Protein AF-0000000078036943 (afdb_homodimer)

Radius of gyration: 27.4 Å; Cα contacts (8 Å, |Δi|>4): 1751; chains: 2; bounding box: 55×106×63 Å

Organism: Hydrogenophilus thermoluteolus (NCBI:txid297)

pLDDT: mean 95.23, std 9.02, range [39.16, 98.94]

Sequence (768 aa):
MSVTYLDWNASAPLNPAAEAVIAEWFAEKRYGNASSRHRFGEAIRAAIEAARHRVAETLGVMPNQVVFTSGGSEANNAFLKGVAWARPEPGLIAVSAVEHPCVREPAKQLQRLGWCVATIPVDAEGRIDEKGWQSILAQRPALVSVMLANNESGVIQPVAELAQEARAAGAIVHCDAVQAWGKLPVDFAALGVDALTLSGHKIGAPIGVGVLVFDRRIEWAPLIAGGGQESGWRSGTENGLAIAALGAVAPVVVSAQRVWAAHARALQQQLETGLLARGATIFSAGAERLPNTTFFAFPGEVGESWVIELDREGFAVASGSACSSAHPGASHTLRAMGVAEAIARAAVRVSTGPTTQAEDIARLLAAIDRIRERHRQAVAAVAWMSVTYLDWNASAPLNPAAEAVIAEWFAEKRYGNASSRHRFGEAIRAAIEAARHRVAETLGVMPNQVVFTSGGSEANNAFLKGVAWARPEPGLIAVSAVEHPCVREPAKQLQRLGWCVATIPVDAEGRIDEKGWQSILAQRPALVSVMLANNESGVIQPVAELAQEARAAGAIVHCDAVQAWGKLPVDFAALGVDALTLSGHKIGAPIGVGVLVFDRRIEWAPLIAGGGQESGWRSGTENGLAIAALGAVAPVVVSAQRVWAAHARALQQQLETGLLARGATIFSAGAERLPNTTFFAFPGEVGESWVIELDREGFAVASGSACSSAHPGASHTLRAMGVAEAIARAAVRVSTGPTTQAEDIARLLAAIDRIRERHRQAVAAVAW

Nearest PDB structures (foldseek):
  4eb7-assembly1_A  TM=9.256E-01  e=2.293E-35  Archaeoglobus fulgidus DSM 4304
  5zsp-assembly1_B  TM=8.920E-01  e=1.115E-34  Hydrogenimonas thermophila
  6kg1-assembly1_A  TM=9.370E-01  e=5.024E-33  Helicobacter pylori 26695
  5wt5-assembly1_A  TM=9.403E-01  e=1.823E-32  Helicobacter pylori 26695
  7ceu-assembly1_A  TM=9.218E-01  e=4.140E-32  Helicobacter pylori 26695

InterPro domains:
  IPR000192 Aminotransferase class V domain [PF00266] (4-364)
  IPR015421 Pyridoxal phosphate-dependent transferase, major domain [G3DSA:3.40.640.10] (62-235)
  IPR015422 Pyridoxal phosphate-dependent transferase, small domain [G3DSA:3.90.1150.10] (5-367)
  IPR015424 Pyridoxal phosphate-dependent transferase [SSF53383] (3-374)
  IPR016454 Cysteine desulfurase [PIRSF005572] (3-376)
  IPR020578 Aminotransferase class-V, pyridoxal-phosphate binding site [PS00595] (193-212)

Solvent-accessible surface area (backbone atoms only — not comparable to full-atom values): 37158 Å² total; per-residue (Å²): 132,83,68,45,78,22,39,26,72,73,27,26,62,71,30,70,53,19,50,50,46,53,51,50,37,59,75,67,63,66,49,58,34,51,85,41,85,23,70,50,8,46,54,36,37,50,41,36,53,53,15,39,45,39,44,19,58,63,30,68,52,56,45,91,33,58,36,73,37,54,18,35,29,45,25,39,26,28,53,57,52,7,34,60,68,55,42,93,62,65,45,35,37,34,35,38,49,55,47,56,44,23,51,51,42,41,53,56,56,38,41,82,69,64,29,43,74,44,70,32,44,36,36,72,45,60,39,74,25,66,70,48,45,52,56,49,51,73,66,43,32,46,31,35,37,47,44,36,26,36,77,60,50,13,33,50,44,68,44,37,63,52,24,53,56,40,41,73,51,61,20,47,30,37,27,43,27,40,66,27,52,50,57,46,94,56,43,49,70,74,32,50,48,43,27,40,23,26,32,27,22,52,61,9,13,50,66,43,21,14,32,31,36,43,46,85,87,61,70,57,38,44,66,30,33,34,79,37,34,68,87,48,53,36,26,42,81,70,37,40,68,40,41,32,13,29,25,49,25,45,50,56,40,53,72,42,20,68,66,50,33,55,53,30,37,52,46,42,49,54,45,50,52,53,39,47,74,70,62,36,45,62,55,38,73,89,42,61,49,44,36,37,39,44,21,29,22,46,76,88,43,53,8,62,58,49,30,51,52,35,33,75,74,34,33,32,38,36,47,37,32,33,64,49,85,87,50,78,43,48,24,59,50,42,52,47,25,65,48,55,62,68,48,30,36,9,15,31,28,43,18,51,53,94,84,62,48,68,65,56,49,53,50,50,54,49,50,50,51,52,52,53,52,50,55,53,48,54,54,51,53,70,73,93,131,85,68,46,78,22,38,26,72,73,26,26,62,72,31,69,52,18,51,51,46,54,51,50,37,58,75,66,64,66,51,59,33,50,86,41,86,23,71,49,8,46,53,37,36,50,39,35,52,53,15,40,44,38,46,18,58,63,30,68,52,58,46,93,32,57,35,72,35,54,19,35,29,44,26,37,27,28,52,58,53,7,36,59,68,55,41,94,63,64,45,34,36,34,35,39,49,57,46,56,44,24,52,52,43,41,52,58,58,38,41,82,70,61,28,44,74,45,70,33,44,35,34,72,46,60,38,75,25,65,69,48,44,53,56,49,50,73,67,44,31,46,31,35,37,47,45,38,25,35,76,61,50,13,32,51,44,70,45,38,63,50,25,53,56,40,42,73,52,63,21,48,29,37,28,44,28,40,65,28,51,50,59,46,96,58,42,48,70,76,33,50,48,42,28,40,22,26,33,27,24,50,61,10,12,49,66,46,22,14,33,30,36,43,46,86,88,63,71,56,39,44,65,29,34,34,79,38,34,69,87,46,52,35,25,41,80,70,37,39,68,40,40,33,13,29,25,47,27,44,52,56,40,53,72,41,20,68,65,48,34,55,53,30,35,53,46,43,48,56,44,50,55,53,38,46,75,69,61,35,46,64,53,36,72,88,44,62,49,44,39,38,39,46,22,29,21,46,76,89,44,54,9,62,57,49,28,53,52,35,34,75,72,34,32,35,40,36,47,38,33,32,63,50,86,85,49,78,44,47,24,60,49,41,52,46,23,66,47,56,63,67,47,29,36,11,15,32,28,42,16,52,53,94,84,62,48,68,65,55,49,53,52,49,55,50,50,52,52,53,52,52,50,50,56,51,49,54,54,53,53,71,75,97

Structure (mmCIF, N/CA/C/O backbone):
data_AF-0000000078036943-model_v1
#
loop_
_entity.id
_entity.type
_entity.pdbx_description
1 polymer 'cysteine desulfurase'
#
loop_
_atom_site.group_PDB
_atom_site.id
_atom_site.type_symbol
_atom_site.label_atom_id
_atom_site.label_alt_id
_atom_site.label_comp_id
_atom_site.label_asym_id
_atom_site.label_entity_id
_atom_site.label_seq_id
_atom_site.pdbx_PDB_ins_code
_atom_site.Cartn_x
_atom_site.Cartn_y
_atom_site.Cartn_z
_atom_site.occupancy
_atom_site.B_iso_or_equiv
_atom_site.auth_seq_id
_atom_site.auth_comp_id
_atom_site.auth_asym_id
_atom_site.auth_atom_id
_atom_site.pdbx_PDB_model_num
ATOM 1 N N . MET A 1 1 ? 15.414 -30.469 13.812 1 49.47 1 MET A N 1
ATOM 2 C CA . MET A 1 1 ? 15.867 -30.406 12.422 1 49.47 1 MET A CA 1
ATOM 3 C C . MET A 1 1 ? 15.422 -29.109 11.766 1 49.47 1 MET A C 1
ATOM 5 O O . MET A 1 1 ? 14.383 -28.547 12.117 1 49.47 1 MET A O 1
ATOM 9 N N . SER A 1 2 ? 16.297 -28.484 10.992 1 79.88 2 SER A N 1
ATOM 10 C CA . SER A 1 2 ? 16.031 -27.188 10.375 1 79.88 2 SER A CA 1
ATOM 11 C C . SER A 1 2 ? 14.938 -27.281 9.312 1 79.88 2 SER A C 1
ATOM 13 O O . SER A 1 2 ? 14.859 -28.281 8.594 1 79.88 2 SER A O 1
ATOM 15 N N . VAL A 1 3 ? 13.875 -26.578 9.32 1 92.5 3 VAL A N 1
ATOM 16 C CA . VAL A 1 3 ? 12.734 -26.562 8.406 1 92.5 3 VAL A CA 1
ATOM 17 C C . VAL A 1 3 ? 13.188 -26.078 7.027 1 92.5 3 VAL A C 1
ATOM 19 O O . VAL A 1 3 ? 13.945 -25.109 6.918 1 92.5 3 VAL A O 1
ATOM 22 N N . THR A 1 4 ? 12.922 -26.922 5.988 1 97.44 4 THR A N 1
ATOM 23 C CA . THR A 1 4 ? 13.219 -26.562 4.605 1 97.44 4 THR A CA 1
ATOM 24 C C . THR A 1 4 ? 12.055 -25.797 3.984 1 97.44 4 THR A C 1
ATOM 26 O O . THR A 1 4 ? 10.945 -26.312 3.875 1 97.44 4 THR A O 1
ATOM 29 N N . TYR A 1 5 ? 12.32 -24.594 3.627 1 97.44 5 TYR A N 1
ATOM 30 C CA . TYR A 1 5 ? 11.312 -23.734 3.021 1 97.44 5 TYR A CA 1
ATOM 31 C C . TYR A 1 5 ? 11.234 -23.953 1.516 1 97.44 5 TYR A C 1
ATOM 33 O O . TYR A 1 5 ? 12.188 -23.672 0.79 1 97.44 5 TYR A O 1
ATOM 41 N N . LEU A 1 6 ? 10.07 -24.438 1.016 1 98.38 6 LEU A N 1
ATOM 42 C CA . LEU A 1 6 ? 9.883 -24.766 -0.395 1 98.38 6 LEU A CA 1
ATOM 43 C C . LEU A 1 6 ? 8.602 -24.125 -0.931 1 98.38 6 LEU A C 1
ATOM 45 O O . LEU A 1 6 ? 7.887 -24.734 -1.727 1 98.38 6 LEU A O 1
ATOM 49 N N . ASP A 1 7 ? 8.273 -22.953 -0.451 1 97.62 7 ASP A N 1
ATOM 50 C CA . ASP A 1 7 ? 7.141 -22.156 -0.899 1 97.62 7 ASP A CA 1
ATOM 51 C C . ASP A 1 7 ? 7.59 -20.781 -1.37 1 97.62 7 ASP A C 1
ATOM 53 O O . ASP A 1 7 ? 6.996 -19.766 -0.999 1 97.62 7 ASP A O 1
ATOM 57 N N . TRP A 1 8 ? 8.617 -20.719 -2.186 1 97.38 8 TRP A N 1
ATOM 58 C CA . TRP A 1 8 ? 9.266 -19.5 -2.637 1 97.38 8 TRP A CA 1
ATOM 59 C C . TRP A 1 8 ? 8.336 -18.688 -3.547 1 97.38 8 TRP A C 1
ATOM 61 O O . TRP A 1 8 ? 8.5 -17.484 -3.693 1 97.38 8 TRP A O 1
ATOM 71 N N . ASN A 1 9 ? 7.355 -19.359 -4.195 1 97.62 9 ASN A N 1
ATOM 72 C CA . ASN A 1 9 ? 6.426 -18.641 -5.066 1 97.62 9 ASN A CA 1
ATOM 73 C C . ASN A 1 9 ? 5.441 -17.797 -4.262 1 97.62 9 ASN A C 1
ATOM 75 O O . ASN A 1 9 ? 4.809 -16.891 -4.801 1 97.62 9 ASN A O 1
ATOM 79 N N . ALA A 1 10 ? 5.219 -18.156 -2.971 1 97.12 10 ALA A N 1
ATOM 80 C CA . ALA A 1 10 ? 4.332 -17.375 -2.127 1 97.12 10 ALA A CA 1
ATOM 81 C C . ALA A 1 10 ? 5.047 -16.125 -1.59 1 97.12 10 ALA A C 1
ATOM 83 O O . ALA A 1 10 ? 4.496 -15.031 -1.611 1 97.12 10 ALA A O 1
ATOM 84 N N . SER A 1 11 ? 6.242 -16.328 -1.1 1 97.44 11 SER A N 1
ATOM 85 C CA . SER A 1 11 ? 7.121 -15.258 -0.637 1 97.44 11 SER A CA 1
ATOM 86 C C . SER A 1 11 ? 8.531 -15.773 -0.371 1 97.44 11 SER A C 1
ATOM 88 O O . SER A 1 11 ? 8.703 -16.828 0.231 1 97.44 11 SER A O 1
ATOM 90 N N . ALA A 1 12 ? 9.484 -15.039 -0.785 1 97.38 12 ALA A N 1
ATOM 91 C CA . ALA A 1 12 ? 10.875 -15.438 -0.583 1 97.38 12 ALA A CA 1
ATOM 92 C C . ALA A 1 12 ? 11.398 -14.953 0.768 1 97.38 12 ALA A C 1
ATOM 94 O O . ALA A 1 12 ? 10.992 -13.891 1.251 1 97.38 12 ALA A O 1
ATOM 95 N N . PRO A 1 13 ? 12.297 -15.75 1.396 1 96.19 13 PRO A N 1
ATOM 96 C CA . PRO A 1 13 ? 13.031 -15.188 2.533 1 96.19 13 PRO A CA 1
ATOM 97 C C . PRO A 1 13 ? 13.773 -13.898 2.176 1 96.19 13 PRO A C 1
ATOM 99 O O . PRO A 1 13 ? 14.156 -13.703 1.021 1 96.19 13 PRO A O 1
ATOM 102 N N . LEU A 1 14 ? 13.953 -13.078 3.15 1 96.94 14 LEU A N 1
ATOM 103 C CA . LEU A 1 14 ? 14.633 -11.805 2.93 1 96.94 14 LEU A CA 1
ATOM 104 C C . LEU A 1 14 ? 16.047 -12.031 2.408 1 96.94 14 LEU A C 1
ATOM 106 O O . LEU A 1 14 ? 16.812 -12.789 2.998 1 96.94 14 LEU A O 1
ATOM 110 N N . ASN A 1 15 ? 16.375 -11.422 1.302 1 97.56 15 ASN A N 1
ATOM 111 C CA . ASN A 1 15 ? 17.719 -11.461 0.748 1 97.56 15 ASN A CA 1
ATOM 112 C C . ASN A 1 15 ? 18.719 -10.766 1.663 1 97.56 15 ASN A C 1
ATOM 114 O O . ASN A 1 15 ? 18.422 -9.727 2.256 1 97.56 15 ASN A O 1
ATOM 118 N N . PRO A 1 16 ? 19.938 -11.234 1.773 1 96.94 16 PRO A N 1
ATOM 119 C CA . PRO A 1 16 ? 20.953 -10.578 2.6 1 96.94 16 PRO A CA 1
ATOM 120 C C . PRO A 1 16 ? 21.172 -9.117 2.223 1 96.94 16 PRO A C 1
ATOM 122 O O . PRO A 1 16 ? 21.453 -8.289 3.09 1 96.94 16 PRO A O 1
ATOM 125 N N . ALA A 1 17 ? 21.047 -8.789 0.917 1 98.25 17 ALA A N 1
ATOM 126 C CA . ALA A 1 17 ? 21.188 -7.398 0.481 1 98.25 17 ALA A CA 1
ATOM 127 C C . ALA A 1 17 ? 20.109 -6.516 1.115 1 98.25 17 ALA A C 1
ATOM 129 O O . ALA A 1 17 ? 20.375 -5.371 1.486 1 98.25 17 ALA A O 1
ATOM 130 N N . ALA A 1 18 ? 18.922 -6.988 1.188 1 97.62 18 ALA A N 1
ATOM 131 C CA . ALA A 1 18 ? 17.844 -6.258 1.851 1 97.62 18 ALA A CA 1
ATOM 132 C C . ALA A 1 18 ? 18.109 -6.125 3.348 1 97.62 18 ALA A C 1
ATOM 134 O O . ALA A 1 18 ? 17.906 -5.059 3.932 1 97.62 18 ALA A O 1
ATOM 135 N N . GLU A 1 19 ? 18.562 -7.211 3.979 1 96.56 19 GLU A N 1
ATOM 136 C CA . GLU A 1 19 ? 18.875 -7.188 5.402 1 96.56 19 GLU A CA 1
ATOM 137 C C . GLU A 1 19 ? 19.922 -6.113 5.723 1 96.56 19 GLU A C 1
ATOM 139 O O . GLU A 1 19 ? 19.797 -5.418 6.734 1 96.56 19 GLU A O 1
ATOM 144 N N . ALA A 1 20 ? 20.859 -6.016 4.891 1 97.62 20 ALA A N 1
ATOM 145 C CA . ALA A 1 20 ? 21.922 -5.039 5.09 1 97.62 20 ALA A CA 1
ATOM 146 C C . ALA A 1 20 ? 21.391 -3.615 5.055 1 97.62 20 ALA A C 1
ATOM 148 O O . ALA A 1 20 ? 21.766 -2.775 5.875 1 97.62 20 ALA A O 1
ATOM 149 N N . VAL A 1 21 ? 20.516 -3.33 4.102 1 97.44 21 VAL A N 1
ATOM 150 C CA . VAL A 1 21 ? 19.906 -2.006 3.984 1 97.44 21 VAL A CA 1
ATOM 151 C C . VAL A 1 21 ? 19.094 -1.7 5.234 1 97.44 21 VAL A C 1
ATOM 153 O O . VAL A 1 21 ? 19.188 -0.606 5.797 1 97.44 21 VAL A O 1
ATOM 156 N N . ILE A 1 22 ? 18.312 -2.648 5.668 1 94.75 22 ILE A N 1
ATOM 157 C CA . ILE A 1 22 ? 17.453 -2.469 6.836 1 94.75 22 ILE A CA 1
ATOM 158 C C . ILE A 1 22 ? 18.328 -2.223 8.07 1 94.75 22 ILE A C 1
ATOM 160 O O . ILE A 1 22 ? 18.062 -1.303 8.852 1 94.75 22 ILE A O 1
ATOM 164 N N . ALA A 1 23 ? 19.344 -3.002 8.211 1 94.94 23 ALA A N 1
ATOM 165 C CA . ALA A 1 23 ? 20.25 -2.846 9.344 1 94.94 23 ALA A CA 1
ATOM 166 C C . ALA A 1 23 ? 20.891 -1.46 9.352 1 94.94 23 ALA A C 1
ATOM 168 O O . ALA A 1 23 ? 21 -0.819 10.398 1 94.94 23 ALA A O 1
ATOM 169 N N . GLU A 1 24 ? 21.328 -1.059 8.219 1 96.25 24 GLU A N 1
ATOM 170 C CA . GLU A 1 24 ? 21.953 0.252 8.07 1 96.25 24 GLU A CA 1
ATOM 171 C C . GLU A 1 24 ? 20.984 1.371 8.453 1 96.25 24 GLU A C 1
ATOM 173 O O . GLU A 1 24 ? 21.344 2.295 9.18 1 96.25 24 GLU A O 1
ATOM 178 N N . TRP A 1 25 ? 19.781 1.32 7.965 1 94.81 25 TRP A N 1
ATOM 179 C CA . TRP A 1 25 ? 18.781 2.348 8.234 1 94.81 25 TRP A CA 1
ATOM 180 C C . TRP A 1 25 ? 18.469 2.416 9.727 1 94.81 25 TRP A C 1
ATOM 182 O O . TRP A 1 25 ? 18.266 3.502 10.273 1 94.81 25 TRP A O 1
ATOM 192 N N . PHE A 1 26 ? 18.422 1.264 10.344 1 92.44 26 PHE A N 1
ATOM 193 C CA . PHE A 1 26 ? 18.141 1.2 11.773 1 92.44 26 PHE A CA 1
ATOM 194 C C . PHE A 1 26 ? 19.297 1.772 12.578 1 92.44 26 PHE A C 1
ATOM 196 O O . PHE A 1 26 ? 19.094 2.555 13.508 1 92.44 26 PHE A O 1
ATOM 203 N N . ALA A 1 27 ? 20.438 1.389 12.188 1 92.25 27 ALA A N 1
ATOM 204 C CA . ALA A 1 27 ? 21.641 1.868 12.891 1 92.25 27 ALA A CA 1
ATOM 205 C C . ALA A 1 27 ? 21.75 3.387 12.789 1 92.25 27 ALA A C 1
ATOM 207 O O . ALA A 1 27 ? 22.156 4.047 13.75 1 92.25 27 ALA A O 1
ATOM 208 N N . GLU A 1 28 ? 21.344 3.881 11.688 1 93.31 28 GLU A N 1
ATOM 209 C CA . GLU A 1 28 ? 21.484 5.309 11.422 1 93.31 28 GLU A CA 1
ATOM 210 C C . GLU A 1 28 ? 20.234 6.074 11.844 1 93.31 28 GLU A C 1
ATOM 212 O O . GLU A 1 28 ? 20.188 7.301 11.727 1 93.31 28 GLU A O 1
ATOM 217 N N . LYS A 1 29 ? 19.188 5.316 12.258 1 90.94 29 LYS A N 1
ATOM 218 C CA . LYS A 1 29 ? 17.906 5.898 12.648 1 90.94 29 LYS A CA 1
ATOM 219 C C . LYS A 1 29 ? 17.328 6.766 11.531 1 90.94 29 LYS A C 1
ATOM 221 O O . LYS A 1 29 ? 16.922 7.902 11.773 1 90.94 29 LYS A O 1
ATOM 226 N N . ARG A 1 30 ? 17.438 6.227 10.359 1 91.56 30 ARG A N 1
ATOM 227 C CA . ARG A 1 30 ? 16.875 6.922 9.203 1 91.56 30 ARG A CA 1
ATOM 228 C C . ARG A 1 30 ? 15.352 6.887 9.219 1 91.56 30 ARG A C 1
ATOM 230 O O . ARG A 1 30 ? 14.75 5.824 9.391 1 91.56 30 ARG A O 1
ATOM 237 N N . TYR A 1 31 ? 14.812 8.039 9.188 1 88.56 31 TYR A N 1
ATOM 238 C CA . TYR A 1 31 ? 13.359 8.195 9.133 1 88.56 31 TYR A CA 1
ATOM 239 C C . TYR A 1 31 ? 12.977 9.469 8.391 1 88.56 31 TYR A C 1
ATOM 241 O O . TYR A 1 31 ? 13.836 10.273 8.031 1 88.56 31 TYR A O 1
ATOM 249 N N . GLY A 1 32 ? 11.641 9.523 8.078 1 91.25 32 GLY A N 1
ATOM 250 C CA . GLY A 1 32 ? 11.188 10.773 7.484 1 91.25 32 GLY A CA 1
ATOM 251 C C . GLY A 1 32 ? 10.328 10.57 6.254 1 91.25 32 GLY A C 1
ATOM 252 O O . GLY A 1 32 ? 10.188 9.445 5.766 1 91.25 32 GLY A O 1
ATOM 253 N N . ASN A 1 33 ? 9.766 11.648 5.859 1 95.88 33 ASN A N 1
ATOM 254 C CA . ASN A 1 33 ? 8.938 11.758 4.668 1 95.88 33 ASN A CA 1
ATOM 255 C C . ASN A 1 33 ? 9.711 12.344 3.492 1 95.88 33 ASN A C 1
ATOM 257 O O . ASN A 1 33 ? 10.211 13.469 3.57 1 95.88 33 ASN A O 1
ATOM 261 N N . ALA A 1 34 ? 9.766 11.625 2.414 1 97.12 34 ALA A N 1
ATOM 262 C CA . ALA A 1 34 ? 10.539 12.039 1.251 1 97.12 34 ALA A CA 1
ATOM 263 C C . ALA A 1 34 ? 10.055 13.383 0.718 1 97.12 34 ALA A C 1
ATOM 265 O O . ALA A 1 34 ? 10.789 14.086 0.016 1 97.12 34 ALA A O 1
ATOM 266 N N . SER A 1 35 ? 8.859 13.789 1.058 1 94.5 35 SER A N 1
ATOM 267 C CA . SER A 1 35 ? 8.273 15.031 0.564 1 94.5 35 SER A CA 1
ATOM 268 C C . SER A 1 35 ? 8.773 16.234 1.363 1 94.5 35 SER A C 1
ATOM 270 O O . SER A 1 35 ? 8.578 17.375 0.959 1 94.5 35 SER A O 1
ATOM 272 N N . SER A 1 36 ? 9.367 15.984 2.521 1 94.56 36 SER A N 1
ATOM 273 C CA . SER A 1 36 ? 9.891 17.078 3.342 1 94.56 36 SER A CA 1
ATOM 274 C C . SER A 1 36 ? 11.18 17.641 2.752 1 94.56 36 SER A C 1
ATOM 276 O O . SER A 1 36 ? 12.016 16.891 2.238 1 94.56 36 SER A O 1
ATOM 278 N N . ARG A 1 37 ? 11.398 18.938 2.889 1 92.5 37 ARG A N 1
ATOM 279 C CA . ARG A 1 37 ? 12.492 19.625 2.209 1 92.5 37 ARG A CA 1
ATOM 280 C C . ARG A 1 37 ? 13.695 19.781 3.133 1 92.5 37 ARG A C 1
ATOM 282 O O . ARG A 1 37 ? 14.688 20.422 2.762 1 92.5 37 ARG A O 1
ATOM 289 N N . HIS A 1 38 ? 13.633 19.281 4.301 1 94.62 38 HIS A N 1
ATOM 290 C CA . HIS A 1 38 ? 14.773 19.281 5.215 1 94.62 38 HIS A CA 1
ATOM 291 C C . HIS A 1 38 ? 15.602 18.016 5.055 1 94.62 38 HIS A C 1
ATOM 293 O O . HIS A 1 38 ? 15.242 17.125 4.281 1 94.62 38 HIS A O 1
ATOM 299 N N . ARG A 1 39 ? 16.656 17.875 5.793 1 95.44 39 ARG A N 1
ATOM 300 C CA . ARG A 1 39 ? 17.688 16.859 5.59 1 95.44 39 ARG A CA 1
ATOM 301 C C . ARG A 1 39 ? 17.109 15.453 5.742 1 95.44 39 ARG A C 1
ATOM 303 O O . ARG A 1 39 ? 17.516 14.539 5.02 1 95.44 39 ARG A O 1
ATOM 310 N N . PHE A 1 40 ? 16.172 15.234 6.656 1 95.19 40 PHE A N 1
ATOM 311 C CA . PHE A 1 40 ? 15.586 13.914 6.859 1 95.19 40 PHE A CA 1
ATOM 312 C C . PHE A 1 40 ? 14.812 13.461 5.625 1 95.19 40 PHE A C 1
ATOM 314 O O . PHE A 1 40 ? 14.938 12.312 5.191 1 95.19 40 PHE A O 1
ATOM 321 N N . GLY A 1 41 ? 14 14.367 5.035 1 96.06 41 GLY A N 1
ATOM 322 C CA . GLY A 1 41 ? 13.266 14.07 3.818 1 96.06 41 GLY A CA 1
ATOM 323 C C . GLY A 1 41 ? 14.164 13.891 2.609 1 96.06 41 GLY A C 1
ATOM 324 O O . GLY A 1 41 ? 13.938 12.984 1.795 1 96.06 41 GLY A O 1
ATOM 325 N N . GLU A 1 42 ? 15.164 14.688 2.51 1 96.12 42 GLU A N 1
ATOM 326 C CA . GLU A 1 42 ? 16.094 14.633 1.386 1 96.12 42 GLU A CA 1
ATOM 327 C C . GLU A 1 42 ? 16.828 13.297 1.338 1 96.12 42 GLU A C 1
ATOM 329 O O . GLU A 1 42 ? 17.047 12.742 0.259 1 96.12 42 GLU A O 1
ATOM 334 N N . ALA A 1 43 ? 17.188 12.836 2.484 1 96.69 43 ALA A N 1
ATOM 335 C CA . ALA A 1 43 ? 17.891 11.555 2.562 1 96.69 43 ALA A CA 1
ATOM 336 C C . ALA A 1 43 ? 17.016 10.414 2.057 1 96.69 43 ALA A C 1
ATOM 338 O O . ALA A 1 43 ? 17.484 9.531 1.34 1 96.69 43 ALA A O 1
ATOM 339 N N . ILE A 1 44 ? 15.781 10.438 2.441 1 97.69 44 ILE A N 1
ATOM 340 C CA . ILE A 1 44 ? 14.844 9.414 2.01 1 97.69 44 ILE A CA 1
ATOM 341 C C . ILE A 1 44 ? 14.602 9.531 0.507 1 97.69 44 ILE A C 1
ATOM 343 O O . ILE A 1 44 ? 14.586 8.523 -0.206 1 97.69 44 ILE A O 1
ATOM 347 N N . ARG A 1 45 ? 14.391 10.711 0.05 1 97.81 45 ARG A N 1
ATOM 348 C CA . ARG A 1 45 ? 14.172 10.953 -1.373 1 97.81 45 ARG A CA 1
ATOM 349 C C . ARG A 1 45 ? 15.344 10.43 -2.201 1 97.81 45 ARG A C 1
ATOM 351 O O . ARG A 1 45 ? 15.141 9.789 -3.24 1 97.81 45 ARG A O 1
ATOM 358 N N . ALA A 1 46 ? 16.547 10.703 -1.763 1 98.31 46 ALA A N 1
ATOM 359 C CA . ALA A 1 46 ? 17.75 10.234 -2.461 1 98.31 46 ALA A CA 1
ATOM 360 C C . ALA A 1 46 ? 17.781 8.711 -2.525 1 98.31 46 ALA A C 1
ATOM 362 O O . ALA A 1 46 ? 18.141 8.141 -3.555 1 98.31 46 ALA A O 1
ATOM 363 N N . ALA A 1 47 ? 17.438 8.07 -1.454 1 98.56 47 ALA A N 1
ATOM 364 C CA . ALA A 1 47 ? 17.406 6.613 -1.406 1 98.56 47 ALA A CA 1
ATOM 365 C C . ALA A 1 47 ? 16.375 6.047 -2.375 1 98.56 47 ALA A C 1
ATOM 367 O O . ALA A 1 47 ? 16.641 5.055 -3.059 1 98.56 47 ALA A O 1
ATOM 368 N N . ILE A 1 48 ? 15.219 6.656 -2.439 1 98.75 48 ILE A N 1
ATOM 369 C CA . ILE A 1 48 ? 14.148 6.227 -3.332 1 98.75 48 ILE A CA 1
ATOM 370 C C . ILE A 1 48 ? 14.602 6.371 -4.785 1 98.75 48 ILE A C 1
ATOM 372 O O . ILE A 1 48 ? 14.43 5.453 -5.59 1 98.75 48 ILE A O 1
ATOM 376 N N . GLU A 1 49 ? 15.219 7.477 -5.094 1 98.75 49 GLU A N 1
ATOM 377 C CA . GLU A 1 49 ? 15.656 7.723 -6.465 1 98.75 49 GLU A CA 1
ATOM 378 C C . GLU A 1 49 ? 16.781 6.77 -6.867 1 98.75 49 GLU A C 1
ATOM 380 O O . GLU A 1 49 ? 16.812 6.277 -7.992 1 98.75 49 GLU A O 1
ATOM 385 N N . ALA A 1 50 ? 17.672 6.539 -5.957 1 98.81 50 ALA A N 1
ATOM 386 C CA . ALA A 1 50 ? 18.719 5.562 -6.23 1 98.81 50 ALA A CA 1
ATOM 387 C C . ALA A 1 50 ? 18.125 4.184 -6.512 1 98.81 50 ALA A C 1
ATOM 389 O O . ALA A 1 50 ? 18.562 3.494 -7.441 1 98.81 50 ALA A O 1
ATOM 390 N N . ALA A 1 51 ? 17.188 3.797 -5.715 1 98.94 51 ALA A N 1
ATOM 391 C CA . ALA A 1 51 ? 16.516 2.521 -5.918 1 98.94 51 ALA A CA 1
ATOM 392 C C . ALA A 1 51 ? 15.812 2.482 -7.277 1 98.94 51 ALA A C 1
ATOM 394 O O . ALA A 1 51 ? 15.844 1.466 -7.973 1 98.94 51 ALA A O 1
ATOM 395 N N . ARG A 1 52 ? 15.141 3.572 -7.621 1 98.94 52 ARG A N 1
ATOM 396 C CA . ARG A 1 52 ? 14.43 3.67 -8.891 1 98.94 52 ARG A CA 1
ATOM 397 C C . ARG A 1 52 ? 15.375 3.432 -10.062 1 98.94 52 ARG A C 1
ATOM 399 O O . ARG A 1 52 ? 15.039 2.707 -11.008 1 98.94 52 ARG A O 1
ATOM 406 N N . HIS A 1 53 ? 16.562 3.992 -10.023 1 98.88 53 HIS A N 1
ATOM 407 C CA . HIS A 1 53 ? 17.562 3.822 -11.078 1 98.88 53 HIS A CA 1
ATOM 408 C C . HIS A 1 53 ? 18.016 2.373 -11.164 1 98.88 53 HIS A C 1
ATOM 410 O O . HIS A 1 53 ? 18.141 1.819 -12.266 1 98.88 53 HIS A O 1
ATOM 416 N N . ARG A 1 54 ? 18.25 1.798 -10.062 1 98.81 54 ARG A N 1
ATOM 417 C CA . ARG A 1 54 ? 18.75 0.424 -10.031 1 98.81 54 ARG A CA 1
ATOM 418 C C . ARG A 1 54 ? 17.703 -0.544 -10.578 1 98.81 54 ARG A C 1
ATOM 420 O O . ARG A 1 54 ? 18.016 -1.437 -11.359 1 98.81 54 ARG A O 1
ATOM 427 N N . VAL A 1 55 ? 16.453 -0.362 -10.148 1 98.88 55 VAL A N 1
ATOM 428 C CA . VAL A 1 55 ? 15.375 -1.218 -10.625 1 98.88 55 VAL A CA 1
ATOM 429 C C . VAL A 1 55 ? 15.18 -1.026 -12.125 1 98.88 55 VAL A C 1
ATOM 431 O O . VAL A 1 55 ? 15.062 -2.002 -12.867 1 98.88 55 VAL A O 1
ATOM 434 N N . ALA A 1 56 ? 15.156 0.208 -12.562 1 98.81 56 ALA A N 1
ATOM 435 C CA . ALA A 1 56 ? 14.992 0.524 -13.977 1 98.81 56 ALA A CA 1
ATOM 436 C C . ALA A 1 56 ? 16.062 -0.159 -14.82 1 98.81 56 ALA A C 1
ATOM 438 O O . ALA A 1 56 ? 15.766 -0.732 -15.875 1 98.81 56 ALA A O 1
ATOM 439 N N . GLU A 1 57 ? 17.25 -0.15 -14.352 1 98 57 GLU A N 1
ATOM 440 C CA . GLU A 1 57 ? 18.375 -0.739 -15.07 1 98 57 GLU A CA 1
ATOM 441 C C . GLU A 1 57 ? 18.188 -2.242 -15.258 1 98 57 GLU A C 1
ATOM 443 O O . GLU A 1 57 ? 18.5 -2.787 -16.312 1 98 57 GLU A O 1
ATOM 448 N N . THR A 1 58 ? 17.656 -2.889 -14.289 1 97.44 58 THR A N 1
ATOM 449 C CA . THR A 1 58 ? 17.469 -4.332 -14.359 1 97.44 58 THR A CA 1
ATOM 450 C C . THR A 1 58 ? 16.406 -4.691 -15.391 1 97.44 58 THR A C 1
ATOM 452 O O . THR A 1 58 ? 16.344 -5.836 -15.852 1 97.44 58 THR A O 1
ATOM 455 N N . LEU A 1 59 ? 15.562 -3.744 -15.773 1 97.94 59 LEU A N 1
ATOM 456 C CA . LEU A 1 59 ? 14.422 -4.012 -16.641 1 97.94 59 LEU A CA 1
ATOM 457 C C . LEU A 1 59 ? 14.617 -3.385 -18.016 1 97.94 59 LEU A C 1
ATOM 459 O O . LEU A 1 59 ? 13.797 -3.576 -18.906 1 97.94 59 LEU A O 1
ATOM 463 N N . GLY A 1 60 ? 15.672 -2.623 -18.188 1 97.19 60 GLY A N 1
ATOM 464 C CA . GLY A 1 60 ? 15.961 -1.95 -19.438 1 97.19 60 GLY A CA 1
ATOM 465 C C . GLY A 1 60 ? 15.031 -0.787 -19.719 1 97.19 60 GLY A C 1
ATOM 466 O O . GLY A 1 60 ? 14.602 -0.593 -20.859 1 97.19 60 GLY A O 1
ATOM 467 N N . VAL A 1 61 ? 14.656 -0.034 -18.688 1 98.56 61 VAL A N 1
ATOM 468 C CA . VAL A 1 61 ? 13.727 1.076 -18.875 1 98.56 61 VAL A CA 1
ATOM 469 C C . VAL A 1 61 ? 14.32 2.35 -18.266 1 98.56 61 VAL A C 1
ATOM 471 O O . VAL A 1 61 ? 15.391 2.316 -17.656 1 98.56 61 VAL A O 1
ATOM 474 N N . MET A 1 62 ? 13.656 3.484 -18.484 1 98.5 62 MET A N 1
ATOM 475 C CA . MET A 1 62 ? 14.016 4.746 -17.844 1 98.5 62 MET A CA 1
ATOM 476 C C . MET A 1 62 ? 13.422 4.84 -16.453 1 98.5 62 MET A C 1
ATOM 478 O O . MET A 1 62 ? 12.32 4.34 -16.203 1 98.5 62 MET A O 1
ATOM 482 N N . PRO A 1 63 ? 14.133 5.492 -15.547 1 98.62 63 PRO A N 1
ATOM 483 C CA . PRO A 1 63 ? 13.625 5.617 -14.172 1 98.62 63 PRO A CA 1
ATOM 484 C C . PRO A 1 63 ? 12.234 6.23 -14.117 1 98.62 63 PRO A C 1
ATOM 486 O O . PRO A 1 63 ? 11.422 5.855 -13.258 1 98.62 63 PRO A O 1
ATOM 489 N N . ASN A 1 64 ? 11.859 7.141 -15.008 1 97.94 64 ASN A N 1
ATOM 490 C CA . ASN A 1 64 ? 10.57 7.824 -14.953 1 97.94 64 ASN A CA 1
ATOM 491 C C . ASN A 1 64 ? 9.438 6.926 -15.438 1 97.94 64 ASN A C 1
ATOM 493 O O . ASN A 1 64 ? 8.273 7.328 -15.43 1 97.94 64 ASN A O 1
ATOM 497 N N . GLN A 1 65 ? 9.758 5.637 -15.836 1 98.69 65 GLN A N 1
ATOM 498 C CA . GLN A 1 65 ? 8.758 4.625 -16.172 1 98.69 65 GLN A CA 1
ATOM 499 C C . GLN A 1 65 ? 8.445 3.738 -14.977 1 98.69 65 GLN A C 1
ATOM 501 O O . GLN A 1 65 ? 7.543 2.9 -15.039 1 98.69 65 GLN A O 1
ATOM 506 N N . VAL A 1 66 ? 9.195 3.951 -13.93 1 98.94 66 VAL A N 1
ATOM 507 C CA . VAL A 1 66 ? 9.078 3.088 -12.766 1 98.94 66 VAL A CA 1
ATOM 508 C C . VAL A 1 66 ? 8.242 3.775 -11.695 1 98.94 66 VAL A C 1
ATOM 510 O O . VAL A 1 66 ? 8.562 4.883 -11.258 1 98.94 66 VAL A O 1
ATOM 513 N N . VAL A 1 67 ? 7.164 3.129 -11.258 1 98.94 67 VAL A N 1
ATOM 514 C CA . VAL A 1 67 ? 6.328 3.588 -10.156 1 98.94 67 VAL A CA 1
ATOM 515 C C . VAL A 1 67 ? 6.332 2.549 -9.031 1 98.94 67 VAL A C 1
ATOM 517 O O . VAL A 1 67 ? 6.012 1.381 -9.266 1 98.94 67 VAL A O 1
ATOM 520 N N . PHE A 1 68 ? 6.742 2.951 -7.855 1 98.94 68 PHE A N 1
ATOM 521 C CA . PHE A 1 68 ? 6.707 2.041 -6.719 1 98.94 68 PHE A CA 1
ATOM 522 C C . PHE A 1 68 ? 5.305 1.967 -6.125 1 98.94 68 PHE A C 1
ATOM 524 O O . PHE A 1 68 ? 4.613 2.982 -6.027 1 98.94 68 PHE A O 1
ATOM 531 N N . THR A 1 69 ? 4.824 0.788 -5.824 1 98.88 69 THR A N 1
ATOM 532 C CA . THR A 1 69 ? 3.551 0.501 -5.176 1 98.88 69 THR A CA 1
ATOM 533 C C . THR A 1 69 ? 3.76 -0.337 -3.92 1 98.88 69 THR A C 1
ATOM 535 O O . THR A 1 69 ? 4.895 -0.644 -3.553 1 98.88 69 THR A O 1
ATOM 538 N N . SER A 1 70 ? 2.691 -0.673 -3.244 1 98.81 70 SER A N 1
ATOM 539 C CA . SER A 1 70 ? 2.82 -1.446 -2.014 1 98.81 70 SER A CA 1
ATOM 540 C C . SER A 1 70 ? 2.938 -2.938 -2.307 1 98.81 70 SER A C 1
ATOM 542 O O . SER A 1 70 ? 3.117 -3.744 -1.391 1 98.81 70 SER A O 1
ATOM 544 N N . GLY A 1 71 ? 2.875 -3.363 -3.566 1 98.69 71 GLY A N 1
ATOM 545 C CA . GLY A 1 71 ? 2.971 -4.758 -3.971 1 98.69 71 GLY A CA 1
ATOM 546 C C . GLY A 1 71 ? 2.449 -5.012 -5.371 1 98.69 71 GLY A C 1
ATOM 547 O O . GLY A 1 71 ? 1.927 -4.102 -6.02 1 98.69 71 GLY A O 1
ATOM 548 N N . GLY A 1 72 ? 2.59 -6.203 -5.812 1 98.75 72 GLY A N 1
ATOM 549 C CA . GLY A 1 72 ? 2.143 -6.574 -7.145 1 98.75 72 GLY A CA 1
ATOM 550 C C . GLY A 1 72 ? 0.643 -6.438 -7.328 1 98.75 72 GLY A C 1
ATOM 551 O O . GLY A 1 72 ? 0.178 -6.023 -8.391 1 98.75 72 GLY A O 1
ATOM 552 N N . SER A 1 73 ? -0.169 -6.789 -6.297 1 98.81 73 SER A N 1
ATOM 553 C CA . SER A 1 73 ? -1.621 -6.68 -6.387 1 98.81 73 SER A CA 1
ATOM 554 C C . SER A 1 73 ? -2.055 -5.234 -6.621 1 98.81 73 SER A C 1
ATOM 556 O O . SER A 1 73 ? -2.918 -4.973 -7.457 1 98.81 73 SER A O 1
ATOM 558 N N . GLU A 1 74 ? -1.413 -4.336 -5.898 1 98.94 74 GLU A N 1
ATOM 559 C CA . GLU A 1 74 ? -1.724 -2.926 -6.125 1 98.94 74 GLU A CA 1
ATOM 560 C C . GLU A 1 74 ? -1.329 -2.492 -7.535 1 98.94 74 GLU A C 1
ATOM 562 O O . GLU A 1 74 ? -2.078 -1.778 -8.203 1 98.94 74 GLU A O 1
ATOM 567 N N . ALA A 1 75 ? -0.176 -2.875 -7.984 1 98.94 75 ALA A N 1
ATOM 568 C CA . ALA A 1 75 ? 0.314 -2.488 -9.305 1 98.94 75 ALA A CA 1
ATOM 569 C C . ALA A 1 75 ? -0.624 -2.982 -10.406 1 98.94 75 ALA A C 1
ATOM 571 O O . ALA A 1 75 ? -0.946 -2.24 -11.336 1 98.94 75 ALA A O 1
ATOM 572 N N . ASN A 1 76 ? -1.074 -4.266 -10.32 1 98.94 76 ASN A N 1
ATOM 573 C CA . ASN A 1 76 ? -2.029 -4.816 -11.281 1 98.94 76 ASN A CA 1
ATOM 574 C C . ASN A 1 76 ? -3.328 -4.016 -11.297 1 98.94 76 ASN A C 1
ATOM 576 O O . ASN A 1 76 ? -3.807 -3.621 -12.359 1 98.94 76 ASN A O 1
ATOM 580 N N . ASN A 1 77 ? -3.865 -3.758 -10.117 1 98.94 77 ASN A N 1
ATOM 581 C CA . ASN A 1 77 ? -5.102 -2.988 -10.016 1 98.94 77 ASN A CA 1
ATOM 582 C C . ASN A 1 77 ? -4.926 -1.572 -10.555 1 98.94 77 ASN A C 1
ATOM 584 O O . ASN A 1 77 ? -5.797 -1.06 -11.258 1 98.94 77 ASN A O 1
ATOM 588 N N . ALA A 1 78 ? -3.781 -0.95 -10.164 1 98.88 78 ALA A N 1
ATOM 589 C CA . ALA A 1 78 ? -3.516 0.433 -10.555 1 98.88 78 ALA A CA 1
ATOM 590 C C . ALA A 1 78 ? -3.561 0.594 -12.07 1 98.88 78 ALA A C 1
ATOM 592 O O . ALA A 1 78 ? -4.23 1.492 -12.586 1 98.88 78 ALA A O 1
ATOM 593 N N . PHE A 1 79 ? -2.883 -0.256 -12.773 1 98.88 79 PHE A N 1
ATOM 594 C CA . PHE A 1 79 ? -2.801 -0.069 -14.219 1 98.88 79 PHE A CA 1
ATOM 595 C C . PHE A 1 79 ? -4.125 -0.417 -14.883 1 98.88 79 PHE A C 1
ATOM 597 O O . PHE A 1 79 ? -4.625 0.341 -15.719 1 98.88 79 PHE A O 1
ATOM 604 N N . LEU A 1 80 ? -4.77 -1.587 -14.555 1 98.75 80 LEU A N 1
ATOM 605 C CA . LEU A 1 80 ? -5.996 -2.033 -15.203 1 98.75 80 LEU A CA 1
ATOM 606 C C . LEU A 1 80 ? -7.129 -1.041 -14.969 1 98.75 80 LEU A C 1
ATOM 608 O O . LEU A 1 80 ? -7.766 -0.579 -15.922 1 98.75 80 LEU A O 1
ATOM 612 N N . LYS A 1 81 ? -7.348 -0.679 -13.742 1 97.88 81 LYS A N 1
ATOM 613 C CA . LYS A 1 81 ? -8.406 0.276 -13.422 1 97.88 81 LYS A CA 1
ATOM 614 C C . LYS A 1 81 ? -8.055 1.673 -13.93 1 97.88 81 LYS A C 1
ATOM 616 O O . LYS A 1 81 ? -8.93 2.416 -14.375 1 97.88 81 LYS A O 1
ATOM 621 N N . GLY A 1 82 ? -6.75 2.021 -13.812 1 97.88 82 GLY A N 1
ATOM 622 C CA . GLY A 1 82 ? -6.305 3.332 -14.258 1 97.88 82 GLY A CA 1
ATOM 623 C C . GLY A 1 82 ? -6.562 3.576 -15.734 1 97.88 82 GLY A C 1
ATOM 624 O O . GLY A 1 82 ? -7.008 4.66 -16.125 1 97.88 82 GLY A O 1
ATOM 625 N N . VAL A 1 83 ? -6.238 2.561 -16.578 1 97.75 83 VAL A N 1
ATOM 626 C CA . VAL A 1 83 ? -6.48 2.678 -18.016 1 97.75 83 VAL A CA 1
ATOM 627 C C . VAL A 1 83 ? -7.98 2.809 -18.281 1 97.75 83 VAL A C 1
ATOM 629 O O . VAL A 1 83 ? -8.406 3.643 -19.078 1 97.75 83 VAL A O 1
ATOM 632 N N . ALA A 1 84 ? -8.742 1.983 -17.594 1 95.62 84 ALA A N 1
ATOM 633 C CA . ALA A 1 84 ? -10.195 2.01 -17.766 1 95.62 84 ALA A CA 1
ATOM 634 C C . ALA A 1 84 ? -10.766 3.375 -17.406 1 95.62 84 ALA A C 1
ATOM 636 O O . ALA A 1 84 ? -11.633 3.902 -18.109 1 95.62 84 ALA A O 1
ATOM 637 N N . TRP A 1 85 ? -10.258 3.971 -16.328 1 92.81 85 TRP A N 1
ATOM 638 C CA . TRP A 1 85 ? -10.758 5.25 -15.836 1 92.81 85 TRP A CA 1
ATOM 639 C C . TRP A 1 85 ? -10.375 6.387 -16.781 1 92.81 85 TRP A C 1
ATOM 641 O O . TRP A 1 85 ? -11.086 7.395 -16.859 1 92.81 85 TRP A O 1
ATOM 651 N N . ALA A 1 86 ? -9.281 6.207 -17.406 1 94.06 86 ALA A N 1
ATOM 652 C CA . ALA A 1 86 ? -8.766 7.281 -18.266 1 94.06 86 ALA A CA 1
ATOM 653 C C . ALA A 1 86 ? -9.453 7.273 -19.625 1 94.06 86 ALA A C 1
ATOM 655 O O . ALA A 1 86 ? -9.383 8.258 -20.359 1 94.06 86 ALA A O 1
ATOM 656 N N . ARG A 1 87 ? -10.102 6.219 -20 1 92.94 87 ARG A N 1
ATOM 657 C CA . ARG A 1 87 ? -10.742 6.102 -21.312 1 92.94 87 ARG A CA 1
ATOM 658 C C . ARG A 1 87 ? -12.133 6.734 -21.297 1 92.94 87 ARG A C 1
ATOM 660 O O . ARG A 1 87 ? -12.898 6.539 -20.359 1 92.94 87 ARG A O 1
ATOM 667 N N . PRO A 1 88 ? -12.477 7.398 -22.312 1 89.19 88 PRO A N 1
ATOM 668 C CA . PRO A 1 88 ? -13.781 8.055 -22.375 1 89.19 88 PRO A CA 1
ATOM 669 C C . PRO A 1 88 ? -14.938 7.055 -22.484 1 89.19 88 PRO A C 1
ATOM 671 O O . PRO A 1 88 ? -16.016 7.285 -21.938 1 89.19 88 PRO A O 1
ATOM 674 N N . GLU A 1 89 ? -14.633 5.98 -23.219 1 93.75 89 GLU A N 1
ATOM 675 C CA . GLU A 1 89 ? -15.656 4.957 -23.422 1 93.75 89 GLU A CA 1
ATOM 676 C C . GLU A 1 89 ? -15.148 3.584 -22.984 1 93.75 89 GLU A C 1
ATOM 678 O O . GLU A 1 89 ? -13.977 3.254 -23.188 1 93.75 89 GLU A O 1
ATOM 683 N N . PRO A 1 90 ? -16.062 2.854 -22.406 1 95.94 90 PRO A N 1
ATOM 684 C CA . PRO A 1 90 ? -15.672 1.492 -22.031 1 95.94 90 PRO A CA 1
ATOM 685 C C . PRO A 1 90 ? -15.367 0.609 -23.234 1 95.94 90 PRO A C 1
ATOM 687 O O . PRO A 1 90 ? -15.828 0.893 -24.344 1 95.94 90 PRO A O 1
ATOM 690 N N . GLY A 1 91 ? -14.547 -0.355 -23.047 1 97.94 91 GLY A N 1
ATOM 691 C CA . GLY A 1 91 ? -14.18 -1.315 -24.078 1 97.94 91 GLY A CA 1
ATOM 692 C C . GLY A 1 91 ? -14.188 -2.75 -23.594 1 97.94 91 GLY A C 1
ATOM 693 O O . GLY A 1 91 ? -14.93 -3.09 -22.656 1 97.94 91 GLY A O 1
ATOM 694 N N . LEU A 1 92 ? -13.547 -3.559 -24.391 1 98.62 92 LEU A N 1
ATOM 695 C CA . LEU A 1 92 ? -13.367 -4.965 -24.047 1 98.62 92 LEU A CA 1
ATOM 696 C C . LEU A 1 92 ? -12.008 -5.188 -23.375 1 98.62 92 LEU A C 1
ATOM 698 O O . LEU A 1 92 ? -10.977 -4.797 -23.922 1 98.62 92 LEU A O 1
ATOM 702 N N . ILE A 1 93 ? -12.016 -5.688 -22.156 1 98.88 93 ILE A N 1
ATOM 703 C CA . ILE A 1 93 ? -10.789 -6.137 -21.516 1 98.88 93 ILE A CA 1
ATOM 704 C C . ILE A 1 93 ? -10.703 -7.66 -21.562 1 98.88 93 ILE A C 1
ATOM 706 O O . ILE A 1 93 ? -11.664 -8.352 -21.203 1 98.88 93 ILE A O 1
ATOM 710 N N . ALA A 1 94 ? -9.609 -8.172 -22.078 1 98.94 94 ALA A N 1
ATOM 711 C CA . ALA A 1 94 ? -9.367 -9.609 -22.141 1 98.94 94 ALA A CA 1
ATOM 712 C C . ALA A 1 94 ? -8.234 -10.023 -21.219 1 98.94 94 ALA A C 1
ATOM 714 O O . ALA A 1 94 ? -7.141 -9.461 -21.266 1 98.94 94 ALA A O 1
ATOM 715 N N . VAL A 1 95 ? -8.477 -10.938 -20.328 1 98.81 95 VAL A N 1
ATOM 716 C CA . VAL A 1 95 ? -7.453 -11.438 -19.422 1 98.81 95 VAL A CA 1
ATOM 717 C C . VAL A 1 95 ? -7.328 -12.953 -19.562 1 98.81 95 VAL A C 1
ATOM 719 O O . VAL A 1 95 ? -8.32 -13.648 -19.797 1 98.81 95 VAL A O 1
ATOM 722 N N . SER A 1 96 ? -6.121 -13.453 -19.453 1 98.75 96 SER A N 1
ATOM 723 C CA . SER A 1 96 ? -5.906 -14.898 -19.547 1 98.75 96 SER A CA 1
ATOM 724 C C . SER A 1 96 ? -6.668 -15.648 -18.469 1 98.75 96 SER A C 1
ATOM 726 O O . SER A 1 96 ? -6.855 -15.141 -17.359 1 98.75 96 SER A O 1
ATOM 728 N N . ALA A 1 97 ? -7.055 -16.891 -18.766 1 98.38 97 ALA A N 1
ATOM 729 C CA . ALA A 1 97 ? -7.84 -17.719 -17.844 1 98.38 97 ALA A CA 1
ATOM 730 C C . ALA A 1 97 ? -7.016 -18.125 -16.625 1 98.38 97 ALA A C 1
ATOM 732 O O . ALA A 1 97 ? -7.566 -18.562 -15.617 1 98.38 97 ALA A O 1
ATOM 733 N N . VAL A 1 98 ? -5.707 -17.906 -16.703 1 98.12 98 VAL A N 1
ATOM 734 C CA . VAL A 1 98 ? -4.859 -18.422 -15.641 1 98.12 98 VAL A CA 1
ATOM 735 C C . VAL A 1 98 ? -4.238 -17.25 -14.867 1 98.12 98 VAL A C 1
ATOM 737 O O . VAL A 1 98 ? -3.303 -17.453 -14.086 1 98.12 98 VAL A O 1
ATOM 740 N N . GLU A 1 99 ? -4.758 -16.062 -15.094 1 98.44 99 GLU A N 1
ATOM 741 C CA . GLU A 1 99 ? -4.219 -14.891 -14.406 1 98.44 99 GLU A CA 1
ATOM 742 C C . GLU A 1 99 ? -4.379 -15.031 -12.891 1 98.44 99 GLU A C 1
ATOM 744 O O . GLU A 1 99 ? -5.297 -15.703 -12.414 1 98.44 99 GLU A O 1
ATOM 749 N N . HIS A 1 100 ? -3.463 -14.461 -12.195 1 97.81 100 HIS A N 1
ATOM 750 C CA . HIS A 1 100 ? -3.629 -14.281 -10.758 1 97.81 100 HIS A CA 1
ATOM 751 C C . HIS A 1 100 ? -4.938 -13.57 -10.438 1 97.81 100 HIS A C 1
ATOM 753 O O . HIS A 1 100 ? -5.398 -12.734 -11.219 1 97.81 100 HIS A O 1
ATOM 759 N N . PRO A 1 101 ? -5.535 -13.812 -9.305 1 97.38 101 PRO A N 1
ATOM 760 C CA . PRO A 1 101 ? -6.793 -13.148 -8.945 1 97.38 101 PRO A CA 1
ATOM 761 C C . PRO A 1 101 ? -6.684 -11.633 -8.961 1 97.38 101 PRO A C 1
ATOM 763 O O . PRO A 1 101 ? -7.672 -10.938 -9.234 1 97.38 101 PRO A O 1
ATOM 766 N N . CYS A 1 102 ? -5.535 -11.055 -8.672 1 98.38 102 CYS A N 1
ATOM 767 C CA . CYS A 1 102 ? -5.371 -9.602 -8.609 1 98.38 102 CYS A CA 1
ATOM 768 C C . CYS A 1 102 ? -5.363 -8.992 -10.008 1 98.38 102 CYS A C 1
ATOM 770 O O . CYS A 1 102 ? -5.203 -7.781 -10.156 1 98.38 102 CYS A O 1
ATOM 772 N N . VAL A 1 103 ? -5.492 -9.797 -11.031 1 98.75 103 VAL A N 1
ATOM 773 C CA . VAL A 1 103 ? -5.75 -9.328 -12.391 1 98.75 103 VAL A CA 1
ATOM 774 C C . VAL A 1 103 ? -7.195 -9.633 -12.773 1 98.75 103 VAL A C 1
ATOM 776 O O . VAL A 1 103 ? -7.91 -8.766 -13.281 1 98.75 103 VAL A O 1
ATOM 779 N N . ARG A 1 104 ? -7.68 -10.828 -12.477 1 98.06 104 ARG A N 1
ATOM 780 C CA . ARG A 1 104 ? -9.008 -11.273 -12.867 1 98.06 104 ARG A CA 1
ATOM 781 C C . ARG A 1 104 ? -10.094 -10.477 -12.156 1 98.06 104 ARG A C 1
ATOM 783 O O . ARG A 1 104 ? -11.078 -10.062 -12.773 1 98.06 104 ARG A O 1
ATOM 790 N N . GLU A 1 105 ? -9.922 -10.258 -10.883 1 97.94 105 GLU A N 1
ATOM 791 C CA . GLU A 1 105 ? -10.961 -9.641 -10.07 1 97.94 105 GLU A CA 1
ATOM 792 C C . GLU A 1 105 ? -11.141 -8.164 -10.422 1 97.94 105 GLU A C 1
ATOM 794 O O . GLU A 1 105 ? -12.266 -7.688 -10.57 1 97.94 105 GLU A O 1
ATOM 799 N N . PRO A 1 106 ? -10.062 -7.363 -10.539 1 98.31 106 PRO A N 1
ATOM 800 C CA . PRO A 1 106 ? -10.273 -5.988 -10.992 1 98.31 106 PRO A CA 1
ATOM 801 C C . PRO A 1 106 ? -10.875 -5.914 -12.391 1 98.31 106 PRO A C 1
ATOM 803 O O . PRO A 1 106 ? -11.648 -5 -12.688 1 98.31 106 PRO A O 1
ATOM 806 N N . ALA A 1 107 ? -10.492 -6.84 -13.297 1 98.56 107 ALA A N 1
ATOM 807 C CA . ALA A 1 107 ? -11.141 -6.871 -14.602 1 98.56 107 ALA A CA 1
ATOM 808 C C . ALA A 1 107 ? -12.648 -7.027 -14.461 1 98.56 107 ALA A C 1
ATOM 810 O O . ALA A 1 107 ? -13.422 -6.32 -15.117 1 98.56 107 ALA A O 1
ATOM 811 N N . LYS A 1 108 ? -13.078 -7.902 -13.578 1 97.69 108 LYS A N 1
ATOM 812 C CA . LYS A 1 108 ? -14.5 -8.102 -13.328 1 97.69 108 LYS A CA 1
ATOM 813 C C . LYS A 1 108 ? -15.148 -6.836 -12.773 1 97.69 108 LYS A C 1
ATOM 815 O O . LYS A 1 108 ? -16.281 -6.492 -13.141 1 97.69 108 LYS A O 1
ATOM 820 N N . GLN A 1 109 ? -14.461 -6.148 -11.898 1 96.38 109 GLN A N 1
ATOM 821 C CA . GLN A 1 109 ? -14.984 -4.934 -11.289 1 96.38 109 GLN A CA 1
ATOM 822 C C . GLN A 1 109 ? -15.266 -3.863 -12.336 1 96.38 109 GLN A C 1
ATOM 824 O O . GLN A 1 109 ? -16.141 -3.018 -12.148 1 96.38 109 GLN A O 1
ATOM 829 N N . LEU A 1 110 ? -14.508 -3.908 -13.422 1 96.12 110 LEU A N 1
ATOM 830 C CA . LEU A 1 110 ? -14.633 -2.883 -14.453 1 96.12 110 LEU A CA 1
ATOM 831 C C . LEU A 1 110 ? -15.992 -2.969 -15.148 1 96.12 110 LEU A C 1
ATOM 833 O O . LEU A 1 110 ? -16.406 -2.035 -15.844 1 96.12 110 LEU A O 1
ATOM 837 N N . GLN A 1 111 ? -16.703 -4.125 -14.961 1 94.25 111 GLN A N 1
ATOM 838 C CA . GLN A 1 111 ? -18.047 -4.254 -15.508 1 94.25 111 GLN A CA 1
ATOM 839 C C . GLN A 1 111 ? -18.984 -3.17 -14.961 1 94.25 111 GLN A C 1
ATOM 841 O O . GLN A 1 111 ? -19.906 -2.738 -15.641 1 94.25 111 GLN A O 1
ATOM 846 N N . ARG A 1 112 ? -18.719 -2.715 -13.82 1 85.5 112 ARG A N 1
ATOM 847 C CA . ARG A 1 112 ? -19.5 -1.654 -13.195 1 85.5 112 ARG A CA 1
ATOM 848 C C . ARG A 1 112 ? -19.359 -0.343 -13.961 1 85.5 112 ARG A C 1
ATOM 850 O O . ARG A 1 112 ? -20.203 0.541 -13.852 1 85.5 112 ARG A O 1
ATOM 857 N N . LEU A 1 113 ? -18.234 -0.224 -14.695 1 87.88 113 LEU A N 1
ATOM 858 C CA . LEU A 1 113 ? -18 0.964 -15.508 1 87.88 113 LEU A CA 1
ATOM 859 C C . LEU A 1 113 ? -18.484 0.751 -16.938 1 87.88 113 LEU A C 1
ATOM 861 O O . LEU A 1 113 ? -18.203 1.57 -17.812 1 87.88 113 LEU A O 1
ATOM 865 N N . GLY A 1 114 ? -19.078 -0.464 -17.156 1 92.81 114 GLY A N 1
ATOM 866 C CA . GLY A 1 114 ? -19.656 -0.732 -18.469 1 92.81 114 GLY A CA 1
ATOM 867 C C . GLY A 1 114 ? -18.719 -1.527 -19.375 1 92.81 114 GLY A C 1
ATOM 868 O O . GLY A 1 114 ? -19.047 -1.776 -20.531 1 92.81 114 GLY A O 1
ATOM 869 N N . TRP A 1 115 ? -17.594 -1.938 -18.875 1 96.88 115 TRP A N 1
ATOM 870 C CA . TRP A 1 115 ? -16.641 -2.707 -19.672 1 96.88 115 TRP A CA 1
ATOM 871 C C . TRP A 1 115 ? -17.141 -4.137 -19.875 1 96.88 115 TRP A C 1
ATOM 873 O O . TRP A 1 115 ? -17.828 -4.688 -19.016 1 96.88 115 TRP A O 1
ATOM 883 N N . CYS A 1 116 ? -16.797 -4.664 -21 1 98.31 116 CYS A N 1
ATOM 884 C CA . CYS A 1 116 ? -16.953 -6.094 -21.234 1 98.31 116 CYS A CA 1
ATOM 885 C C . CYS A 1 116 ? -15.688 -6.848 -20.859 1 98.31 116 CYS A C 1
ATOM 887 O O . CYS A 1 116 ? -14.586 -6.336 -21.031 1 98.31 116 CYS A O 1
ATOM 889 N N . VAL A 1 117 ? -15.859 -8.023 -20.328 1 98.56 117 VAL A N 1
ATOM 890 C CA . VAL A 1 117 ? -14.711 -8.828 -19.922 1 98.56 117 VAL A CA 1
ATOM 891 C C . VAL A 1 117 ? -14.688 -10.141 -20.703 1 98.56 117 VAL A C 1
ATOM 893 O O . VAL A 1 117 ? -15.703 -10.836 -20.781 1 98.56 117 VAL A O 1
ATOM 896 N N . ALA A 1 118 ? -13.609 -10.414 -21.297 1 98.69 118 ALA A N 1
ATOM 897 C CA . ALA A 1 118 ? -13.398 -11.695 -21.953 1 98.69 118 ALA A CA 1
ATOM 898 C C . ALA A 1 118 ? -12.266 -12.477 -21.297 1 98.69 118 ALA A C 1
ATOM 900 O O . ALA A 1 118 ? -11.281 -11.898 -20.844 1 98.69 118 ALA A O 1
ATOM 901 N N . THR A 1 119 ? -12.438 -13.75 -21.297 1 98.62 119 THR A N 1
ATOM 902 C CA . THR A 1 119 ? -11.398 -14.648 -20.781 1 98.62 119 THR A CA 1
ATOM 903 C C . THR A 1 119 ? -10.68 -15.352 -21.938 1 98.62 119 THR A C 1
ATOM 905 O O . THR A 1 119 ? -11.312 -15.992 -22.781 1 98.62 119 THR A O 1
ATOM 908 N N . ILE A 1 120 ? -9.398 -15.195 -21.984 1 98.81 120 ILE A N 1
ATOM 909 C CA . ILE A 1 120 ? -8.594 -15.883 -22.984 1 98.81 120 ILE A CA 1
ATOM 910 C C . ILE A 1 120 ? -8.359 -17.328 -22.547 1 98.81 120 ILE A C 1
ATOM 912 O O . ILE A 1 120 ? -7.68 -17.578 -21.547 1 98.81 120 ILE A O 1
ATOM 916 N N . PRO A 1 121 ? -8.82 -18.266 -23.266 1 98.69 121 PRO A N 1
ATOM 917 C CA . PRO A 1 121 ? -8.672 -19.656 -22.828 1 98.69 121 PRO A CA 1
ATOM 918 C C . PRO A 1 121 ? -7.23 -20.156 -22.953 1 98.69 121 PRO A C 1
ATOM 920 O O . PRO A 1 121 ? -6.418 -19.562 -23.656 1 98.69 121 PRO A O 1
ATOM 923 N N . VAL A 1 122 ? -6.969 -21.234 -22.266 1 98.75 122 VAL A N 1
ATOM 924 C CA . VAL A 1 122 ? -5.668 -21.891 -22.312 1 98.75 122 VAL A CA 1
ATOM 925 C C . VAL A 1 122 ? -5.848 -23.375 -22.672 1 98.75 122 VAL A C 1
ATOM 927 O O . VAL A 1 122 ? -6.957 -23.906 -22.578 1 98.75 122 VAL A O 1
ATOM 930 N N . ASP A 1 123 ? -4.758 -24 -23.141 1 98.44 123 ASP A N 1
ATOM 931 C CA . ASP A 1 123 ? -4.785 -25.438 -23.422 1 98.44 123 ASP A CA 1
ATOM 932 C C . ASP A 1 123 ? -4.543 -26.25 -22.156 1 98.44 123 ASP A C 1
ATOM 934 O O . ASP A 1 123 ? -4.496 -25.688 -21.047 1 98.44 123 ASP A O 1
ATOM 938 N N . ALA A 1 124 ? -4.398 -27.516 -22.266 1 97.5 124 ALA A N 1
ATOM 939 C CA . ALA A 1 124 ? -4.305 -28.422 -21.125 1 97.5 124 ALA A CA 1
ATOM 940 C C . ALA A 1 124 ? -2.982 -28.234 -20.375 1 97.5 124 ALA A C 1
ATOM 942 O O . ALA A 1 124 ? -2.83 -28.703 -19.25 1 97.5 124 ALA A O 1
ATOM 943 N N . GLU A 1 125 ? -2.062 -27.547 -20.984 1 98.06 125 GLU A N 1
ATOM 944 C CA . GLU A 1 125 ? -0.777 -27.281 -20.344 1 98.06 125 GLU A CA 1
ATOM 945 C C . GLU A 1 125 ? -0.758 -25.906 -19.688 1 98.06 125 GLU A C 1
ATOM 947 O O . GLU A 1 125 ? 0.189 -25.562 -18.984 1 98.06 125 GLU A O 1
ATOM 952 N N . GLY A 1 126 ? -1.81 -25.109 -19.891 1 98.5 126 GLY A N 1
ATOM 953 C CA . GLY A 1 126 ? -1.884 -23.781 -19.312 1 98.5 126 GLY A CA 1
ATOM 954 C C . GLY A 1 126 ? -1.358 -22.688 -20.219 1 98.5 126 GLY A C 1
ATOM 955 O O . GLY A 1 126 ? -1.169 -21.547 -19.797 1 98.5 126 GLY A O 1
ATOM 956 N N . ARG A 1 127 ? -1.109 -23.031 -21.516 1 98.56 127 ARG A N 1
ATOM 957 C CA . ARG A 1 127 ? -0.694 -22.047 -22.5 1 98.56 127 ARG A CA 1
ATOM 958 C C . ARG A 1 127 ? -1.902 -21.406 -23.188 1 98.56 127 ARG A C 1
ATOM 960 O O . ARG A 1 127 ? -2.93 -22.062 -23.375 1 98.56 127 ARG A O 1
ATOM 967 N N . ILE A 1 128 ? -1.712 -20.188 -23.547 1 98.69 128 ILE A N 1
ATOM 968 C CA . ILE A 1 128 ? -2.768 -19.5 -24.281 1 98.69 128 ILE A CA 1
ATOM 969 C C . ILE A 1 128 ? -3.178 -20.344 -25.484 1 98.69 128 ILE A C 1
ATOM 971 O O . ILE A 1 128 ? -2.328 -20.766 -26.281 1 98.69 128 ILE A O 1
ATOM 975 N N . ASP A 1 129 ? -4.484 -20.609 -25.609 1 98.44 129 ASP A N 1
ATOM 976 C CA . ASP A 1 129 ? -5.031 -21.344 -26.75 1 98.44 129 ASP A CA 1
ATOM 977 C C . ASP A 1 129 ? -5.07 -20.469 -28 1 98.44 129 ASP A C 1
ATOM 979 O O . ASP A 1 129 ? -5.691 -19.406 -28 1 98.44 129 ASP A O 1
ATOM 983 N N . GLU A 1 130 ? -4.477 -20.953 -29.031 1 98.12 130 GLU A N 1
ATOM 984 C CA . GLU A 1 130 ? -4.309 -20.141 -30.234 1 98.12 130 GLU A CA 1
ATOM 985 C C . GLU A 1 130 ? -5.656 -19.766 -30.844 1 98.12 130 GLU A C 1
ATOM 987 O O . GLU A 1 130 ? -5.875 -18.625 -31.234 1 98.12 130 GLU A O 1
ATOM 992 N N . LYS A 1 131 ? -6.578 -20.703 -30.969 1 98.19 131 LYS A N 1
ATOM 993 C CA . LYS A 1 131 ? -7.891 -20.438 -31.547 1 98.19 131 LYS A CA 1
ATOM 994 C C . LYS A 1 131 ? -8.664 -19.406 -30.719 1 98.19 131 LYS A C 1
ATOM 996 O O . LYS A 1 131 ? -9.234 -18.453 -31.281 1 98.19 131 LYS A O 1
ATOM 1001 N N . GLY A 1 132 ? -8.695 -19.609 -29.438 1 98.44 132 GLY A N 1
ATOM 1002 C CA . GLY A 1 132 ? -9.336 -18.656 -28.547 1 98.44 132 GLY A CA 1
ATOM 1003 C C . GLY A 1 132 ? -8.727 -17.281 -28.625 1 98.44 132 GLY A C 1
ATOM 1004 O O . GLY A 1 132 ? -9.438 -16.266 -28.625 1 98.44 132 GLY A O 1
ATOM 1005 N N . TRP A 1 133 ? -7.426 -17.25 -28.719 1 98.69 133 TRP A N 1
ATOM 1006 C CA . TRP A 1 133 ? -6.688 -15.992 -28.797 1 98.69 133 TRP A CA 1
ATOM 1007 C C . TRP A 1 133 ? -7.074 -15.211 -30.062 1 98.69 133 TRP A C 1
ATOM 1009 O O . TRP A 1 133 ? -7.41 -14.031 -29.984 1 98.69 133 TRP A O 1
ATOM 1019 N N . GLN A 1 134 ? -7.094 -15.938 -31.125 1 98.56 134 GLN A N 1
ATOM 1020 C CA . GLN A 1 134 ? -7.438 -15.289 -32.375 1 98.56 134 GLN A CA 1
ATOM 1021 C C . GLN A 1 134 ? -8.875 -14.781 -32.375 1 98.56 134 GLN A C 1
ATOM 1023 O O . GLN A 1 134 ? -9.164 -13.711 -32.906 1 98.56 134 GLN A O 1
ATOM 1028 N N . SER A 1 135 ? -9.742 -15.5 -31.781 1 98.5 135 SER A N 1
ATOM 1029 C CA . SER A 1 135 ? -11.133 -15.094 -31.656 1 98.5 135 SER A CA 1
ATOM 1030 C C . SER A 1 135 ? -11.266 -13.805 -30.844 1 98.5 135 SER A C 1
ATOM 1032 O O . SER A 1 135 ? -12.031 -12.914 -31.219 1 98.5 135 SER A O 1
ATOM 1034 N N . ILE A 1 136 ? -10.539 -13.703 -29.812 1 98.25 136 ILE A N 1
ATOM 1035 C CA . ILE A 1 136 ? -10.578 -12.531 -28.938 1 98.25 136 ILE A CA 1
ATOM 1036 C C . ILE A 1 136 ? -9.969 -11.336 -29.672 1 98.25 136 ILE A C 1
ATOM 1038 O O . ILE A 1 136 ? -10.508 -10.227 -29.594 1 98.25 136 ILE A O 1
ATOM 1042 N N . LEU A 1 137 ? -8.906 -11.531 -30.391 1 98.44 137 LEU A N 1
ATOM 1043 C CA . LEU A 1 137 ? -8.258 -10.461 -31.125 1 98.44 137 LEU A CA 1
ATOM 1044 C C . LEU A 1 137 ? -9.203 -9.867 -32.156 1 98.44 137 LEU A C 1
ATOM 1046 O O . LEU A 1 137 ? -9.195 -8.656 -32.406 1 98.44 137 LEU A O 1
ATOM 1050 N N . ALA A 1 138 ? -9.977 -10.766 -32.719 1 98.31 138 ALA A N 1
ATOM 1051 C CA . ALA A 1 138 ? -10.914 -10.336 -33.75 1 98.31 138 ALA A CA 1
ATOM 1052 C C . ALA A 1 138 ? -11.953 -9.367 -33.188 1 98.31 138 ALA A C 1
ATOM 1054 O O . ALA A 1 138 ? -12.531 -8.57 -33.938 1 98.31 138 ALA A O 1
ATOM 1055 N N . GLN A 1 139 ? -12.133 -9.422 -31.938 1 98.38 139 GLN A N 1
ATOM 1056 C CA . GLN A 1 139 ? -13.102 -8.555 -31.281 1 98.38 139 GLN A CA 1
ATOM 1057 C C . GLN A 1 139 ? -12.484 -7.199 -30.938 1 98.38 139 GLN A C 1
ATOM 1059 O O . GLN A 1 139 ? -13.156 -6.324 -30.391 1 98.38 139 GLN A O 1
ATOM 1064 N N . ARG A 1 140 ? -11.219 -7.047 -31.125 1 98.12 140 ARG A N 1
ATOM 1065 C CA . ARG A 1 140 ? -10.477 -5.797 -30.953 1 98.12 140 ARG A CA 1
ATOM 1066 C C . ARG A 1 140 ? -10.547 -5.324 -29.5 1 98.12 140 ARG A C 1
ATOM 1068 O O . ARG A 1 140 ? -11.047 -4.234 -29.219 1 98.12 140 ARG A O 1
ATOM 1075 N N . PRO A 1 141 ? -9.992 -6.125 -28.641 1 98.69 141 PRO A N 1
ATOM 1076 C CA . PRO A 1 141 ? -9.977 -5.688 -27.234 1 98.69 141 PRO A CA 1
ATOM 1077 C C . PRO A 1 141 ? -9.227 -4.371 -27.047 1 98.69 141 PRO A C 1
ATOM 1079 O O . PRO A 1 141 ? -8.258 -4.098 -27.75 1 98.69 141 PRO A O 1
ATOM 1082 N N . ALA A 1 142 ? -9.727 -3.537 -26.094 1 98.56 142 ALA A N 1
ATOM 1083 C CA . ALA A 1 142 ? -9.062 -2.285 -25.75 1 98.56 142 ALA A CA 1
ATOM 1084 C C . ALA A 1 142 ? -7.867 -2.537 -24.828 1 98.56 142 ALA A C 1
ATOM 1086 O O . ALA A 1 142 ? -6.887 -1.788 -24.844 1 98.56 142 ALA A O 1
ATOM 1087 N N . LEU A 1 143 ? -7.949 -3.512 -23.984 1 98.75 143 LEU A N 1
ATOM 1088 C CA . LEU A 1 143 ? -6.969 -3.869 -22.969 1 98.75 143 LEU A CA 1
ATOM 1089 C C 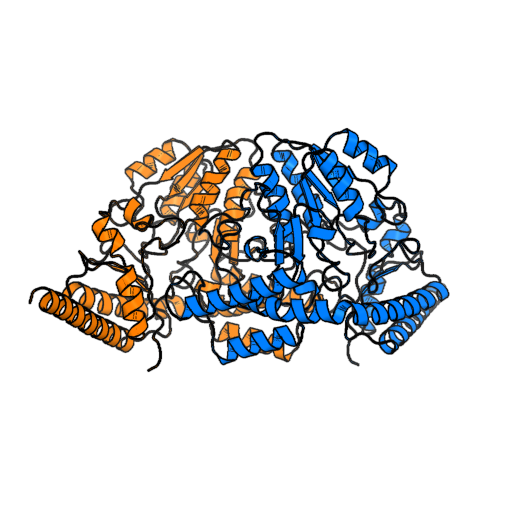. LEU A 1 143 ? -6.801 -5.383 -22.875 1 98.75 143 LEU A C 1
ATOM 1091 O O . LEU A 1 143 ? -7.785 -6.121 -22.875 1 98.75 143 LEU A O 1
ATOM 1095 N N . VAL A 1 144 ? -5.57 -5.867 -22.906 1 98.94 144 VAL A N 1
ATOM 1096 C CA . VAL A 1 144 ? -5.238 -7.285 -22.797 1 98.94 144 VAL A CA 1
ATOM 1097 C C . VAL A 1 144 ? -4.227 -7.496 -21.672 1 98.94 144 VAL A C 1
ATOM 1099 O O . VAL A 1 144 ? -3.281 -6.715 -21.516 1 98.94 144 VAL A O 1
ATOM 1102 N N . SER A 1 145 ? -4.477 -8.453 -20.844 1 98.94 145 SER A N 1
ATOM 1103 C CA . SER A 1 145 ? -3.502 -8.836 -19.828 1 98.94 145 SER A CA 1
ATOM 1104 C C . SER A 1 145 ? -3.176 -10.32 -19.906 1 98.94 145 SER A C 1
ATOM 1106 O O . SER A 1 145 ? -4.078 -11.164 -19.875 1 98.94 145 SER A O 1
ATOM 1108 N N . VAL A 1 146 ? -1.931 -10.664 -20.047 1 98.94 146 VAL A N 1
ATOM 1109 C CA . VAL A 1 146 ? -1.402 -12.023 -20.016 1 98.94 146 VAL A CA 1
ATOM 1110 C C . VAL A 1 146 ? -0.158 -12.078 -19.125 1 98.94 146 VAL A C 1
ATOM 1112 O O . VAL A 1 146 ? 0.812 -11.359 -19.375 1 98.94 146 VAL A O 1
ATOM 1115 N N . MET A 1 147 ? -0.225 -12.914 -18.109 1 98.88 147 MET A N 1
ATOM 1116 C CA . MET A 1 147 ? 0.92 -13.023 -17.203 1 98.88 147 MET A CA 1
ATOM 1117 C C . MET A 1 147 ? 2.1 -13.695 -17.891 1 98.88 147 MET A C 1
ATOM 1119 O O . MET A 1 147 ? 1.909 -14.508 -18.797 1 98.88 147 MET A O 1
ATOM 1123 N N . LEU A 1 148 ? 3.293 -13.359 -17.453 1 98.88 148 LEU A N 1
ATOM 1124 C CA . LEU A 1 148 ? 4.496 -13.914 -18.062 1 98.88 148 LEU A CA 1
ATOM 1125 C C . LEU A 1 148 ? 4.711 -15.359 -17.609 1 98.88 148 LEU A C 1
ATOM 1127 O O . LEU A 1 148 ? 5.047 -16.219 -18.422 1 98.88 148 LEU A O 1
ATOM 1131 N N . ALA A 1 149 ? 4.5 -15.586 -16.344 1 98.88 149 ALA A N 1
ATOM 1132 C CA . ALA A 1 149 ? 4.637 -16.922 -15.758 1 98.88 149 ALA A CA 1
ATOM 1133 C C . ALA A 1 149 ? 3.576 -17.156 -14.688 1 98.88 149 ALA A C 1
ATOM 1135 O O . ALA A 1 149 ? 3.273 -16.266 -13.891 1 98.88 149 ALA A O 1
ATOM 1136 N N . ASN A 1 150 ? 3.012 -18.328 -14.727 1 98.5 150 ASN A N 1
ATOM 1137 C CA . ASN A 1 150 ? 1.954 -18.656 -13.781 1 98.5 150 ASN A CA 1
ATOM 1138 C C . ASN A 1 150 ? 2.521 -19 -12.406 1 98.5 150 ASN A C 1
ATOM 1140 O O . ASN A 1 150 ? 3.527 -19.703 -12.297 1 98.5 150 ASN A O 1
ATOM 1144 N N . ASN A 1 151 ? 1.909 -18.516 -11.359 1 97.5 151 ASN A N 1
ATOM 1145 C CA . ASN A 1 151 ? 2.412 -18.641 -9.992 1 97.5 151 ASN A CA 1
ATOM 1146 C C . ASN A 1 151 ? 2.17 -20.047 -9.438 1 97.5 151 ASN A C 1
ATOM 1148 O O . ASN A 1 151 ? 2.76 -20.422 -8.43 1 97.5 151 ASN A O 1
ATOM 1152 N N . GLU A 1 152 ? 1.393 -20.859 -10.062 1 97.25 152 GLU A N 1
ATOM 1153 C CA . GLU A 1 152 ? 1.095 -22.203 -9.586 1 97.25 152 GLU A CA 1
ATOM 1154 C C . GLU A 1 152 ? 1.842 -23.25 -10.406 1 97.25 152 GLU A C 1
ATOM 1156 O O . GLU A 1 152 ? 2.627 -24.031 -9.859 1 97.25 152 GLU A O 1
ATOM 1161 N N . SER A 1 153 ? 1.688 -23.172 -11.727 1 97.69 153 SER A N 1
ATOM 1162 C CA . SER A 1 153 ? 2.229 -24.188 -12.617 1 97.69 153 SER A CA 1
ATOM 1163 C C . SER A 1 153 ? 3.627 -23.828 -13.102 1 97.69 153 SER A C 1
ATOM 1165 O O . SER A 1 153 ? 4.379 -24.688 -13.562 1 97.69 153 SER A O 1
ATOM 1167 N N . GLY A 1 154 ? 3.918 -22.562 -13.078 1 98.38 154 GLY A N 1
ATOM 1168 C CA . GLY A 1 154 ? 5.191 -22.094 -13.602 1 98.38 154 GLY A CA 1
ATOM 1169 C C . GLY A 1 154 ? 5.184 -21.891 -15.102 1 98.38 154 GLY A C 1
ATOM 1170 O O . GLY A 1 154 ? 6.172 -21.422 -15.68 1 98.38 154 GLY A O 1
ATOM 1171 N N . VAL A 1 155 ? 4.098 -22.156 -15.75 1 98.81 155 VAL A N 1
ATOM 1172 C CA . VAL A 1 155 ? 4.047 -22.109 -17.203 1 98.81 155 VAL A CA 1
ATOM 1173 C C . VAL A 1 155 ? 4.379 -20.703 -17.688 1 98.81 155 VAL A C 1
ATOM 1175 O O . VAL A 1 155 ? 3.883 -19.719 -17.141 1 98.81 155 VAL A O 1
ATOM 1178 N N . ILE A 1 156 ? 5.242 -20.594 -18.656 1 98.81 156 ILE A N 1
ATOM 1179 C CA . ILE A 1 156 ? 5.668 -19.344 -19.266 1 98.81 156 ILE A CA 1
ATOM 1180 C C . ILE A 1 156 ? 4.871 -19.094 -20.547 1 98.81 156 ILE A C 1
ATOM 1182 O O . ILE A 1 156 ? 4.762 -19.984 -21.391 1 98.81 156 ILE A O 1
ATOM 1186 N N . GLN A 1 157 ? 4.242 -17.953 -20.688 1 98.88 157 GLN A N 1
ATOM 1187 C CA . GLN A 1 157 ? 3.502 -17.578 -21.891 1 98.88 157 GLN A CA 1
ATOM 1188 C C . GLN A 1 157 ? 4.402 -16.844 -22.891 1 98.88 157 GLN A C 1
ATOM 1190 O O . GLN A 1 157 ? 5.359 -16.172 -22.5 1 98.88 157 GLN A O 1
ATOM 1195 N N . PRO A 1 158 ? 4.16 -17 -24.156 1 98.44 158 PRO A N 1
ATOM 1196 C CA . PRO A 1 158 ? 4.914 -16.234 -25.172 1 98.44 158 PRO A CA 1
ATOM 1197 C C . PRO A 1 158 ? 4.453 -14.789 -25.281 1 98.44 158 PRO A C 1
ATOM 1199 O O . PRO A 1 158 ? 3.975 -14.375 -26.344 1 98.44 158 PRO A O 1
ATOM 1202 N N . VAL A 1 159 ? 4.684 -14.008 -24.297 1 98.81 159 VAL A N 1
ATOM 1203 C CA . VAL A 1 159 ? 4.102 -12.688 -24.109 1 98.81 159 VAL A CA 1
ATOM 1204 C C . VAL A 1 159 ? 4.566 -11.758 -25.219 1 98.81 159 VAL A C 1
ATOM 1206 O O . VAL A 1 159 ? 3.795 -10.922 -25.703 1 98.81 159 VAL A O 1
ATOM 1209 N N . ALA A 1 160 ? 5.836 -11.859 -25.625 1 98.75 160 ALA A N 1
ATOM 1210 C CA . ALA A 1 160 ? 6.344 -10.977 -26.672 1 98.75 160 ALA A CA 1
ATOM 1211 C C . ALA A 1 160 ? 5.531 -11.117 -27.953 1 98.75 160 ALA A C 1
ATOM 1213 O O . ALA A 1 160 ? 5.125 -10.117 -28.562 1 98.75 160 ALA A O 1
ATOM 1214 N N . GLU A 1 161 ? 5.305 -12.336 -28.344 1 98.69 161 GLU A N 1
ATOM 1215 C CA . GLU A 1 161 ? 4.523 -12.617 -29.547 1 98.69 161 GLU A CA 1
ATOM 1216 C C . GLU A 1 161 ? 3.074 -12.164 -29.375 1 98.69 161 GLU A C 1
ATOM 1218 O O . GLU A 1 161 ? 2.508 -11.531 -30.266 1 98.69 161 GLU A O 1
ATOM 1223 N N . LEU A 1 162 ? 2.48 -12.484 -28.266 1 98.81 162 LEU A N 1
ATOM 1224 C CA . LEU A 1 162 ? 1.097 -12.109 -27.984 1 98.81 162 LEU A CA 1
ATOM 1225 C C . LEU A 1 162 ? 0.93 -10.594 -27.969 1 98.81 162 LEU A C 1
ATOM 1227 O O . LEU A 1 162 ? -0.06 -10.07 -28.484 1 98.81 162 LEU A O 1
ATOM 1231 N N . ALA A 1 163 ? 1.852 -9.914 -27.359 1 98.88 163 ALA A N 1
ATOM 1232 C CA . ALA A 1 163 ? 1.811 -8.453 -27.266 1 98.88 163 ALA A CA 1
ATOM 1233 C C . ALA A 1 163 ? 1.858 -7.824 -28.656 1 98.88 163 ALA A C 1
ATOM 1235 O O . ALA A 1 163 ? 1.134 -6.863 -28.938 1 98.88 163 ALA A O 1
ATOM 1236 N N . GLN A 1 164 ? 2.76 -8.328 -29.484 1 98.69 164 GLN A N 1
ATOM 1237 C CA . GLN A 1 164 ? 2.859 -7.824 -30.844 1 98.69 164 GLN A CA 1
ATOM 1238 C C . GLN A 1 164 ? 1.518 -7.93 -31.562 1 98.69 164 GLN A C 1
ATOM 1240 O O . GLN A 1 164 ? 1.064 -6.965 -32.188 1 98.69 164 GLN A O 1
ATOM 1245 N N . GLU A 1 165 ? 0.878 -9.055 -31.469 1 98.81 165 GLU A N 1
ATOM 1246 C CA . GLU A 1 165 ? -0.407 -9.273 -32.125 1 98.81 165 GLU A CA 1
ATOM 1247 C C . GLU A 1 165 ? -1.491 -8.383 -31.531 1 98.81 165 GLU A C 1
ATOM 1249 O O . GLU A 1 165 ? -2.283 -7.789 -32.281 1 98.81 165 GLU A O 1
ATOM 1254 N N . ALA A 1 166 ? -1.538 -8.312 -30.219 1 98.81 166 ALA A N 1
ATOM 1255 C CA . ALA A 1 166 ? -2.562 -7.523 -29.531 1 98.81 166 ALA A CA 1
ATOM 1256 C C . ALA A 1 166 ? -2.428 -6.039 -29.875 1 98.81 166 ALA A C 1
ATOM 1258 O O . ALA A 1 166 ? -3.424 -5.363 -30.141 1 98.81 166 ALA A O 1
ATOM 1259 N N . ARG A 1 167 ? -1.208 -5.566 -29.844 1 98.31 167 ARG A N 1
ATOM 1260 C CA . ARG A 1 167 ? -0.964 -4.16 -30.156 1 98.31 167 ARG A CA 1
ATOM 1261 C C . ARG A 1 167 ? -1.333 -3.848 -31.594 1 98.31 167 ARG A C 1
ATOM 1263 O O . ARG A 1 167 ? -1.853 -2.77 -31.891 1 98.31 167 ARG A O 1
ATOM 1270 N N . ALA A 1 168 ? -1.03 -4.766 -32.469 1 97.94 168 ALA A N 1
ATOM 1271 C CA . ALA A 1 168 ? -1.419 -4.598 -33.844 1 97.94 168 ALA A CA 1
ATOM 1272 C C . ALA A 1 168 ? -2.934 -4.48 -34 1 97.94 168 ALA A C 1
ATOM 1274 O O . ALA A 1 168 ? -3.43 -3.799 -34.906 1 97.94 168 ALA A O 1
ATOM 1275 N N . ALA A 1 169 ? -3.635 -5.098 -33.125 1 98.06 169 ALA A N 1
ATOM 1276 C CA . ALA A 1 169 ? -5.094 -5.043 -33.125 1 98.06 169 ALA A CA 1
ATOM 1277 C C . ALA A 1 169 ? -5.598 -3.801 -32.375 1 98.06 169 ALA A C 1
ATOM 1279 O O . ALA A 1 169 ? -6.805 -3.582 -32.281 1 98.06 169 ALA A O 1
ATOM 1280 N N . GLY A 1 170 ? -4.676 -3.006 -31.766 1 97.62 170 GLY A N 1
ATOM 1281 C CA . GLY A 1 170 ? -5.039 -1.739 -31.156 1 97.62 170 GLY A CA 1
ATOM 1282 C C . GLY A 1 170 ? -5.152 -1.82 -29.641 1 97.62 170 GLY A C 1
ATOM 1283 O O . GLY A 1 170 ? -5.59 -0.866 -29 1 97.62 170 GLY A O 1
ATOM 1284 N N . ALA A 1 171 ? -4.766 -2.893 -29.062 1 98.69 171 ALA A N 1
ATOM 1285 C CA . ALA A 1 171 ? -4.953 -3.098 -27.641 1 98.69 171 ALA A CA 1
ATOM 1286 C C . ALA A 1 171 ? -3.781 -2.523 -26.844 1 98.69 171 ALA A C 1
ATOM 1288 O O . ALA A 1 171 ? -2.641 -2.543 -27.312 1 98.69 171 ALA A O 1
ATOM 1289 N N . ILE A 1 172 ? -4.039 -1.951 -25.641 1 98.81 172 ILE A N 1
ATOM 1290 C CA . ILE A 1 172 ? -3.031 -1.764 -24.609 1 98.81 172 ILE A CA 1
ATOM 1291 C C . ILE A 1 172 ? -2.711 -3.105 -23.953 1 98.81 172 ILE A C 1
ATOM 1293 O O . ILE A 1 172 ? -3.617 -3.871 -23.609 1 98.81 172 ILE A O 1
ATOM 1297 N N . VAL A 1 173 ? -1.455 -3.439 -23.75 1 98.94 173 VAL A N 1
ATOM 1298 C CA . VAL A 1 173 ? -1.08 -4.77 -23.281 1 98.94 173 VAL A CA 1
ATOM 1299 C C . VAL A 1 173 ? -0.407 -4.656 -21.922 1 98.94 173 VAL A C 1
ATOM 1301 O O . VAL A 1 173 ? 0.603 -3.965 -21.766 1 98.94 173 VAL A O 1
ATOM 1304 N N . HIS A 1 174 ? -0.963 -5.305 -20.953 1 98.94 174 HIS A N 1
ATOM 1305 C CA . HIS A 1 174 ? -0.428 -5.438 -19.609 1 98.94 174 HIS A CA 1
ATOM 1306 C C . HIS A 1 174 ? 0.132 -6.836 -19.375 1 98.94 174 HIS A C 1
ATOM 1308 O O . HIS A 1 174 ? -0.423 -7.824 -19.875 1 98.94 174 HIS A O 1
ATOM 1314 N N . CYS A 1 175 ? 1.217 -6.938 -18.625 1 98.94 175 CYS A N 1
ATOM 1315 C CA . CYS A 1 175 ? 1.804 -8.227 -18.266 1 98.94 175 CYS A CA 1
ATOM 1316 C C . CYS A 1 175 ? 2.139 -8.289 -16.781 1 98.94 175 CYS A C 1
ATOM 1318 O O . CYS A 1 175 ? 2.914 -7.477 -16.281 1 98.94 175 CYS A O 1
ATOM 1320 N N . ASP A 1 176 ? 1.536 -9.219 -16.125 1 98.88 176 ASP A N 1
ATOM 1321 C CA . ASP A 1 176 ? 1.947 -9.555 -14.766 1 98.88 176 ASP A CA 1
ATOM 1322 C C . ASP A 1 176 ? 3.189 -10.438 -14.766 1 98.88 176 ASP A C 1
ATOM 1324 O O . ASP A 1 176 ? 3.113 -11.625 -15.102 1 98.88 176 ASP A O 1
ATOM 1328 N N . ALA A 1 177 ? 4.309 -9.883 -14.344 1 98.88 177 ALA A N 1
ATOM 1329 C CA . ALA A 1 177 ? 5.57 -10.617 -14.367 1 98.88 177 ALA A CA 1
ATOM 1330 C C . ALA A 1 177 ? 6.086 -10.859 -12.953 1 98.88 177 ALA A C 1
ATOM 1332 O O . ALA A 1 177 ? 7.289 -11.031 -12.742 1 98.88 177 ALA A O 1
ATOM 1333 N N . VAL A 1 178 ? 5.27 -10.867 -12 1 98.75 178 VAL A N 1
ATOM 1334 C CA . VAL A 1 178 ? 5.602 -10.977 -10.586 1 98.75 178 VAL A CA 1
ATOM 1335 C C . VAL A 1 178 ? 6.414 -12.242 -10.344 1 98.75 178 VAL A C 1
ATOM 1337 O O . VAL A 1 178 ? 7.445 -12.211 -9.664 1 98.75 178 VAL A O 1
ATOM 1340 N N . GLN A 1 179 ? 6.008 -13.336 -10.945 1 98.38 179 GLN A N 1
ATOM 1341 C CA . GLN A 1 179 ? 6.664 -14.602 -10.664 1 98.38 179 GLN A CA 1
ATOM 1342 C C . GLN A 1 179 ? 7.887 -14.805 -11.555 1 98.38 179 GLN A C 1
ATOM 1344 O O . GLN A 1 179 ? 8.727 -15.664 -11.289 1 98.38 179 GLN A O 1
ATOM 1349 N N . ALA A 1 180 ? 7.957 -14.062 -12.633 1 98.38 180 ALA A N 1
ATOM 1350 C CA . ALA A 1 180 ? 9.031 -14.234 -13.609 1 98.38 180 ALA A CA 1
ATOM 1351 C C . ALA A 1 180 ? 10.281 -13.461 -13.188 1 98.38 180 ALA A C 1
ATOM 1353 O O . ALA A 1 180 ? 11.406 -13.906 -13.422 1 98.38 180 ALA A O 1
ATOM 1354 N N . TRP A 1 181 ? 10.062 -12.305 -12.555 1 97.69 181 TRP A N 1
ATOM 1355 C CA . TRP A 1 181 ? 11.156 -11.406 -12.203 1 97.69 181 TRP A CA 1
ATOM 1356 C C . TRP A 1 181 ? 12.164 -12.102 -11.289 1 97.69 181 TRP A C 1
ATOM 1358 O O . TRP A 1 181 ? 11.789 -12.688 -10.273 1 97.69 181 TRP A O 1
ATOM 1368 N N . GLY A 1 182 ? 13.375 -12.102 -11.664 1 95.62 182 GLY A N 1
ATOM 1369 C CA . GLY A 1 182 ? 14.422 -12.742 -10.891 1 95.62 182 GLY A CA 1
ATOM 1370 C C . GLY A 1 182 ? 14.602 -14.211 -11.227 1 95.62 182 GLY A C 1
ATOM 1371 O O . GLY A 1 182 ? 15.594 -14.82 -10.836 1 95.62 182 GLY A O 1
ATOM 1372 N N . LYS A 1 183 ? 13.656 -14.789 -11.984 1 96.69 183 LYS A N 1
ATOM 1373 C CA . LYS A 1 183 ? 13.703 -16.219 -12.305 1 96.69 183 LYS A CA 1
ATOM 1374 C C . LYS A 1 183 ? 13.938 -16.438 -13.797 1 96.69 183 LYS A C 1
ATOM 1376 O O . LYS A 1 183 ? 14.43 -17.484 -14.203 1 96.69 183 LYS A O 1
ATOM 1381 N N . LEU A 1 184 ? 13.508 -15.469 -14.594 1 95.25 184 LEU A N 1
ATOM 1382 C CA . LEU A 1 184 ? 13.703 -15.391 -16.031 1 95.25 184 LEU A CA 1
ATOM 1383 C C . LEU A 1 184 ? 14.258 -14.031 -16.438 1 95.25 184 LEU A C 1
ATOM 1385 O O . LEU A 1 184 ? 14.148 -13.062 -15.68 1 95.25 184 LEU A O 1
ATOM 1389 N N . PRO A 1 185 ? 14.906 -14.055 -17.625 1 94.62 185 PRO A N 1
ATOM 1390 C CA . PRO A 1 185 ? 15.172 -12.719 -18.156 1 94.62 185 PRO A CA 1
ATOM 1391 C C . PRO A 1 185 ? 13.898 -11.93 -18.422 1 94.62 185 PRO A C 1
ATOM 1393 O O . PRO A 1 185 ? 12.984 -12.43 -19.078 1 94.62 185 PRO A O 1
ATOM 1396 N N . VAL A 1 186 ? 13.789 -10.773 -17.859 1 97.44 186 VAL A N 1
ATOM 1397 C CA . VAL A 1 186 ? 12.656 -9.875 -18.062 1 97.44 186 VAL A CA 1
ATOM 1398 C C . VAL A 1 186 ? 13.148 -8.531 -18.594 1 97.44 186 VAL A C 1
ATOM 1400 O O . VAL A 1 186 ? 13.891 -7.824 -17.906 1 97.44 186 VAL A O 1
ATOM 1403 N N . ASP A 1 187 ? 12.836 -8.25 -19.797 1 97.5 187 ASP A N 1
ATOM 1404 C CA . ASP A 1 187 ? 13.156 -6.988 -20.453 1 97.5 187 ASP A CA 1
ATOM 1405 C C . ASP A 1 187 ? 11.906 -6.332 -21.031 1 97.5 187 ASP A C 1
ATOM 1407 O O . ASP A 1 187 ? 11.195 -6.941 -21.828 1 97.5 187 ASP A O 1
ATOM 1411 N N . PHE A 1 188 ? 11.688 -5.148 -20.625 1 98.5 188 PHE A N 1
ATOM 1412 C CA . PHE A 1 188 ? 10.445 -4.461 -20.953 1 98.5 188 PHE A CA 1
ATOM 1413 C C . PHE A 1 188 ? 10.297 -4.281 -22.453 1 98.5 188 PHE A C 1
ATOM 1415 O O . PHE A 1 188 ? 9.25 -4.609 -23.016 1 98.5 188 PHE A O 1
ATOM 1422 N N . ALA A 1 189 ? 11.32 -3.828 -23.078 1 97.38 189 ALA A N 1
ATOM 1423 C CA . ALA A 1 189 ? 11.289 -3.586 -24.516 1 97.38 189 ALA A CA 1
ATOM 1424 C C . ALA A 1 189 ? 11.156 -4.895 -25.297 1 97.38 189 ALA A C 1
ATOM 1426 O O . ALA A 1 189 ? 10.414 -4.969 -26.281 1 97.38 189 ALA A O 1
ATOM 1427 N N . ALA A 1 190 ? 11.859 -5.902 -24.828 1 97.94 190 ALA A N 1
ATOM 1428 C CA . ALA A 1 190 ? 11.828 -7.195 -25.516 1 97.94 190 ALA A CA 1
ATOM 1429 C C . ALA A 1 190 ? 10.445 -7.828 -25.422 1 97.94 190 ALA A C 1
ATOM 1431 O O . ALA A 1 190 ? 10.008 -8.516 -26.359 1 97.94 190 ALA A O 1
ATOM 1432 N N . LEU A 1 191 ? 9.734 -7.633 -24.328 1 98.5 191 LEU A N 1
ATOM 1433 C CA . LEU A 1 191 ? 8.391 -8.18 -24.156 1 98.5 191 LEU A CA 1
ATOM 1434 C C . LEU A 1 191 ? 7.379 -7.422 -25 1 98.5 191 LEU A C 1
ATOM 1436 O O . LEU A 1 191 ? 6.34 -7.973 -25.375 1 98.5 191 LEU A O 1
ATOM 1440 N N . GLY A 1 192 ? 7.664 -6.137 -25.234 1 98.44 192 GLY A N 1
ATOM 1441 C CA . GLY A 1 192 ? 6.816 -5.332 -26.094 1 98.44 192 GLY A CA 1
ATOM 1442 C C . GLY A 1 192 ? 5.469 -5.008 -25.484 1 98.44 192 GLY A C 1
ATOM 1443 O O . GLY A 1 192 ? 4.484 -4.805 -26.188 1 98.44 192 GLY A O 1
ATOM 1444 N N . VAL A 1 193 ? 5.352 -5.035 -24.172 1 98.81 193 VAL A N 1
ATOM 1445 C CA . VAL A 1 193 ? 4.102 -4.73 -23.484 1 98.81 193 VAL A CA 1
ATOM 1446 C C . VAL A 1 193 ? 4.043 -3.24 -23.156 1 98.81 193 VAL A C 1
ATOM 1448 O O . VAL A 1 193 ? 5.043 -2.533 -23.281 1 98.81 193 VAL A O 1
ATOM 1451 N N . ASP A 1 194 ? 2.852 -2.732 -22.797 1 98.81 194 ASP A N 1
ATOM 1452 C CA . ASP A 1 194 ? 2.656 -1.33 -22.438 1 98.81 194 ASP A CA 1
ATOM 1453 C C . ASP A 1 194 ? 2.84 -1.108 -20.938 1 98.81 194 ASP A C 1
ATOM 1455 O O . ASP A 1 194 ? 3.094 0.015 -20.5 1 98.81 194 ASP A O 1
ATOM 1459 N N . ALA A 1 195 ? 2.688 -2.18 -20.203 1 98.94 195 ALA A N 1
ATOM 1460 C CA . ALA A 1 195 ? 2.895 -2.119 -18.766 1 98.94 195 ALA A CA 1
ATOM 1461 C C . ALA A 1 195 ? 3.322 -3.479 -18.219 1 98.94 195 ALA A C 1
ATOM 1463 O O . ALA A 1 195 ? 2.938 -4.52 -18.75 1 98.94 195 ALA A O 1
ATOM 1464 N N . LEU A 1 196 ? 4.086 -3.398 -17.172 1 98.94 196 LEU A N 1
ATOM 1465 C CA . LEU A 1 196 ? 4.66 -4.566 -16.516 1 98.94 196 LEU A CA 1
ATOM 1466 C C . LEU A 1 196 ? 4.559 -4.449 -14.992 1 98.94 196 LEU A C 1
ATOM 1468 O O . LEU A 1 196 ? 4.945 -3.428 -14.422 1 98.94 196 LEU A O 1
ATOM 1472 N N . THR A 1 197 ? 4.016 -5.492 -14.367 1 98.88 197 THR A N 1
ATOM 1473 C CA . THR A 1 197 ? 3.875 -5.512 -12.914 1 98.88 197 THR A CA 1
ATOM 1474 C C . THR A 1 197 ? 4.91 -6.441 -12.281 1 98.88 197 THR A C 1
ATOM 1476 O O . THR A 1 197 ? 5.117 -7.562 -12.758 1 98.88 197 THR A O 1
ATOM 1479 N N . LEU A 1 198 ? 5.523 -5.988 -11.18 1 98.88 198 LEU A N 1
ATOM 1480 C CA . LEU A 1 198 ? 6.5 -6.758 -10.414 1 98.88 198 LEU A CA 1
ATOM 1481 C C . LEU A 1 198 ? 6.23 -6.641 -8.922 1 98.88 198 LEU A C 1
ATOM 1483 O O . LEU A 1 198 ? 5.496 -5.754 -8.484 1 98.88 198 LEU A O 1
ATOM 1487 N N . SER A 1 199 ? 6.809 -7.555 -8.141 1 98.62 199 SER A N 1
ATOM 1488 C CA . SER A 1 199 ? 6.652 -7.531 -6.688 1 98.62 199 SER A CA 1
ATOM 1489 C C . SER A 1 199 ? 7.961 -7.863 -5.98 1 98.62 199 SER A C 1
ATOM 1491 O O . SER A 1 199 ? 8.656 -8.805 -6.359 1 98.62 199 SER A O 1
ATOM 1493 N N . GLY A 1 200 ? 8.273 -7.133 -4.941 1 98.56 200 GLY A N 1
ATOM 1494 C CA . GLY A 1 200 ? 9.547 -7.258 -4.258 1 98.56 200 GLY A CA 1
ATOM 1495 C C . GLY A 1 200 ? 9.68 -8.539 -3.455 1 98.56 200 GLY A C 1
ATOM 1496 O O . GLY A 1 200 ? 10.719 -9.195 -3.48 1 98.56 200 GLY A O 1
ATOM 1497 N N . HIS A 1 201 ? 8.617 -9 -2.797 1 98 201 HIS A N 1
ATOM 1498 C CA . HIS A 1 201 ? 8.742 -10.062 -1.798 1 98 201 HIS A CA 1
ATOM 1499 C C . HIS A 1 201 ? 8.891 -11.43 -2.457 1 98 201 HIS A C 1
ATOM 1501 O O . HIS A 1 201 ? 9.156 -12.422 -1.78 1 98 201 HIS A O 1
ATOM 1507 N N . LYS A 1 202 ? 8.789 -11.461 -3.807 1 98.06 202 LYS A N 1
ATOM 1508 C CA . LYS A 1 202 ? 9.023 -12.719 -4.504 1 98.06 202 LYS A CA 1
ATOM 1509 C C . LYS A 1 202 ? 10.508 -12.914 -4.801 1 98.06 202 LYS A C 1
ATOM 1511 O O . LYS A 1 202 ? 10.938 -14.016 -5.156 1 98.06 202 LYS A O 1
ATOM 1516 N N . ILE A 1 203 ? 11.289 -11.828 -4.645 1 97.88 203 ILE A N 1
ATOM 1517 C CA . ILE A 1 203 ? 12.711 -11.938 -4.969 1 97.88 203 ILE A CA 1
ATOM 1518 C C . ILE A 1 203 ? 13.547 -11.617 -3.734 1 97.88 203 ILE A C 1
ATOM 1520 O O . ILE A 1 203 ? 14.742 -11.344 -3.842 1 97.88 203 ILE A O 1
ATOM 1524 N N . GLY A 1 204 ? 12.914 -11.539 -2.584 1 97.81 204 GLY A N 1
ATOM 1525 C CA . GLY A 1 204 ? 13.664 -11.414 -1.343 1 97.81 204 GLY A CA 1
ATOM 1526 C C . GLY A 1 204 ? 13.695 -9.992 -0.811 1 97.81 204 GLY A C 1
ATOM 1527 O O . GLY A 1 204 ? 14.43 -9.695 0.132 1 97.81 204 GLY A O 1
ATOM 1528 N N . ALA A 1 205 ? 13.039 -9.039 -1.397 1 98.25 205 ALA A N 1
ATOM 1529 C CA . ALA A 1 205 ? 12.789 -7.734 -0.787 1 98.25 205 ALA A CA 1
ATOM 1530 C C . ALA A 1 205 ? 11.672 -7.812 0.25 1 98.25 205 ALA A C 1
ATOM 1532 O O . ALA A 1 205 ? 10.953 -8.812 0.321 1 98.25 205 ALA A O 1
ATOM 1533 N N . PRO A 1 206 ? 11.539 -6.793 1.106 1 97.31 206 PRO A N 1
ATOM 1534 C CA . PRO A 1 206 ? 10.477 -6.832 2.111 1 97.31 206 PRO A CA 1
ATOM 1535 C C . PRO A 1 206 ? 9.078 -6.824 1.494 1 97.31 206 PRO A C 1
ATOM 1537 O O . PRO A 1 206 ? 8.891 -6.309 0.39 1 97.31 206 PRO A O 1
ATOM 1540 N N . ILE A 1 207 ? 8.133 -7.48 2.195 1 97.62 207 ILE A N 1
ATOM 1541 C CA . ILE A 1 207 ? 6.73 -7.297 1.833 1 97.62 207 ILE A CA 1
ATOM 1542 C C . ILE A 1 207 ? 6.336 -5.832 2.004 1 97.62 207 ILE A C 1
ATOM 1544 O O . ILE A 1 207 ? 6.738 -5.184 2.975 1 97.62 207 ILE A O 1
ATOM 1548 N N . GLY A 1 208 ? 5.555 -5.27 1.003 1 98.12 208 GLY A N 1
ATOM 1549 C CA . GLY A 1 208 ? 5.137 -3.879 1.078 1 98.12 208 GLY A CA 1
ATOM 1550 C C . GLY A 1 208 ? 5.727 -3.018 -0.024 1 98.12 208 GLY A C 1
ATOM 1551 O O . GLY A 1 208 ? 5.672 -1.788 0.044 1 98.12 208 GLY A O 1
ATOM 1552 N N . VAL A 1 209 ? 6.312 -3.684 -1.028 1 98.81 209 VAL A N 1
ATOM 1553 C CA . VAL A 1 209 ? 6.852 -2.902 -2.137 1 98.81 209 VAL A CA 1
ATOM 1554 C C . VAL A 1 209 ? 6.676 -3.668 -3.445 1 98.81 209 VAL A C 1
ATOM 1556 O O . VAL A 1 209 ? 6.941 -4.871 -3.508 1 98.81 209 VAL A O 1
ATOM 1559 N N . GLY A 1 210 ? 6.094 -3.066 -4.441 1 98.81 210 GLY A N 1
ATOM 1560 C CA . GLY A 1 210 ? 5.957 -3.527 -5.816 1 98.81 210 GLY A CA 1
ATOM 1561 C C . GLY A 1 210 ? 6.391 -2.496 -6.84 1 98.81 210 GLY A C 1
ATOM 1562 O O . GLY A 1 210 ? 6.844 -1.407 -6.477 1 98.81 210 GLY A O 1
ATOM 1563 N N . VAL A 1 211 ? 6.363 -2.855 -8.078 1 98.94 211 VAL A N 1
ATOM 1564 C CA . VAL A 1 211 ? 6.797 -1.987 -9.164 1 98.94 211 VAL A CA 1
ATOM 1565 C C . VAL A 1 211 ? 5.801 -2.072 -10.32 1 98.94 211 VAL A C 1
ATOM 1567 O O . VAL A 1 211 ? 5.387 -3.166 -10.719 1 98.94 211 VAL A O 1
ATOM 1570 N N . LEU A 1 212 ? 5.363 -0.968 -10.789 1 98.94 212 LEU A N 1
ATOM 1571 C CA . LEU A 1 212 ? 4.676 -0.836 -12.07 1 98.94 212 LEU A CA 1
ATOM 1572 C C . LEU A 1 212 ? 5.555 -0.109 -13.078 1 98.94 212 LEU A C 1
ATOM 1574 O O . LEU A 1 212 ? 5.988 1.02 -12.836 1 98.94 212 LEU A O 1
ATOM 1578 N N . VAL A 1 213 ? 5.906 -0.771 -14.133 1 98.94 213 VAL A N 1
ATOM 1579 C CA . VAL A 1 213 ? 6.57 -0.149 -15.273 1 98.94 213 VAL A CA 1
ATOM 1580 C C . VAL A 1 213 ? 5.559 0.111 -16.391 1 98.94 213 VAL A C 1
ATOM 1582 O O . VAL A 1 213 ? 4.711 -0.738 -16.672 1 98.94 213 VAL A O 1
ATOM 1585 N N . PHE A 1 214 ? 5.613 1.237 -17 1 98.69 214 PHE A N 1
ATOM 1586 C CA . PHE A 1 214 ? 4.648 1.506 -18.062 1 98.69 214 PHE A CA 1
ATOM 1587 C C . PHE A 1 214 ? 5.27 2.373 -19.156 1 98.69 214 PHE A C 1
ATOM 1589 O O . PHE A 1 214 ? 6.266 3.059 -18.906 1 98.69 214 PHE A O 1
ATOM 1596 N N . ASP A 1 215 ? 4.766 2.258 -20.359 1 98.5 215 ASP A N 1
ATOM 1597 C CA . ASP A 1 215 ? 5.074 3.172 -21.453 1 98.5 215 ASP A CA 1
ATOM 1598 C C . ASP A 1 215 ? 4.461 4.547 -21.203 1 98.5 215 ASP A C 1
ATOM 1600 O O . ASP A 1 215 ? 3.242 4.676 -21.078 1 98.5 215 ASP A O 1
ATOM 1604 N N . ARG A 1 216 ? 5.223 5.555 -21.156 1 96.5 216 ARG A N 1
ATOM 1605 C CA . ARG A 1 216 ? 4.809 6.906 -20.781 1 96.5 216 ARG A CA 1
ATOM 1606 C C . ARG A 1 216 ? 3.789 7.461 -21.781 1 96.5 216 ARG A C 1
ATOM 1608 O O . ARG A 1 216 ? 3.123 8.461 -21.5 1 96.5 216 ARG A O 1
ATOM 1615 N N . ARG A 1 217 ? 3.613 6.887 -22.938 1 97.12 217 ARG A N 1
ATOM 1616 C CA . ARG A 1 217 ? 2.637 7.328 -23.922 1 97.12 217 ARG A CA 1
ATOM 1617 C C . ARG A 1 217 ? 1.232 6.859 -23.562 1 97.12 217 ARG A C 1
ATOM 1619 O O . ARG A 1 217 ? 0.245 7.34 -24.109 1 97.12 217 ARG A O 1
ATOM 1626 N N . ILE A 1 218 ? 1.099 5.902 -22.609 1 97.5 218 ILE A N 1
ATOM 1627 C CA . ILE A 1 218 ? -0.198 5.363 -22.219 1 97.5 218 ILE A CA 1
ATOM 1628 C C . ILE A 1 218 ? -0.806 6.234 -21.125 1 97.5 218 ILE A C 1
ATOM 1630 O O . ILE A 1 218 ? -0.161 6.504 -20.109 1 97.5 218 ILE A O 1
ATOM 1634 N N . GLU A 1 219 ? -1.993 6.637 -21.328 1 96.19 219 GLU A N 1
ATOM 1635 C CA . GLU A 1 219 ? -2.715 7.414 -20.328 1 96.19 219 GLU A CA 1
ATOM 1636 C C . GLU A 1 219 ? -3.455 6.504 -19.344 1 96.19 219 GLU A C 1
ATOM 1638 O O . GLU A 1 219 ? -4.156 5.582 -19.766 1 96.19 219 GLU A O 1
ATOM 1643 N N . TRP A 1 220 ? -3.242 6.754 -18.094 1 97 220 TRP A N 1
ATOM 1644 C CA . TRP A 1 220 ? -4.008 6.062 -17.062 1 97 220 TRP A CA 1
ATOM 1645 C C . TRP A 1 220 ? -4.141 6.922 -15.805 1 97 220 TRP A C 1
ATOM 1647 O O . TRP A 1 220 ? -3.328 7.824 -15.578 1 97 220 TRP A O 1
ATOM 1657 N N . ALA A 1 221 ? -5.18 6.797 -15.023 1 97.12 221 ALA A N 1
ATOM 1658 C CA . ALA A 1 221 ? -5.457 7.562 -13.812 1 97.12 221 ALA A CA 1
ATOM 1659 C C . ALA A 1 221 ? -4.918 6.848 -12.578 1 97.12 221 ALA A C 1
ATOM 1661 O O . ALA A 1 221 ? -5.008 5.621 -12.477 1 97.12 221 ALA A O 1
ATOM 1662 N N . PRO A 1 222 ? -4.41 7.602 -11.617 1 98.25 222 PRO A N 1
ATOM 1663 C CA . PRO A 1 222 ? -3.898 6.961 -10.398 1 98.25 222 PRO A CA 1
ATOM 1664 C C . PRO A 1 222 ? -4.992 6.254 -9.602 1 98.25 222 PRO A C 1
ATOM 1666 O O . PRO A 1 222 ? -6.098 6.781 -9.461 1 98.25 222 PRO A O 1
ATOM 1669 N N . LEU A 1 223 ? -4.676 5.043 -9.172 1 98.62 223 LEU A N 1
ATOM 1670 C CA . LEU A 1 223 ? -5.582 4.312 -8.289 1 98.62 223 LEU A CA 1
ATOM 1671 C C . LEU A 1 223 ? -5.723 5.027 -6.945 1 98.62 223 LEU A C 1
ATOM 1673 O O . LEU A 1 223 ? -6.832 5.195 -6.441 1 98.62 223 LEU A O 1
ATOM 1677 N N . ILE A 1 224 ? -4.582 5.398 -6.371 1 98.81 224 ILE A N 1
ATOM 1678 C CA . ILE A 1 224 ? -4.516 6.18 -5.145 1 98.81 224 ILE A CA 1
ATOM 1679 C C . ILE A 1 224 ? -4.148 7.625 -5.473 1 98.81 224 ILE A C 1
ATOM 1681 O O . ILE A 1 224 ? -2.982 7.938 -5.73 1 98.81 224 ILE A O 1
ATOM 1685 N N . ALA A 1 225 ? -5.113 8.484 -5.465 1 98.38 225 ALA A N 1
ATOM 1686 C CA . ALA A 1 225 ? -4.918 9.898 -5.738 1 98.38 225 ALA A CA 1
ATOM 1687 C C . ALA A 1 225 ? -4.648 10.68 -4.453 1 98.38 225 ALA A C 1
ATOM 1689 O O . ALA A 1 225 ? -5.07 10.258 -3.371 1 98.38 225 ALA A O 1
ATOM 1690 N N . GLY A 1 226 ? -3.904 11.766 -4.531 1 97.38 226 GLY A N 1
ATOM 1691 C CA . GLY A 1 226 ? -3.633 12.547 -3.332 1 97.38 226 GLY A CA 1
ATOM 1692 C C . GLY A 1 226 ? -2.484 13.523 -3.5 1 97.38 226 GLY A C 1
ATOM 1693 O O . GLY A 1 226 ? -2.473 14.312 -4.441 1 97.38 226 GLY A O 1
ATOM 1694 N N . GLY A 1 227 ? -1.44 13.367 -2.682 1 94.81 227 GLY A N 1
ATOM 1695 C CA . GLY A 1 227 ? -0.388 14.352 -2.486 1 94.81 227 GLY A CA 1
ATOM 1696 C C . GLY A 1 227 ? 0.583 14.43 -3.648 1 94.81 227 GLY A C 1
ATOM 1697 O O . GLY A 1 227 ? 1.457 15.297 -3.68 1 94.81 227 GLY A O 1
ATOM 1698 N N . GLY A 1 228 ? 0.508 13.531 -4.613 1 95.38 228 GLY A N 1
ATOM 1699 C CA . GLY A 1 228 ? 1.287 13.688 -5.832 1 95.38 228 GLY A CA 1
ATOM 1700 C C . GLY A 1 228 ? 2.576 12.883 -5.82 1 95.38 228 GLY A C 1
ATOM 1701 O O . GLY A 1 228 ? 3.391 13 -6.738 1 95.38 228 GLY A O 1
ATOM 1702 N N . GLN A 1 229 ? 2.842 12.07 -4.812 1 96.38 229 GLN A N 1
ATOM 1703 C CA . GLN A 1 229 ? 4.023 11.219 -4.781 1 96.38 229 GLN A CA 1
ATOM 1704 C C . GLN A 1 229 ? 4.145 10.398 -6.066 1 96.38 229 GLN A C 1
ATOM 1706 O O . GLN A 1 229 ? 3.18 10.273 -6.82 1 96.38 229 GLN A O 1
ATOM 1711 N N . GLU A 1 230 ? 5.398 9.898 -6.367 1 98.12 230 GLU A N 1
ATOM 1712 C CA . GLU A 1 230 ? 5.664 9.078 -7.543 1 98.12 230 GLU A CA 1
ATOM 1713 C C . GLU A 1 230 ? 5.23 9.789 -8.82 1 98.12 230 GLU A C 1
ATOM 1715 O O . GLU A 1 230 ? 4.57 9.195 -9.68 1 98.12 230 GLU A O 1
ATOM 1720 N N . SER A 1 231 ? 5.449 11.086 -8.836 1 96.44 231 SER A N 1
ATOM 1721 C CA . SER A 1 231 ? 5.168 11.938 -9.992 1 96.44 231 SER A CA 1
ATOM 1722 C C . SER A 1 231 ? 3.678 11.969 -10.305 1 96.44 231 SER A C 1
ATOM 1724 O O . SER A 1 231 ? 3.285 12.07 -11.469 1 96.44 231 SER A O 1
ATOM 1726 N N . GLY A 1 232 ? 2.889 11.75 -9.273 1 97.06 232 GLY A N 1
ATOM 1727 C CA . GLY A 1 232 ? 1.444 11.859 -9.406 1 97.06 232 GLY A CA 1
ATOM 1728 C C . GLY A 1 232 ? 0.78 10.539 -9.75 1 97.06 232 GLY A C 1
ATOM 1729 O O . GLY A 1 232 ? -0.448 10.445 -9.781 1 97.06 232 GLY A O 1
ATOM 1730 N N . TRP A 1 233 ? 1.567 9.445 -9.844 1 98.12 233 TRP A N 1
ATOM 1731 C CA . TRP A 1 233 ? 1.021 8.18 -10.32 1 98.12 233 TRP A CA 1
ATOM 1732 C C . TRP A 1 233 ? 0.516 7.332 -9.156 1 98.12 233 TRP A C 1
ATOM 1734 O O . TRP A 1 233 ? -0.342 6.465 -9.344 1 98.12 233 TRP A O 1
ATOM 1744 N N . ARG A 1 234 ? 1.094 7.547 -8.016 1 98.62 234 ARG A N 1
ATOM 1745 C CA . ARG A 1 234 ? 0.729 6.781 -6.824 1 98.62 234 ARG A CA 1
ATOM 1746 C C . ARG A 1 234 ? 0.961 7.594 -5.555 1 98.62 234 ARG A C 1
ATOM 1748 O O . ARG A 1 234 ? 2.059 7.578 -4.992 1 98.62 234 ARG A O 1
ATOM 1755 N N . SER A 1 235 ? -0.094 8.164 -5.035 1 98.31 235 SER A N 1
ATOM 1756 C CA . SER A 1 235 ? 0.027 9.039 -3.873 1 98.31 235 SER A CA 1
ATOM 1757 C C . SER A 1 235 ? 0.188 8.234 -2.59 1 98.31 235 SER A C 1
ATOM 1759 O O . SER A 1 235 ? -0.062 7.023 -2.576 1 98.31 235 SER A O 1
ATOM 1761 N N . GLY A 1 236 ? 0.595 8.93 -1.497 1 97.88 236 GLY A N 1
ATOM 1762 C CA . GLY A 1 236 ? 0.912 8.352 -0.203 1 97.88 236 GLY A CA 1
ATOM 1763 C C . GLY A 1 236 ? 2.396 8.367 0.109 1 97.88 236 GLY A C 1
ATOM 1764 O O . GLY A 1 236 ? 3.225 8.156 -0.778 1 97.88 236 GLY A O 1
ATOM 1765 N N . THR A 1 237 ? 2.686 8.547 1.366 1 97.69 237 THR A N 1
ATOM 1766 C CA . THR A 1 237 ? 4.086 8.562 1.771 1 97.69 237 THR A CA 1
ATOM 1767 C C . THR A 1 237 ? 4.793 7.285 1.314 1 97.69 237 THR A C 1
ATOM 1769 O O . THR A 1 237 ? 4.332 6.18 1.6 1 97.69 237 THR A O 1
ATOM 1772 N N . GLU A 1 238 ? 5.871 7.496 0.57 1 98.38 238 GLU A N 1
ATOM 1773 C CA . GLU A 1 238 ? 6.59 6.359 0.001 1 98.38 238 GLU A CA 1
ATOM 1774 C C . GLU A 1 238 ? 7.285 5.547 1.088 1 98.38 238 GLU A C 1
ATOM 1776 O O . GLU A 1 238 ? 7.852 6.109 2.025 1 98.38 238 GLU A O 1
ATOM 1781 N N . ASN A 1 239 ? 7.168 4.246 0.966 1 98.38 239 ASN A N 1
ATOM 1782 C CA . ASN A 1 239 ? 7.867 3.336 1.866 1 98.38 239 ASN A CA 1
ATOM 1783 C C . ASN A 1 239 ? 9.359 3.279 1.555 1 98.38 239 ASN A C 1
ATOM 1785 O O . ASN A 1 239 ? 9.852 2.283 1.015 1 98.38 239 ASN A O 1
ATOM 1789 N N . GLY A 1 240 ? 10.086 4.328 1.942 1 98.38 240 GLY A N 1
ATOM 1790 C CA . GLY A 1 240 ? 11.484 4.508 1.571 1 98.38 240 GLY A CA 1
ATOM 1791 C C . GLY A 1 240 ? 12.352 3.311 1.914 1 98.38 240 GLY A C 1
ATOM 1792 O O . GLY A 1 240 ? 13.203 2.91 1.123 1 98.38 240 GLY A O 1
ATOM 1793 N N . LEU A 1 241 ? 12.148 2.732 3.082 1 97.75 241 LEU A N 1
ATOM 1794 C CA . LEU A 1 241 ? 12.961 1.601 3.52 1 97.75 241 LEU A CA 1
ATOM 1795 C C . LEU A 1 241 ? 12.766 0.403 2.596 1 97.75 241 LEU A C 1
ATOM 1797 O O . LEU A 1 241 ? 13.742 -0.202 2.143 1 97.75 241 LEU A O 1
ATOM 1801 N N . ALA A 1 242 ? 11.516 0.008 2.334 1 98.56 242 ALA A N 1
ATOM 1802 C CA . ALA A 1 242 ? 11.227 -1.128 1.461 1 98.56 242 ALA A CA 1
ATOM 1803 C C . ALA A 1 242 ? 11.734 -0.873 0.045 1 98.56 242 ALA A C 1
ATOM 1805 O O . ALA A 1 242 ? 12.266 -1.778 -0.604 1 98.56 242 ALA A O 1
ATOM 1806 N N . ILE A 1 243 ? 11.57 0.367 -0.398 1 98.88 243 ILE A N 1
ATOM 1807 C CA . ILE A 1 243 ? 12.008 0.749 -1.737 1 98.88 243 ILE A CA 1
ATOM 1808 C C . ILE A 1 243 ? 13.531 0.649 -1.832 1 98.88 243 ILE A C 1
ATOM 1810 O O . ILE A 1 243 ? 14.062 0.076 -2.785 1 98.88 243 ILE A O 1
ATOM 1814 N N . ALA A 1 244 ? 14.211 1.186 -0.838 1 98.88 244 ALA A N 1
ATOM 1815 C CA . ALA A 1 244 ? 15.672 1.117 -0.818 1 98.88 244 ALA A CA 1
ATOM 1816 C C . ALA A 1 244 ? 16.156 -0.331 -0.787 1 98.88 244 ALA A C 1
ATOM 1818 O O . ALA A 1 244 ? 17.109 -0.691 -1.483 1 98.88 244 ALA A O 1
ATOM 1819 N N . ALA A 1 245 ? 15.492 -1.131 0.005 1 98.75 245 ALA A N 1
ATOM 1820 C CA . ALA A 1 245 ? 15.844 -2.545 0.085 1 98.75 245 ALA A CA 1
ATOM 1821 C C . ALA A 1 245 ? 15.625 -3.242 -1.256 1 98.75 245 ALA A C 1
ATOM 1823 O O . ALA A 1 245 ? 16.469 -4.031 -1.693 1 98.75 245 ALA A O 1
ATOM 1824 N N . LEU A 1 246 ? 14.531 -2.969 -1.893 1 98.88 246 LEU A N 1
ATOM 1825 C CA . LEU A 1 246 ? 14.273 -3.529 -3.215 1 98.88 246 LEU A CA 1
ATOM 1826 C C . LEU A 1 246 ? 15.359 -3.117 -4.199 1 98.88 246 LEU A C 1
ATOM 1828 O O . LEU A 1 246 ? 15.82 -3.934 -5.004 1 98.88 246 LEU A O 1
ATOM 1832 N N . GLY A 1 247 ? 15.719 -1.826 -4.133 1 98.88 247 GLY A N 1
ATOM 1833 C CA . GLY A 1 247 ? 16.781 -1.331 -4.992 1 98.88 247 GLY A CA 1
ATOM 1834 C C . GLY A 1 247 ? 18.094 -2.078 -4.809 1 98.88 247 GLY A C 1
ATOM 1835 O O . GLY A 1 247 ? 18.875 -2.205 -5.754 1 98.88 247 GLY A O 1
ATOM 1836 N N . ALA A 1 248 ? 18.312 -2.549 -3.611 1 98.88 248 ALA A N 1
ATOM 1837 C CA . ALA A 1 248 ? 19.531 -3.305 -3.322 1 98.88 248 ALA A CA 1
ATOM 1838 C C . ALA A 1 248 ? 19.406 -4.746 -3.812 1 98.88 248 ALA A C 1
ATOM 1840 O O . ALA A 1 248 ? 20.391 -5.34 -4.254 1 98.88 248 ALA A O 1
ATOM 1841 N N . VAL A 1 249 ? 18.266 -5.312 -3.822 1 98.75 249 VAL A N 1
ATOM 1842 C CA . VAL A 1 249 ? 18.031 -6.73 -4.09 1 98.75 249 VAL A CA 1
ATOM 1843 C C . VAL A 1 249 ? 17.953 -6.965 -5.598 1 98.75 249 VAL A C 1
ATOM 1845 O O . VAL A 1 249 ? 18.516 -7.934 -6.109 1 98.75 249 VAL A O 1
ATOM 1848 N N . ALA A 1 250 ? 17.328 -6.066 -6.336 1 98.69 250 ALA A N 1
ATOM 1849 C CA . ALA A 1 250 ? 16.969 -6.281 -7.738 1 98.69 250 ALA A CA 1
ATOM 1850 C C . ALA A 1 250 ? 18.219 -6.559 -8.578 1 98.69 250 ALA A C 1
ATOM 1852 O O . ALA A 1 250 ? 18.297 -7.582 -9.266 1 98.69 250 ALA A O 1
ATOM 1853 N N . PRO A 1 251 ? 19.281 -5.719 -8.492 1 98.44 251 PRO A N 1
ATOM 1854 C CA . PRO A 1 251 ? 20.469 -6.004 -9.312 1 98.44 251 PRO A CA 1
ATOM 1855 C C . PRO A 1 251 ? 21.141 -7.324 -8.938 1 98.44 251 PRO A C 1
ATOM 1857 O O . PRO A 1 251 ? 21.672 -8.016 -9.805 1 98.44 251 PRO A O 1
ATOM 1860 N N . VAL A 1 252 ? 21.109 -7.703 -7.652 1 98.12 252 VAL A N 1
ATOM 1861 C CA . VAL A 1 252 ? 21.766 -8.922 -7.164 1 98.12 252 VAL A CA 1
ATOM 1862 C C . VAL A 1 252 ? 21.062 -10.148 -7.738 1 98.12 252 VAL A C 1
ATOM 1864 O O . VAL A 1 252 ? 21.703 -11.047 -8.273 1 98.12 252 VAL A O 1
ATOM 1867 N N . VAL A 1 253 ? 19.75 -10.148 -7.699 1 97.38 253 VAL A N 1
ATOM 1868 C CA . VAL A 1 253 ? 18.969 -11.297 -8.109 1 97.38 253 VAL A CA 1
ATOM 1869 C C . VAL A 1 253 ? 19 -11.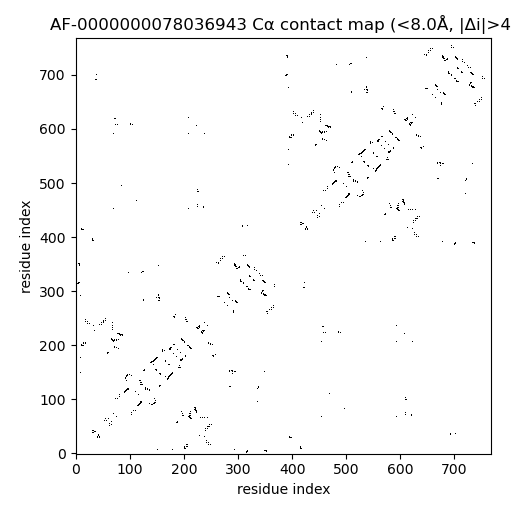438 -9.633 1 97.38 253 VAL A C 1
ATOM 1871 O O . VAL A 1 253 ? 19.125 -12.547 -10.156 1 97.38 253 VAL A O 1
ATOM 1874 N N . VAL A 1 254 ? 18.953 -10.328 -10.344 1 96.94 254 VAL A N 1
ATOM 1875 C CA . VAL A 1 254 ? 18.938 -10.352 -11.805 1 96.94 254 VAL A CA 1
ATOM 1876 C C . VAL A 1 254 ? 20.312 -10.781 -12.328 1 96.94 254 VAL A C 1
ATOM 1878 O O . VAL A 1 254 ? 20.406 -11.555 -13.289 1 96.94 254 VAL A O 1
ATOM 1881 N N . SER A 1 255 ? 21.359 -10.352 -11.68 1 96.38 255 SER A N 1
ATOM 1882 C CA . SER A 1 255 ? 22.719 -10.719 -12.102 1 96.38 255 SER A CA 1
ATOM 1883 C C . SER A 1 255 ? 22.969 -12.203 -11.875 1 96.38 255 SER A C 1
ATOM 1885 O O . SER A 1 255 ? 23.734 -12.828 -12.617 1 96.38 255 SER A O 1
ATOM 1887 N N . ALA A 1 256 ? 22.328 -12.773 -10.891 1 96.19 256 ALA A N 1
ATOM 1888 C CA . ALA A 1 256 ? 22.562 -14.172 -10.523 1 96.19 256 ALA A CA 1
ATOM 1889 C C . ALA A 1 256 ? 21.578 -15.102 -11.242 1 96.19 256 ALA A C 1
ATOM 1891 O O . ALA A 1 256 ? 21.688 -16.328 -11.133 1 96.19 256 ALA A O 1
ATOM 1892 N N . GLN A 1 257 ? 20.719 -14.586 -12 1 95.62 257 GLN A N 1
ATOM 1893 C CA . GLN A 1 257 ? 19.531 -15.266 -12.492 1 95.62 257 GLN A CA 1
ATOM 1894 C C . GLN A 1 257 ? 19.906 -16.469 -13.352 1 95.62 257 GLN A C 1
ATOM 1896 O O . GLN A 1 257 ? 19.359 -17.562 -13.172 1 95.62 257 GLN A O 1
ATOM 1901 N N . ARG A 1 258 ? 20.906 -16.375 -14.234 1 91.62 258 ARG A N 1
ATOM 1902 C CA . ARG A 1 258 ? 21.219 -17.469 -15.148 1 91.62 258 ARG A CA 1
ATOM 1903 C C . ARG A 1 258 ? 21.797 -18.656 -14.398 1 91.62 258 ARG A C 1
ATOM 1905 O O . ARG A 1 258 ? 21.359 -19.797 -14.609 1 91.62 258 ARG A O 1
ATOM 1912 N N . VAL A 1 259 ? 22.703 -18.375 -13.516 1 93.5 259 VAL A N 1
ATOM 1913 C CA . VAL A 1 259 ? 23.344 -19.422 -12.742 1 93.5 259 VAL A CA 1
ATOM 1914 C C . VAL A 1 259 ? 22.328 -20.094 -11.82 1 93.5 259 VAL A C 1
ATOM 1916 O O . VAL A 1 259 ? 22.25 -21.312 -11.742 1 93.5 259 VAL A O 1
ATOM 1919 N N . TRP A 1 260 ? 21.578 -19.281 -11.219 1 94 260 TRP A N 1
ATOM 1920 C CA . TRP A 1 260 ? 20.547 -19.781 -10.312 1 94 260 TRP A CA 1
ATOM 1921 C C . TRP A 1 260 ? 19.516 -20.625 -11.07 1 94 260 TRP A C 1
ATOM 1923 O O . TRP A 1 260 ? 19.078 -21.672 -10.578 1 94 260 TRP A O 1
ATOM 1933 N N . ALA A 1 261 ? 19.172 -20.219 -12.242 1 95.62 261 ALA A N 1
ATOM 1934 C CA . ALA A 1 261 ? 18.156 -20.906 -13.023 1 95.62 261 ALA A CA 1
ATOM 1935 C C . ALA A 1 261 ? 18.609 -22.312 -13.406 1 95.62 261 ALA A C 1
ATOM 1937 O O . ALA A 1 261 ? 17.812 -23.266 -13.398 1 95.62 261 ALA A O 1
ATOM 1938 N N . ALA A 1 262 ? 19.875 -22.469 -13.766 1 96.62 262 ALA A N 1
ATOM 1939 C CA . ALA A 1 262 ? 20.422 -23.781 -14.109 1 96.62 262 ALA A CA 1
ATOM 1940 C C . ALA A 1 262 ? 20.359 -24.719 -12.914 1 96.62 262 ALA A C 1
ATOM 1942 O O . ALA A 1 262 ? 20 -25.891 -13.055 1 96.62 262 ALA A O 1
ATOM 1943 N N . HIS A 1 263 ? 20.766 -24.203 -11.789 1 97.56 263 HIS A N 1
ATOM 1944 C CA . HIS A 1 263 ? 20.703 -24.969 -10.555 1 97.56 263 HIS A CA 1
ATOM 1945 C C . HIS A 1 263 ? 19.266 -25.375 -10.234 1 97.56 263 HIS A C 1
ATOM 1947 O O . HIS A 1 263 ? 19 -26.531 -9.922 1 97.56 263 HIS A O 1
ATOM 1953 N N . ALA A 1 264 ? 18.344 -24.438 -10.312 1 98.31 264 ALA A N 1
ATOM 1954 C CA . ALA A 1 264 ? 16.938 -24.688 -10.031 1 98.31 264 ALA A CA 1
ATOM 1955 C C . ALA A 1 264 ? 16.359 -25.734 -10.969 1 98.31 264 ALA A C 1
ATOM 1957 O O . ALA A 1 264 ? 15.562 -26.578 -10.555 1 98.31 264 ALA A O 1
ATOM 1958 N N . ARG A 1 265 ? 16.766 -25.719 -12.211 1 98.06 265 ARG A N 1
ATOM 1959 C CA . ARG A 1 265 ? 16.297 -26.688 -13.195 1 98.06 265 ARG A CA 1
ATOM 1960 C C . ARG A 1 265 ? 16.766 -28.094 -12.828 1 98.06 265 ARG A C 1
ATOM 1962 O O . ARG A 1 265 ? 16 -29.062 -12.984 1 98.06 265 ARG A O 1
ATOM 1969 N N . ALA A 1 266 ? 17.953 -28.188 -12.383 1 98.44 266 ALA A N 1
ATOM 1970 C CA . ALA A 1 266 ? 18.469 -29.5 -11.953 1 98.44 266 ALA A CA 1
ATOM 1971 C C . ALA A 1 266 ? 17.672 -30.031 -10.766 1 98.44 266 ALA A C 1
ATOM 1973 O O . ALA A 1 266 ? 17.359 -31.234 -10.719 1 98.44 266 ALA A O 1
ATOM 1974 N N . LEU A 1 267 ? 17.391 -29.141 -9.797 1 98.81 267 LEU A N 1
ATOM 1975 C CA . LEU A 1 267 ? 16.578 -29.531 -8.656 1 98.81 267 LEU A CA 1
ATOM 1976 C C . LEU A 1 267 ? 15.188 -29.969 -9.102 1 98.81 267 LEU A C 1
ATOM 1978 O O . LEU A 1 267 ? 14.633 -30.938 -8.578 1 98.81 267 LEU A O 1
ATOM 1982 N N . GLN A 1 268 ? 14.609 -29.219 -10.016 1 98.81 268 GLN A N 1
ATOM 1983 C CA . GLN A 1 268 ? 13.289 -29.516 -10.562 1 98.81 268 GLN A CA 1
ATOM 1984 C C . GLN A 1 268 ? 13.273 -30.891 -11.219 1 98.81 268 GLN A C 1
ATOM 1986 O O . GLN A 1 268 ? 12.344 -31.688 -11.016 1 98.81 268 GLN A O 1
ATOM 1991 N N . GLN A 1 269 ? 14.297 -31.188 -11.984 1 98.62 269 GLN A N 1
ATOM 1992 C CA . GLN A 1 269 ? 14.414 -32.5 -12.641 1 98.62 269 GLN A CA 1
ATOM 1993 C C . GLN A 1 269 ? 14.516 -33.625 -11.617 1 98.62 269 GLN A C 1
ATOM 1995 O O . GLN A 1 269 ? 13.852 -34.656 -11.75 1 98.62 269 GLN A O 1
ATOM 2000 N N . GLN A 1 270 ? 15.367 -33.406 -10.633 1 98.81 270 GLN A N 1
ATOM 2001 C CA . GLN A 1 270 ? 15.5 -34.406 -9.562 1 98.81 270 GLN A CA 1
ATOM 2002 C C . GLN A 1 270 ? 14.164 -34.656 -8.875 1 98.81 270 GLN A C 1
ATOM 2004 O O . GLN A 1 270 ? 13.773 -35.812 -8.68 1 98.81 270 GLN A O 1
ATOM 2009 N N . LEU A 1 271 ? 13.469 -33.594 -8.57 1 98.88 271 LEU A N 1
ATOM 2010 C CA . LEU A 1 271 ? 12.188 -33.656 -7.879 1 98.88 271 LEU A CA 1
ATOM 2011 C C . LEU A 1 271 ? 11.156 -34.375 -8.734 1 98.88 271 LEU A C 1
ATOM 2013 O O . LEU A 1 271 ? 10.492 -35.312 -8.273 1 98.88 271 LEU A O 1
ATOM 2017 N N . GLU A 1 272 ? 11.016 -33.969 -9.984 1 98.81 272 GLU A N 1
ATOM 2018 C CA . GLU A 1 272 ? 9.961 -34.5 -10.852 1 98.81 272 GLU A CA 1
ATOM 2019 C C . GLU A 1 272 ? 10.234 -35.938 -11.227 1 98.81 272 GLU A C 1
ATOM 2021 O O . GLU A 1 272 ? 9.305 -36.75 -11.312 1 98.81 272 GLU A O 1
ATOM 2026 N N . THR A 1 273 ? 11.516 -36.281 -11.461 1 98.75 273 THR A N 1
ATOM 2027 C CA . THR A 1 273 ? 11.852 -37.656 -11.672 1 98.75 273 THR A CA 1
ATOM 2028 C C . THR A 1 273 ? 11.438 -38.5 -10.469 1 98.75 273 THR A C 1
ATOM 2030 O O . THR A 1 273 ? 10.828 -39.562 -10.625 1 98.75 273 THR A O 1
ATOM 2033 N N . GLY A 1 274 ? 11.766 -38.031 -9.297 1 98.81 274 GLY A N 1
ATOM 2034 C CA . GLY A 1 274 ? 11.398 -38.75 -8.07 1 98.81 274 GLY A CA 1
ATOM 2035 C C . GLY A 1 274 ? 9.891 -38.844 -7.875 1 98.81 274 GLY A C 1
ATOM 2036 O O . GLY A 1 274 ? 9.391 -39.906 -7.457 1 98.81 274 GLY A O 1
ATOM 2037 N N . LEU A 1 275 ? 9.164 -37.781 -8.133 1 98.75 275 LEU A N 1
ATOM 2038 C CA . LEU A 1 275 ? 7.715 -37.75 -7.973 1 98.75 275 LEU A CA 1
ATOM 2039 C C . LEU A 1 275 ? 7.051 -38.719 -8.945 1 98.75 275 LEU A C 1
ATOM 2041 O O . LEU A 1 275 ? 6.141 -39.438 -8.57 1 98.75 275 LEU A O 1
ATOM 2045 N N . LEU A 1 276 ? 7.5 -38.688 -10.188 1 98.44 276 LEU A N 1
ATOM 2046 C CA . LEU A 1 276 ? 6.953 -39.594 -11.203 1 98.44 276 LEU A CA 1
ATOM 2047 C C . LEU A 1 276 ? 7.168 -41.062 -10.82 1 98.44 276 LEU A C 1
ATOM 2049 O O . LEU A 1 276 ? 6.273 -41.875 -10.992 1 98.44 276 LEU A O 1
ATOM 2053 N N . ALA A 1 277 ? 8.305 -41.312 -10.297 1 98.31 277 ALA A N 1
ATOM 2054 C CA . ALA A 1 277 ? 8.633 -42.656 -9.859 1 98.31 277 ALA A CA 1
ATOM 2055 C C . ALA A 1 277 ? 7.699 -43.125 -8.734 1 98.31 277 ALA A C 1
ATOM 2057 O O . ALA A 1 277 ? 7.539 -44.312 -8.5 1 98.31 277 ALA A O 1
ATOM 2058 N N . ARG A 1 278 ? 7.078 -42.188 -8.125 1 97.62 278 ARG A N 1
ATOM 2059 C CA . ARG A 1 278 ? 6.219 -42.5 -6.98 1 97.62 278 ARG A CA 1
ATOM 2060 C C . ARG A 1 278 ? 4.746 -42.375 -7.363 1 97.62 278 ARG A C 1
ATOM 2062 O O . ARG A 1 278 ? 3.873 -42.375 -6.492 1 97.62 278 ARG A O 1
ATOM 2069 N N . GLY A 1 279 ? 4.504 -42.156 -8.672 1 97.19 279 GLY A N 1
ATOM 2070 C CA . GLY A 1 279 ? 3.141 -42.219 -9.18 1 97.19 279 GLY A CA 1
ATOM 2071 C C . GLY A 1 279 ? 2.451 -40.875 -9.211 1 97.19 279 GLY A C 1
ATOM 2072 O O . GLY A 1 279 ? 1.229 -40.781 -9.336 1 97.19 279 GLY A O 1
ATOM 2073 N N . ALA A 1 280 ? 3.197 -39.812 -9.07 1 97.94 280 ALA A N 1
ATOM 2074 C CA . ALA A 1 280 ? 2.604 -38.469 -9.125 1 97.94 280 ALA A CA 1
ATOM 2075 C C . ALA A 1 280 ? 2.338 -38.031 -10.562 1 97.94 280 ALA A C 1
ATOM 2077 O O . ALA A 1 280 ? 2.969 -38.562 -11.492 1 97.94 280 ALA A O 1
ATOM 2078 N N . THR A 1 281 ? 1.335 -37.188 -10.711 1 97.31 281 THR A N 1
ATOM 2079 C CA . THR A 1 281 ? 1.132 -36.438 -11.953 1 97.31 281 THR A CA 1
ATOM 2080 C C . THR A 1 281 ? 1.771 -35.062 -11.859 1 97.31 281 THR A C 1
ATOM 2082 O O . THR A 1 281 ? 1.611 -34.375 -10.859 1 97.31 281 THR A O 1
ATOM 2085 N N . ILE A 1 282 ? 2.549 -34.719 -12.852 1 98.31 282 ILE A N 1
ATOM 2086 C CA . ILE A 1 282 ? 3.117 -33.375 -12.938 1 98.31 282 ILE A CA 1
ATOM 2087 C C . ILE A 1 282 ? 2.275 -32.531 -13.875 1 98.31 282 ILE A C 1
ATOM 2089 O O . ILE A 1 282 ? 2.1 -32.875 -15.047 1 98.31 282 ILE A O 1
ATOM 2093 N N . PHE A 1 283 ? 1.661 -31.453 -13.359 1 97.88 283 PHE A N 1
ATOM 2094 C CA . PHE A 1 283 ? 0.894 -30.547 -14.211 1 97.88 283 PHE A CA 1
ATOM 2095 C C . PHE A 1 283 ? 1.814 -29.75 -15.125 1 97.88 283 PHE A C 1
ATOM 2097 O O . PHE A 1 283 ? 2.92 -29.375 -14.734 1 97.88 283 PHE A O 1
ATOM 2104 N N . SER A 1 284 ? 1.403 -29.531 -16.391 1 98.19 284 SER A N 1
ATOM 2105 C CA . SER A 1 284 ? 2.049 -28.672 -17.391 1 98.19 284 SER A CA 1
ATOM 2106 C C . SER A 1 284 ? 3.438 -29.203 -17.75 1 98.19 284 SER A C 1
ATOM 2108 O O . SER A 1 284 ? 4.348 -28.406 -18.016 1 98.19 284 SER A O 1
ATOM 2110 N N . ALA A 1 285 ? 3.686 -30.484 -17.688 1 96.69 285 ALA A N 1
ATOM 2111 C CA . ALA A 1 285 ? 4.984 -31.109 -17.938 1 96.69 285 ALA A CA 1
ATOM 2112 C C . ALA A 1 285 ? 5.438 -30.875 -19.375 1 96.69 285 ALA A C 1
ATOM 2114 O O . ALA A 1 285 ? 6.637 -30.875 -19.656 1 96.69 285 ALA A O 1
ATOM 2115 N N . GLY A 1 286 ? 4.492 -30.609 -20.25 1 96.31 286 GLY A N 1
ATOM 2116 C CA . GLY A 1 286 ? 4.82 -30.438 -21.656 1 96.31 286 GLY A CA 1
ATOM 2117 C C . GLY A 1 286 ? 5.078 -29 -22.031 1 96.31 286 GLY A C 1
ATOM 2118 O O . GLY A 1 286 ? 5.395 -28.703 -23.188 1 96.31 286 GLY A O 1
ATOM 2119 N N . ALA A 1 287 ? 4.965 -28.094 -21.109 1 98 287 ALA A N 1
ATOM 2120 C CA . ALA A 1 287 ? 5.148 -26.672 -21.375 1 98 287 ALA A CA 1
ATOM 2121 C C . ALA A 1 287 ? 6.473 -26.172 -20.812 1 98 287 ALA A C 1
ATOM 2123 O O . ALA A 1 287 ? 7.078 -26.844 -19.953 1 98 287 ALA A O 1
ATOM 2124 N N . GLU A 1 288 ? 6.945 -25.078 -21.375 1 98.06 288 GLU A N 1
ATOM 2125 C CA . GLU A 1 288 ? 8.039 -24.375 -20.719 1 98.06 288 GLU A CA 1
ATOM 2126 C C . GLU A 1 288 ? 7.594 -23.766 -19.391 1 98.06 288 GLU A C 1
ATOM 2128 O O . GLU A 1 288 ? 6.547 -23.109 -19.328 1 98.06 288 GLU A O 1
ATOM 2133 N N . ARG A 1 289 ? 8.352 -24.016 -18.391 1 98.5 289 ARG A N 1
ATOM 2134 C CA . ARG A 1 289 ? 7.969 -23.578 -17.047 1 98.5 289 ARG A CA 1
ATOM 2135 C C . ARG A 1 289 ? 9.133 -22.891 -16.344 1 98.5 289 ARG A C 1
ATOM 2137 O O . ARG A 1 289 ? 10.281 -23.031 -16.75 1 98.5 289 ARG A O 1
ATOM 2144 N N . LEU A 1 290 ? 8.789 -22.094 -15.305 1 98.69 290 LEU A N 1
ATOM 2145 C CA . LEU A 1 290 ? 9.812 -21.578 -14.398 1 98.69 290 LEU A CA 1
ATOM 2146 C C . LEU A 1 290 ? 10.672 -22.703 -13.844 1 98.69 290 LEU A C 1
ATOM 2148 O O . LEU A 1 290 ? 10.156 -23.766 -13.484 1 98.69 290 LEU A O 1
ATOM 2152 N N . PRO A 1 291 ? 11.93 -22.484 -13.742 1 98 291 PRO A N 1
ATOM 2153 C CA . PRO A 1 291 ? 12.828 -23.578 -13.336 1 98 291 PRO A CA 1
ATOM 2154 C C . PRO A 1 291 ? 12.641 -23.969 -11.867 1 98 291 PRO A C 1
ATOM 2156 O O . PRO A 1 291 ? 13.062 -25.062 -11.469 1 98 291 PRO A O 1
ATOM 2159 N N . ASN A 1 292 ? 11.961 -23.156 -11.086 1 98.38 292 ASN A N 1
ATOM 2160 C CA . ASN A 1 292 ? 11.922 -23.406 -9.648 1 98.38 292 ASN A CA 1
ATOM 2161 C C . ASN A 1 292 ? 10.578 -23.984 -9.219 1 98.38 292 ASN A C 1
ATOM 2163 O O . ASN A 1 292 ? 10.32 -24.156 -8.023 1 98.38 292 ASN A O 1
ATOM 2167 N N . THR A 1 293 ? 9.672 -24.25 -10.148 1 98.56 293 THR A N 1
ATOM 2168 C CA . THR A 1 293 ? 8.289 -24.531 -9.789 1 98.56 293 THR A CA 1
ATOM 2169 C C . THR A 1 293 ? 7.871 -25.922 -10.258 1 98.56 293 THR A C 1
ATOM 2171 O O . THR A 1 293 ? 8.023 -26.25 -11.438 1 98.56 293 THR A O 1
ATOM 2174 N N . THR A 1 294 ? 7.426 -26.703 -9.375 1 98.69 294 THR A N 1
ATOM 2175 C CA . THR A 1 294 ? 6.809 -27.984 -9.695 1 98.69 294 THR A CA 1
ATOM 2176 C C . THR A 1 294 ? 5.41 -28.078 -9.086 1 98.69 294 THR A C 1
ATOM 2178 O O . THR A 1 294 ? 5.238 -27.891 -7.883 1 98.69 294 THR A O 1
ATOM 2181 N N . PHE A 1 295 ? 4.41 -28.25 -9.906 1 98.25 295 PHE A N 1
ATOM 2182 C CA . PHE A 1 295 ? 3.01 -28.422 -9.539 1 98.25 295 PHE A CA 1
ATOM 2183 C C . PHE A 1 295 ? 2.545 -29.844 -9.828 1 98.25 295 PHE A C 1
ATOM 2185 O O . PHE A 1 295 ? 2.578 -30.297 -10.977 1 98.25 295 PHE A O 1
ATOM 2192 N N . PHE A 1 296 ? 2.164 -30.578 -8.727 1 97.94 296 PHE A N 1
ATOM 2193 C CA . PHE A 1 296 ? 1.924 -32 -8.914 1 97.94 296 PHE A CA 1
ATOM 2194 C C . PHE A 1 296 ? 0.764 -32.469 -8.047 1 97.94 296 PHE A C 1
ATOM 2196 O O . PHE A 1 296 ? 0.237 -31.719 -7.238 1 97.94 296 PHE A O 1
ATOM 2203 N N . ALA A 1 297 ? 0.354 -33.719 -8.305 1 96.88 297 ALA A N 1
ATOM 2204 C CA . ALA A 1 297 ? -0.691 -34.344 -7.504 1 96.88 297 ALA A CA 1
ATOM 2205 C C . ALA A 1 297 ? -0.463 -35.875 -7.395 1 96.88 297 ALA A C 1
ATOM 2207 O O . ALA A 1 297 ? 0.079 -36.469 -8.312 1 96.88 297 ALA A O 1
ATOM 2208 N N . PHE A 1 298 ? -0.728 -36.406 -6.254 1 95.94 298 PHE A N 1
ATOM 2209 C CA . PHE A 1 298 ? -0.95 -37.844 -6.125 1 95.94 298 PHE A CA 1
ATOM 2210 C C . PHE A 1 298 ? -2.428 -38.156 -6.285 1 95.94 298 PHE A C 1
ATOM 2212 O O . PHE A 1 298 ? -3.24 -37.844 -5.418 1 95.94 298 PHE A O 1
ATOM 2219 N N . PRO A 1 299 ? -2.756 -38.844 -7.41 1 93.81 299 PRO A N 1
ATOM 2220 C CA . PRO A 1 299 ? -4.172 -39.125 -7.664 1 93.81 299 PRO A CA 1
ATOM 2221 C C . PRO A 1 299 ? -4.859 -39.781 -6.48 1 93.81 299 PRO A C 1
ATOM 2223 O O . PRO A 1 299 ? -4.293 -40.719 -5.875 1 93.81 299 PRO A O 1
ATOM 2226 N N . GLY A 1 300 ? -6.066 -39.312 -6.195 1 91.38 300 GLY A N 1
ATOM 2227 C CA . GLY A 1 300 ? -6.871 -39.906 -5.148 1 91.38 300 GLY A CA 1
ATOM 2228 C C . GLY A 1 300 ? -6.586 -39.344 -3.77 1 91.38 300 GLY A C 1
ATOM 2229 O O . GLY A 1 300 ? -7.23 -39.719 -2.791 1 91.38 300 GLY A O 1
ATOM 2230 N N . GLU A 1 301 ? -5.691 -38.438 -3.68 1 92.56 301 GLU A N 1
ATOM 2231 C CA . GLU A 1 301 ? -5.316 -37.875 -2.395 1 92.56 301 GLU A CA 1
ATOM 2232 C C . GLU A 1 301 ? -5.766 -36.406 -2.301 1 92.56 301 GLU A C 1
ATOM 2234 O O . GLU A 1 301 ? -6.527 -35.938 -3.145 1 92.56 301 GLU A O 1
ATOM 2239 N N . VAL A 1 302 ? -5.488 -35.812 -1.143 1 91 302 VAL A N 1
ATOM 2240 C CA . VAL A 1 302 ? -5.914 -34.438 -0.9 1 91 302 VAL A CA 1
ATOM 2241 C C . VAL A 1 302 ? -4.688 -33.531 -0.706 1 91 302 VAL A C 1
ATOM 2243 O O . VAL A 1 302 ? -3.869 -33.781 0.182 1 91 302 VAL A O 1
ATOM 2246 N N . GLY A 1 303 ? -4.617 -32.5 -1.558 1 93.25 303 GLY A N 1
ATOM 2247 C CA . GLY A 1 303 ? -3.471 -31.594 -1.55 1 93.25 303 GLY A CA 1
ATOM 2248 C C . GLY A 1 303 ? -3.219 -30.969 -0.197 1 93.25 303 GLY A C 1
ATOM 2249 O O . GLY A 1 303 ? -2.08 -30.938 0.277 1 93.25 303 GLY A O 1
ATOM 2250 N N . GLU A 1 304 ? -4.242 -30.484 0.464 1 92.38 304 GLU A N 1
ATOM 2251 C CA . GLU A 1 304 ? -4.133 -29.812 1.751 1 92.38 304 GLU A CA 1
ATOM 2252 C C . GLU A 1 304 ? -3.562 -30.734 2.818 1 92.38 304 GLU A C 1
ATOM 2254 O O . GLU A 1 304 ? -2.838 -30.297 3.713 1 92.38 304 GLU A O 1
ATOM 2259 N N . SER A 1 305 ? -3.912 -31.984 2.771 1 93.38 305 SER A N 1
ATOM 2260 C CA . SER A 1 305 ? -3.371 -32.969 3.711 1 93.38 305 SER A CA 1
ATOM 2261 C C . SER A 1 305 ? -1.86 -33.094 3.553 1 93.38 305 SER A C 1
ATOM 2263 O O . SER A 1 305 ? -1.137 -33.219 4.543 1 93.38 305 SER A O 1
ATOM 2265 N N . TRP A 1 306 ? -1.431 -33.062 2.316 1 94.94 306 TRP A N 1
ATOM 2266 C CA . TRP A 1 306 ? 0.002 -33.156 2.049 1 94.94 306 TRP A CA 1
ATOM 2267 C C . TRP A 1 306 ? 0.732 -31.953 2.648 1 94.94 306 TRP A C 1
ATOM 2269 O O . TRP A 1 306 ? 1.822 -32.094 3.207 1 94.94 306 TRP A O 1
ATOM 2279 N N . VAL A 1 307 ? 0.143 -30.75 2.51 1 95.5 307 VAL A N 1
ATOM 2280 C CA . VAL A 1 307 ? 0.757 -29.531 3.037 1 95.5 307 VAL A CA 1
ATOM 2281 C C . VAL A 1 307 ? 0.944 -29.656 4.547 1 95.5 307 VAL A C 1
ATOM 2283 O O . VAL A 1 307 ? 2.018 -29.359 5.074 1 95.5 307 VAL A O 1
ATOM 2286 N N . ILE A 1 308 ? -0.044 -30.172 5.227 1 95.25 308 ILE A N 1
ATOM 2287 C CA . ILE A 1 308 ? -0.02 -30.312 6.68 1 95.25 308 ILE A CA 1
ATOM 2288 C C . ILE A 1 308 ? 1.005 -31.375 7.078 1 95.25 308 ILE A C 1
ATOM 2290 O O . ILE A 1 308 ? 1.83 -31.141 7.965 1 95.25 308 ILE A O 1
ATOM 2294 N N . GLU A 1 309 ? 1.001 -32.5 6.438 1 96.69 309 GLU A N 1
ATOM 2295 C CA . GLU A 1 309 ? 1.875 -33.594 6.781 1 96.69 309 GLU A CA 1
ATOM 2296 C C . GLU A 1 309 ? 3.334 -33.281 6.469 1 96.69 309 GLU A C 1
ATOM 2298 O O . GLU A 1 309 ? 4.23 -33.625 7.238 1 96.69 309 GLU A O 1
ATOM 2303 N N . LEU A 1 310 ? 3.533 -32.656 5.332 1 97.81 310 LEU A N 1
ATOM 2304 C CA . LEU A 1 310 ? 4.898 -32.281 4.98 1 97.81 310 LEU A CA 1
ATOM 2305 C C . LEU A 1 310 ? 5.441 -31.234 5.941 1 97.81 310 LEU A C 1
ATOM 2307 O O . LEU A 1 310 ? 6.629 -31.234 6.262 1 97.81 310 LEU A O 1
ATOM 2311 N N . ASP A 1 311 ? 4.566 -30.344 6.348 1 97.19 311 ASP A N 1
ATOM 2312 C CA . ASP A 1 311 ? 4.988 -29.359 7.34 1 97.19 311 ASP A CA 1
ATOM 2313 C C . ASP A 1 311 ? 5.453 -30.031 8.625 1 97.19 311 ASP A C 1
ATOM 2315 O O . ASP A 1 311 ? 6.457 -29.641 9.219 1 97.19 311 ASP A O 1
ATOM 2319 N N . ARG A 1 312 ? 4.75 -31.047 9.062 1 96.44 312 ARG A N 1
ATOM 2320 C CA . ARG A 1 312 ? 5.133 -31.812 10.242 1 96.44 312 ARG A CA 1
ATOM 2321 C C . ARG A 1 312 ? 6.48 -32.5 10.039 1 96.44 312 ARG A C 1
ATOM 2323 O O . ARG A 1 312 ? 7.246 -32.656 10.992 1 96.44 312 ARG A O 1
ATOM 2330 N N . GLU A 1 313 ? 6.715 -32.875 8.773 1 97.38 313 GLU A N 1
ATOM 2331 C CA . GLU A 1 313 ? 7.977 -33.531 8.43 1 97.38 313 GLU A CA 1
ATOM 2332 C C . GLU A 1 313 ? 9.086 -32.5 8.227 1 97.38 313 GLU A C 1
ATOM 2334 O O . GLU A 1 313 ? 10.227 -32.875 7.918 1 97.38 313 GLU A O 1
ATOM 2339 N N . GLY A 1 314 ? 8.758 -31.219 8.305 1 97.56 314 GLY A N 1
ATOM 2340 C CA . GLY A 1 314 ? 9.781 -30.172 8.242 1 97.56 314 GLY A CA 1
ATOM 2341 C C . GLY A 1 314 ? 9.914 -29.547 6.871 1 97.56 314 GLY A C 1
ATOM 2342 O O . GLY A 1 314 ? 10.961 -28.984 6.539 1 97.56 314 GLY A O 1
ATOM 2343 N N . PHE A 1 315 ? 8.883 -29.672 6.016 1 98.44 315 PHE A N 1
ATOM 2344 C CA . PHE A 1 315 ? 8.906 -29.062 4.688 1 98.44 315 PHE A CA 1
ATOM 2345 C C . PHE A 1 315 ? 7.707 -28.141 4.488 1 98.44 315 PHE A C 1
ATOM 2347 O O . PHE A 1 315 ? 6.559 -28.578 4.621 1 98.44 315 PHE A O 1
ATOM 2354 N N . ALA A 1 316 ? 7.988 -26.875 4.176 1 97.81 316 ALA A N 1
ATOM 2355 C CA . ALA A 1 316 ? 6.926 -25.922 3.898 1 97.81 316 ALA A CA 1
ATOM 2356 C C . ALA A 1 316 ? 6.625 -25.844 2.404 1 97.81 316 ALA A C 1
ATOM 2358 O O . ALA A 1 316 ? 7.445 -25.375 1.62 1 97.81 316 ALA A O 1
ATOM 2359 N N . VAL A 1 317 ? 5.504 -26.328 2.002 1 97.94 317 VAL A N 1
ATOM 2360 C CA . VAL A 1 317 ? 5.055 -26.328 0.614 1 97.94 317 VAL A CA 1
ATOM 2361 C C . VAL A 1 317 ? 3.662 -25.703 0.524 1 97.94 317 VAL A C 1
ATOM 2363 O O . VAL A 1 317 ? 3.127 -25.219 1.523 1 97.94 317 VAL A O 1
ATOM 2366 N N . ALA A 1 318 ? 3.154 -25.609 -0.706 1 96.44 318 ALA A N 1
ATOM 2367 C CA . ALA A 1 318 ? 1.844 -25 -0.89 1 96.44 318 ALA A CA 1
ATOM 2368 C C . ALA A 1 318 ? 0.849 -25.984 -1.491 1 96.44 318 ALA A C 1
ATOM 2370 O O . ALA A 1 318 ? 1.245 -26.969 -2.113 1 96.44 318 ALA A O 1
ATOM 2371 N N . SER A 1 319 ? -0.336 -25.672 -1.205 1 90.56 319 SER A N 1
ATOM 2372 C CA . SER A 1 319 ? -1.408 -26.438 -1.851 1 90.56 319 SER A CA 1
ATOM 2373 C C . SER A 1 319 ? -1.987 -25.656 -3.033 1 90.56 319 SER A C 1
ATOM 2375 O O . SER A 1 319 ? -1.982 -24.422 -3.041 1 90.56 319 SER A O 1
ATOM 2377 N N . GLY A 1 320 ? -2.268 -26.359 -4.051 1 75.69 320 GLY A N 1
ATOM 2378 C CA . GLY A 1 320 ? -2.971 -25.75 -5.168 1 75.69 320 GLY A CA 1
ATOM 2379 C C . GLY A 1 320 ? -4.445 -25.531 -4.895 1 75.69 320 GLY A C 1
ATOM 2380 O O . GLY A 1 320 ? -5.172 -25.016 -5.75 1 75.69 320 GLY A O 1
ATOM 2381 N N . SER A 1 321 ? -4.75 -26.031 -3.777 1 60.31 321 SER A N 1
ATOM 2382 C CA . SER A 1 321 ? -6.168 -25.891 -3.449 1 60.31 321 SER A CA 1
ATOM 2383 C C . SER A 1 321 ? -6.508 -24.469 -3.035 1 60.31 321 SER A C 1
ATOM 2385 O O . SER A 1 321 ? -5.652 -23.75 -2.516 1 60.31 321 SER A O 1
ATOM 2387 N N . ALA A 1 322 ? -7.391 -23.891 -3.732 1 50 322 ALA A N 1
ATOM 2388 C CA . ALA A 1 322 ? -7.883 -22.578 -3.324 1 50 322 ALA A CA 1
ATOM 2389 C C . ALA A 1 322 ? -8.375 -22.609 -1.881 1 50 322 ALA A C 1
ATOM 2391 O O . ALA A 1 322 ? -9.352 -23.297 -1.563 1 50 322 ALA A O 1
ATOM 2392 N N . CYS A 1 323 ? -7.449 -22.922 -0.977 1 43.12 323 CYS A N 1
ATOM 2393 C CA . CYS A 1 323 ? -7.836 -23.094 0.419 1 43.12 323 CYS A CA 1
ATOM 2394 C C . CYS A 1 323 ? -8.695 -21.938 0.898 1 43.12 323 CYS A C 1
ATOM 2396 O O . CYS A 1 323 ? -8.938 -21.797 2.098 1 43.12 323 CYS A O 1
ATOM 2398 N N . SER A 1 324 ? -8.688 -20.828 0.173 1 41.06 324 SER A N 1
ATOM 2399 C CA . SER A 1 324 ? -9.273 -19.75 0.955 1 41.06 324 SER A CA 1
ATOM 2400 C C . SER A 1 324 ? -10.648 -20.141 1.483 1 41.06 324 SER A C 1
ATOM 2402 O O . SER A 1 324 ? -11.406 -20.844 0.812 1 41.06 324 SER A O 1
ATOM 2404 N N . SER A 1 325 ? -10.688 -20.312 2.752 1 39.19 325 SER A N 1
ATOM 2405 C CA . SER A 1 325 ? -11.953 -20.438 3.473 1 39.19 325 SER A CA 1
ATOM 2406 C C . SER A 1 325 ? -13.102 -19.812 2.689 1 39.19 325 SER A C 1
ATOM 2408 O O . SER A 1 325 ? -14.25 -20.266 2.799 1 39.19 325 SER A O 1
ATOM 2410 N N . ALA A 1 326 ? -12.82 -18.844 1.908 1 42.22 326 ALA A N 1
ATOM 2411 C CA . ALA A 1 326 ? -13.93 -18.172 1.229 1 42.22 326 ALA A CA 1
ATOM 2412 C C . ALA A 1 326 ? -14.344 -18.938 -0.023 1 42.22 326 ALA A C 1
ATOM 2414 O O . ALA A 1 326 ? -15.492 -18.844 -0.463 1 42.22 326 ALA A O 1
ATOM 2415 N N . HIS A 1 327 ? -13.539 -19.688 -0.669 1 46.66 327 HIS A N 1
ATOM 2416 C CA . HIS A 1 327 ? -13.93 -20.484 -1.829 1 46.66 327 HIS A CA 1
ATOM 2417 C C . HIS A 1 327 ? -13.227 -21.844 -1.833 1 46.66 327 HIS A C 1
ATOM 2419 O O . HIS A 1 327 ? -12.211 -22.016 -2.506 1 46.66 327 HIS A O 1
ATOM 2425 N N . PRO A 1 328 ? -13.75 -22.719 -0.932 1 54.94 328 PRO A N 1
ATOM 2426 C CA . PRO A 1 328 ? -13.203 -24.078 -0.976 1 54.94 328 PRO A CA 1
ATOM 2427 C C . PRO A 1 328 ? -13.312 -24.719 -2.359 1 54.94 328 PRO A C 1
ATOM 2429 O O . PRO A 1 328 ? -14.312 -24.516 -3.057 1 54.94 328 PRO A O 1
ATOM 2432 N N . GLY A 1 329 ? -12.195 -24.875 -3.068 1 66.44 329 GLY A N 1
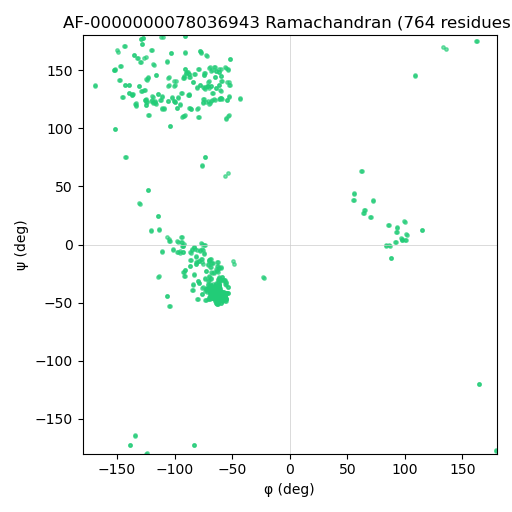ATOM 2433 C CA . GLY A 1 329 ? -12.211 -25.609 -4.332 1 66.44 329 GLY A CA 1
ATOM 2434 C C . GLY A 1 329 ? -10.852 -25.656 -5 1 66.44 329 GLY A C 1
ATOM 2435 O O . GLY A 1 329 ? -9.828 -25.391 -4.367 1 66.44 329 GLY A O 1
ATOM 2436 N N . ALA A 1 330 ? -10.836 -26.25 -6.191 1 75.31 330 ALA A N 1
ATOM 2437 C CA . ALA A 1 330 ? -9.641 -26.469 -7.008 1 75.31 330 ALA A CA 1
ATOM 2438 C C . ALA A 1 330 ? -9.086 -25.156 -7.535 1 75.31 330 ALA A C 1
ATOM 2440 O O . ALA A 1 330 ? -9.805 -24.156 -7.605 1 75.31 330 ALA A O 1
ATOM 2441 N N . SER A 1 331 ? -7.812 -25.172 -7.699 1 88.06 331 SER A N 1
ATOM 2442 C CA . SER A 1 331 ? -7.062 -24.094 -8.336 1 88.06 331 SER A CA 1
ATOM 2443 C C . SER A 1 331 ? -7.777 -23.578 -9.586 1 88.06 331 SER A C 1
ATOM 2445 O O . SER A 1 331 ? -8.227 -24.375 -10.414 1 88.06 331 SER A O 1
ATOM 2447 N N . HIS A 1 332 ? -8.008 -22.297 -9.633 1 90.94 332 HIS A N 1
ATOM 2448 C CA . HIS A 1 332 ? -8.562 -21.672 -10.828 1 90.94 332 HIS A CA 1
ATOM 2449 C C . HIS A 1 332 ? -7.723 -22.016 -12.062 1 90.94 332 HIS A C 1
ATOM 2451 O O . HIS A 1 332 ? -8.266 -22.219 -13.148 1 90.94 332 HIS A O 1
ATOM 2457 N N . THR A 1 333 ? -6.426 -22.094 -11.883 1 96.19 333 THR A N 1
ATOM 2458 C CA . THR A 1 333 ? -5.496 -22.422 -12.961 1 96.19 333 THR A CA 1
ATOM 2459 C C . THR A 1 333 ? -5.77 -23.812 -13.508 1 96.19 333 THR A C 1
ATOM 2461 O O . THR A 1 333 ? -5.922 -24 -14.719 1 96.19 333 THR A O 1
ATOM 2464 N N . LEU A 1 334 ? -5.891 -24.781 -12.617 1 96.69 334 LEU A N 1
ATOM 2465 C CA . LEU A 1 334 ? -6.117 -26.172 -13.039 1 96.69 334 LEU A CA 1
ATOM 2466 C C . LEU A 1 334 ? -7.5 -26.328 -13.664 1 96.69 334 LEU A C 1
ATOM 2468 O O . LEU A 1 334 ? -7.668 -27.078 -14.625 1 96.69 334 LEU A O 1
ATOM 2472 N N . ARG A 1 335 ? -8.438 -25.562 -13.102 1 95.25 335 ARG A N 1
ATOM 2473 C CA . ARG A 1 335 ? -9.766 -25.562 -13.711 1 95.25 335 ARG A CA 1
ATOM 2474 C C . ARG A 1 335 ? -9.719 -25.016 -15.125 1 95.25 335 ARG A C 1
ATOM 2476 O O . ARG A 1 335 ? -10.328 -25.578 -16.047 1 95.25 335 ARG A O 1
ATOM 2483 N N . ALA A 1 336 ? -9.023 -23.969 -15.336 1 96.81 336 ALA A N 1
ATOM 2484 C CA . ALA A 1 336 ? -8.883 -23.344 -16.641 1 96.81 336 ALA A CA 1
ATOM 2485 C C . ALA A 1 336 ? -8.211 -24.281 -17.641 1 96.81 336 ALA A C 1
ATOM 2487 O O . ALA A 1 336 ? -8.508 -24.25 -18.828 1 96.81 336 ALA A O 1
ATOM 2488 N N . MET A 1 337 ? -7.352 -25.156 -17.141 1 97.44 337 MET A N 1
ATOM 2489 C CA . MET A 1 337 ? -6.602 -26.109 -17.953 1 97.44 337 MET A CA 1
ATOM 2490 C C . MET A 1 337 ? -7.453 -27.328 -18.281 1 97.44 337 MET A C 1
ATOM 2492 O O . MET A 1 337 ? -7.035 -28.203 -19.062 1 97.44 337 MET A O 1
ATOM 2496 N N . GLY A 1 338 ? -8.625 -27.453 -17.609 1 96.75 338 GLY A N 1
ATOM 2497 C CA . GLY A 1 338 ? -9.516 -28.578 -17.859 1 96.75 338 GLY A CA 1
ATOM 2498 C C . GLY A 1 338 ? -9.164 -29.812 -17.031 1 96.75 338 GLY A C 1
ATOM 2499 O O . GLY A 1 338 ? -9.57 -30.922 -17.375 1 96.75 338 GLY A O 1
ATOM 2500 N N . VAL A 1 339 ? -8.383 -29.578 -16.016 1 95.38 339 VAL A N 1
ATOM 2501 C CA . VAL A 1 339 ? -8.016 -30.703 -15.148 1 95.38 339 VAL A CA 1
ATOM 2502 C C . VAL A 1 339 ? -9.227 -31.141 -14.336 1 95.38 339 VAL A C 1
ATOM 2504 O O . VAL A 1 339 ? -9.977 -30.297 -13.828 1 95.38 339 VAL A O 1
ATOM 2507 N N . ALA A 1 340 ? -9.406 -32.438 -14.258 1 94.38 340 ALA A N 1
ATOM 2508 C CA . ALA A 1 340 ? -10.523 -32.969 -13.484 1 94.38 340 ALA A CA 1
ATOM 2509 C C . ALA A 1 340 ? -10.438 -32.531 -12.023 1 94.38 340 ALA A C 1
ATOM 2511 O O . ALA A 1 340 ? -9.352 -32.5 -11.445 1 94.38 340 ALA A O 1
ATOM 2512 N N . GLU A 1 341 ? -11.531 -32.219 -11.469 1 92.12 341 GLU A N 1
ATOM 2513 C CA . GLU A 1 341 ? -11.625 -31.688 -10.117 1 92.12 341 GLU A CA 1
ATOM 2514 C C . GLU A 1 341 ? -10.938 -32.594 -9.102 1 92.12 341 GLU A C 1
ATOM 2516 O O . GLU A 1 341 ? -10.258 -32.125 -8.188 1 92.12 341 GLU A O 1
ATOM 2521 N N . ALA A 1 342 ? -11.156 -33.844 -9.297 1 90.81 342 ALA A N 1
ATOM 2522 C CA . ALA A 1 342 ? -10.602 -34.812 -8.352 1 90.81 342 ALA A CA 1
ATOM 2523 C C . ALA A 1 342 ? -9.086 -34.719 -8.281 1 90.81 342 ALA A C 1
ATOM 2525 O O . ALA A 1 342 ? -8.5 -34.781 -7.195 1 90.81 342 ALA A O 1
ATOM 2526 N N . ILE A 1 343 ? -8.461 -34.594 -9.414 1 93.75 343 ILE A N 1
ATOM 2527 C CA . ILE A 1 343 ? -7.008 -34.469 -9.461 1 93.75 343 ILE A CA 1
ATOM 2528 C C . ILE A 1 343 ? -6.578 -33.062 -9.023 1 93.75 343 ILE A C 1
ATOM 2530 O O . ILE A 1 343 ? -5.562 -32.906 -8.344 1 93.75 343 ILE A O 1
ATOM 2534 N N . ALA A 1 344 ? -7.359 -32.094 -9.398 1 94.38 344 ALA A N 1
ATOM 2535 C CA . ALA A 1 344 ? -7.047 -30.688 -9.07 1 94.38 344 ALA A CA 1
ATOM 2536 C C . ALA A 1 344 ? -7.023 -30.484 -7.555 1 94.38 344 ALA A C 1
ATOM 2538 O O . ALA A 1 344 ? -6.215 -29.703 -7.043 1 94.38 344 ALA A O 1
ATOM 2539 N N . ARG A 1 345 ? -7.832 -31.141 -6.824 1 92.88 345 ARG A N 1
ATOM 2540 C CA . ARG A 1 345 ? -7.93 -31 -5.375 1 92.88 345 ARG A CA 1
ATOM 2541 C C . ARG A 1 345 ? -6.707 -31.594 -4.688 1 92.88 345 ARG A C 1
ATOM 2543 O O . ARG A 1 345 ? -6.43 -31.297 -3.525 1 92.88 345 ARG A O 1
ATOM 2550 N N . ALA A 1 346 ? -5.965 -32.438 -5.422 1 94.38 346 ALA A N 1
ATOM 2551 C CA . ALA A 1 346 ? -4.801 -33.094 -4.863 1 94.38 346 ALA A CA 1
ATOM 2552 C C . ALA A 1 346 ? -3.521 -32.312 -5.141 1 94.38 346 ALA A C 1
ATOM 2554 O O . ALA A 1 346 ? -2.426 -32.75 -4.781 1 94.38 346 ALA A O 1
ATOM 2555 N N . ALA A 1 347 ? -3.68 -31.172 -5.68 1 96.69 347 ALA A N 1
ATOM 2556 C CA . ALA A 1 347 ? -2.527 -30.438 -6.195 1 96.69 347 ALA A CA 1
ATOM 2557 C C . ALA A 1 347 ? -1.655 -29.922 -5.055 1 96.69 347 ALA A C 1
ATOM 2559 O O . ALA A 1 347 ? -2.168 -29.453 -4.035 1 96.69 347 ALA A O 1
ATOM 2560 N N . VAL A 1 348 ? -0.335 -30.047 -5.168 1 97.12 348 VAL A N 1
ATOM 2561 C CA . VAL A 1 348 ? 0.709 -29.531 -4.285 1 97.12 348 VAL A CA 1
ATOM 2562 C C . VAL A 1 348 ? 1.772 -28.812 -5.105 1 97.12 348 VAL A C 1
ATOM 2564 O O . VAL A 1 348 ? 2.125 -29.25 -6.203 1 97.12 348 VAL A O 1
ATOM 2567 N N . ARG A 1 349 ? 2.188 -27.688 -4.645 1 98.25 349 ARG A N 1
ATOM 2568 C CA . ARG A 1 349 ? 3.238 -26.953 -5.34 1 98.25 349 ARG A CA 1
ATOM 2569 C C . ARG A 1 349 ? 4.508 -26.875 -4.496 1 98.25 349 ARG A C 1
ATOM 2571 O O . ARG A 1 349 ? 4.453 -26.531 -3.312 1 98.25 349 ARG A O 1
ATOM 2578 N N . VAL A 1 350 ? 5.566 -27.219 -5.105 1 98.5 350 VAL A N 1
ATOM 2579 C CA . VAL A 1 350 ? 6.898 -27.016 -4.539 1 98.5 350 VAL A CA 1
ATOM 2580 C C . VAL A 1 350 ? 7.645 -25.938 -5.328 1 98.5 350 VAL A C 1
ATOM 2582 O O . VAL A 1 350 ? 7.688 -26 -6.562 1 98.5 350 VAL A O 1
ATOM 2585 N N . SER A 1 351 ? 8.141 -25 -4.695 1 98.56 351 SER A N 1
ATOM 2586 C CA . SER A 1 351 ? 8.969 -23.969 -5.324 1 98.56 351 SER A CA 1
ATOM 2587 C C . SER A 1 351 ? 10.281 -23.781 -4.566 1 98.56 351 SER A C 1
ATOM 2589 O O . SER A 1 351 ? 10.289 -23.719 -3.336 1 98.56 351 SER A O 1
ATOM 2591 N N . THR A 1 352 ? 11.367 -23.766 -5.293 1 98.38 352 THR A N 1
ATOM 2592 C CA . THR A 1 352 ? 12.703 -23.703 -4.715 1 98.38 352 THR A CA 1
ATOM 2593 C C . THR A 1 352 ? 13.289 -22.297 -4.84 1 98.38 352 THR A C 1
ATOM 2595 O O . THR A 1 352 ? 12.711 -21.438 -5.508 1 98.38 352 THR A O 1
ATOM 2598 N N . GLY A 1 353 ? 14.336 -22.016 -4.102 1 96.56 353 GLY A N 1
ATOM 2599 C CA . GLY A 1 353 ? 15.047 -20.75 -4.148 1 96.56 353 GLY A CA 1
ATOM 2600 C C . GLY A 1 353 ? 16.547 -20.906 -4.098 1 96.56 353 GLY A C 1
ATOM 2601 O O . GLY A 1 353 ? 17.078 -22.016 -4.203 1 96.56 353 GLY A O 1
ATOM 2602 N N . PRO A 1 354 ? 17.234 -19.812 -3.979 1 94.69 354 PRO A N 1
ATOM 2603 C CA . PRO A 1 354 ? 18.703 -19.797 -4.086 1 94.69 354 PRO A CA 1
ATOM 2604 C C . PRO A 1 354 ? 19.375 -20.641 -3.018 1 94.69 354 PRO A C 1
ATOM 2606 O O . PRO A 1 354 ? 20.516 -21.094 -3.205 1 94.69 354 PRO A O 1
ATOM 2609 N N . THR A 1 355 ? 18.719 -20.953 -1.934 1 94.19 355 THR A N 1
ATOM 2610 C CA . THR A 1 355 ? 19.359 -21.672 -0.84 1 94.19 355 THR A CA 1
ATOM 2611 C C . THR A 1 355 ? 18.984 -23.156 -0.87 1 94.19 355 THR A C 1
ATOM 2613 O O . THR A 1 355 ? 19.469 -23.938 -0.055 1 94.19 355 THR A O 1
ATOM 2616 N N . THR A 1 356 ? 18.109 -23.578 -1.772 1 97.75 356 THR A N 1
ATOM 2617 C CA . THR A 1 356 ? 17.672 -24.984 -1.868 1 97.75 356 THR A CA 1
ATOM 2618 C C . THR A 1 356 ? 18.766 -25.844 -2.498 1 97.75 356 THR A C 1
AT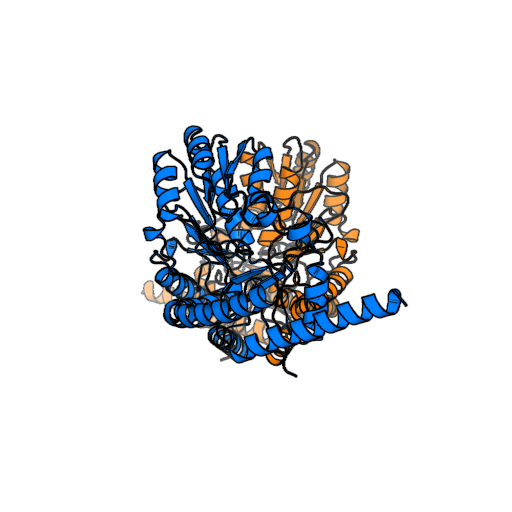OM 2620 O O . THR A 1 356 ? 19.406 -25.422 -3.469 1 97.75 356 THR A O 1
ATOM 2623 N N . GLN A 1 357 ? 18.969 -26.953 -1.907 1 98 357 GLN A N 1
ATOM 2624 C CA . GLN A 1 357 ? 20.016 -27.859 -2.395 1 98 357 GLN A CA 1
ATOM 2625 C C . GLN A 1 357 ? 19.422 -29.203 -2.795 1 98 357 GLN A C 1
ATOM 2627 O O . GLN A 1 357 ? 18.281 -29.516 -2.445 1 98 357 GLN A O 1
ATOM 2632 N N . ALA A 1 358 ? 20.281 -30 -3.516 1 98.5 358 ALA A N 1
ATOM 2633 C CA . ALA A 1 358 ? 19.875 -31.312 -3.973 1 98.5 358 ALA A CA 1
ATOM 2634 C C . ALA A 1 358 ? 19.516 -32.219 -2.795 1 98.5 358 ALA A C 1
ATOM 2636 O O . ALA A 1 358 ? 18.609 -33.031 -2.891 1 98.5 358 ALA A O 1
ATOM 2637 N N . GLU A 1 359 ? 20.203 -31.969 -1.716 1 98.38 359 GLU A N 1
ATOM 2638 C CA . GLU A 1 359 ? 19.953 -32.75 -0.515 1 98.38 359 GLU A CA 1
ATOM 2639 C C . GLU A 1 359 ? 18.562 -32.469 0.046 1 98.38 359 GLU A C 1
ATOM 2641 O O . GLU A 1 359 ? 17.906 -33.344 0.601 1 98.38 359 GLU A O 1
ATOM 2646 N N . ASP A 1 360 ? 18.141 -31.219 -0.055 1 98.56 360 ASP A N 1
ATOM 2647 C CA . ASP A 1 360 ? 16.797 -30.859 0.39 1 98.56 360 ASP A CA 1
ATOM 2648 C C . ASP A 1 360 ? 15.727 -31.625 -0.399 1 98.56 360 ASP A C 1
ATOM 2650 O O . ASP A 1 360 ? 14.742 -32.094 0.173 1 98.56 360 ASP A O 1
ATOM 2654 N N . ILE A 1 361 ? 15.938 -31.781 -1.685 1 98.75 361 ILE A N 1
ATOM 2655 C CA . ILE A 1 361 ? 15.008 -32.5 -2.557 1 98.75 361 ILE A CA 1
ATOM 2656 C C . ILE A 1 361 ? 14.992 -33.969 -2.201 1 98.75 361 ILE A C 1
ATOM 2658 O O . ILE A 1 361 ? 13.922 -34.594 -2.121 1 98.75 361 ILE A O 1
ATOM 2662 N N . ALA A 1 362 ? 16.156 -34.531 -1.974 1 98.62 362 ALA A N 1
ATOM 2663 C CA . ALA A 1 362 ? 16.25 -35.938 -1.575 1 98.62 362 ALA A CA 1
ATOM 2664 C C . ALA A 1 362 ? 15.484 -36.188 -0.274 1 98.62 362 ALA A C 1
ATOM 2666 O O . ALA A 1 362 ? 14.766 -37.188 -0.149 1 98.62 362 ALA A O 1
ATOM 2667 N N . ARG A 1 363 ? 15.68 -35.281 0.668 1 98.5 363 ARG A N 1
ATOM 2668 C CA . ARG A 1 363 ? 15.008 -35.406 1.955 1 98.5 363 ARG A CA 1
ATOM 2669 C C . ARG A 1 363 ? 13.5 -35.25 1.797 1 98.5 363 ARG A C 1
ATOM 2671 O O . ARG A 1 363 ? 12.727 -35.906 2.504 1 98.5 363 ARG A O 1
ATOM 2678 N N . LEU A 1 364 ? 13.055 -34.375 0.895 1 98.69 364 LEU A N 1
ATOM 2679 C CA . LEU A 1 364 ? 11.625 -34.219 0.624 1 98.69 364 LEU A CA 1
ATOM 2680 C C . LEU A 1 364 ? 11.039 -35.5 0.072 1 98.69 364 LEU A C 1
ATOM 2682 O O . LEU A 1 364 ? 9.977 -35.938 0.521 1 98.69 364 LEU A O 1
ATOM 2686 N N . LEU A 1 365 ? 11.695 -36.125 -0.887 1 98.69 365 LEU A N 1
ATOM 2687 C CA . LEU A 1 365 ? 11.227 -37.344 -1.492 1 98.69 365 LEU A CA 1
ATOM 2688 C C . LEU A 1 365 ? 11.164 -38.469 -0.46 1 98.69 365 LEU A C 1
ATOM 2690 O O . LEU A 1 365 ? 10.219 -39.281 -0.452 1 98.69 365 LEU A O 1
ATOM 2694 N N . ALA A 1 366 ? 12.125 -38.5 0.425 1 98.5 366 ALA A N 1
ATOM 2695 C CA . ALA A 1 366 ? 12.117 -39.469 1.506 1 98.5 366 ALA A CA 1
ATOM 2696 C C . ALA A 1 366 ? 10.938 -39.25 2.445 1 98.5 366 ALA A C 1
ATOM 2698 O O . ALA A 1 366 ? 10.32 -40.219 2.922 1 98.5 366 ALA A O 1
ATOM 2699 N N . ALA A 1 367 ? 10.719 -38 2.779 1 98.31 367 ALA A N 1
ATOM 2700 C CA . ALA A 1 367 ? 9.57 -37.656 3.619 1 98.31 367 ALA A CA 1
ATOM 2701 C C . ALA A 1 367 ? 8.266 -38.125 2.969 1 98.31 367 ALA A C 1
ATOM 2703 O O . ALA A 1 367 ? 7.359 -38.594 3.652 1 98.31 367 ALA A O 1
ATOM 2704 N N . ILE A 1 368 ? 8.125 -37.969 1.689 1 98.31 368 ILE A N 1
ATOM 2705 C CA . ILE A 1 368 ? 6.945 -38.406 0.947 1 98.31 368 ILE A CA 1
ATOM 2706 C C . ILE A 1 368 ? 6.773 -39.906 1.097 1 98.31 368 ILE A C 1
ATOM 2708 O O . ILE A 1 368 ? 5.664 -40.375 1.337 1 98.31 368 ILE A O 1
ATOM 2712 N N . ASP A 1 369 ? 7.844 -40.625 1.021 1 98 369 ASP A N 1
ATOM 2713 C CA . ASP A 1 369 ? 7.789 -42.094 1.192 1 98 369 ASP A CA 1
ATOM 2714 C C . ASP A 1 369 ? 7.277 -42.469 2.584 1 98 369 ASP A C 1
ATOM 2716 O O . ASP A 1 369 ? 6.457 -43.375 2.729 1 98 369 ASP A O 1
ATOM 2720 N N . ARG A 1 370 ? 7.738 -41.75 3.529 1 97.31 370 ARG A N 1
ATOM 2721 C CA . ARG A 1 370 ? 7.324 -42.031 4.898 1 97.31 370 ARG A CA 1
ATOM 2722 C C . ARG A 1 370 ? 5.84 -41.75 5.09 1 97.31 370 ARG A C 1
ATOM 2724 O O . ARG A 1 370 ? 5.133 -42.5 5.742 1 97.31 370 ARG A O 1
ATOM 2731 N N . ILE A 1 371 ? 5.414 -40.625 4.574 1 96.5 371 ILE A N 1
ATOM 2732 C CA . ILE A 1 371 ? 4.012 -40.25 4.695 1 96.5 371 ILE A CA 1
ATOM 2733 C C . ILE A 1 371 ? 3.131 -41.281 3.998 1 96.5 371 ILE A C 1
ATOM 2735 O O . ILE A 1 371 ? 2.113 -41.719 4.547 1 96.5 371 ILE A O 1
ATOM 2739 N N . ARG A 1 372 ? 3.51 -41.688 2.818 1 94.31 372 ARG A N 1
ATOM 2740 C CA . ARG A 1 372 ? 2.73 -42.688 2.064 1 94.31 372 ARG A CA 1
ATOM 2741 C C . ARG A 1 372 ? 2.691 -44.031 2.785 1 94.31 372 ARG A C 1
ATOM 2743 O O . ARG A 1 372 ? 1.679 -44.719 2.752 1 94.31 372 ARG A O 1
ATOM 2750 N N . GLU A 1 373 ? 3.75 -44.375 3.393 1 93.56 373 GLU A N 1
ATOM 2751 C CA . GLU A 1 373 ? 3.785 -45.594 4.188 1 93.56 373 GLU A CA 1
ATOM 2752 C C . GLU A 1 373 ? 2.803 -45.531 5.352 1 93.56 373 GLU A C 1
ATOM 2754 O O . GLU A 1 373 ? 2.113 -46.5 5.648 1 93.56 373 GLU A O 1
ATOM 2759 N N . ARG A 1 374 ? 2.732 -44.375 5.961 1 91.56 374 ARG A N 1
ATOM 2760 C CA . ARG A 1 374 ? 1.786 -44.156 7.055 1 91.56 374 ARG A CA 1
ATOM 2761 C C . ARG A 1 374 ? 0.348 -44.25 6.562 1 91.56 374 ARG A C 1
ATOM 2763 O O . ARG A 1 374 ? -0.518 -44.812 7.254 1 91.56 374 ARG A O 1
ATOM 2770 N N . HIS A 1 375 ? 0.129 -43.688 5.367 1 88.25 375 HIS A N 1
ATOM 2771 C CA . HIS A 1 375 ? -1.204 -43.75 4.781 1 88.25 375 HIS A CA 1
ATOM 2772 C C . HIS A 1 375 ? -1.612 -45.219 4.508 1 88.25 375 HIS A C 1
ATOM 2774 O O . HIS A 1 375 ? -2.768 -45.594 4.727 1 88.25 375 HIS A O 1
ATOM 2780 N N . ARG A 1 376 ? -0.708 -46.031 4.086 1 85.38 376 ARG A N 1
ATOM 2781 C CA . ARG A 1 376 ? -0.969 -47.438 3.785 1 85.38 376 ARG A CA 1
ATOM 2782 C C . ARG A 1 376 ? -1.254 -48.219 5.059 1 85.38 376 ARG A C 1
ATOM 2784 O O . ARG A 1 376 ? -2.137 -49.094 5.074 1 85.38 376 ARG A O 1
ATOM 2791 N N . GLN A 1 377 ? -0.566 -47.875 6.016 1 86.31 377 GLN A N 1
ATOM 2792 C CA . GLN A 1 377 ? -0.733 -48.594 7.281 1 86.31 377 GLN A CA 1
ATOM 2793 C C . GLN A 1 377 ? -2.066 -48.25 7.938 1 86.31 377 GLN A C 1
ATOM 2795 O O . GLN A 1 377 ? -2.699 -49.094 8.562 1 86.31 377 GLN A O 1
ATOM 2800 N N . ALA A 1 378 ? -2.465 -46.969 7.844 1 79.5 378 ALA A N 1
ATOM 2801 C CA . ALA A 1 378 ? -3.734 -46.531 8.414 1 79.5 378 ALA A CA 1
ATOM 2802 C C . ALA A 1 378 ? -4.914 -47.219 7.723 1 79.5 378 ALA A C 1
ATOM 2804 O O . ALA A 1 378 ? -5.887 -47.594 8.375 1 79.5 378 ALA A O 1
ATOM 2805 N N . VAL A 1 379 ? -4.812 -47.406 6.445 1 73.25 379 VAL A N 1
ATOM 2806 C CA . VAL A 1 379 ? -5.871 -48.094 5.688 1 73.25 379 VAL A CA 1
ATOM 2807 C C . VAL A 1 379 ? -5.914 -49.562 6.047 1 73.25 379 VAL A C 1
ATOM 2809 O O . VAL A 1 379 ? -6.992 -50.156 6.18 1 73.25 379 VAL A O 1
ATOM 2812 N N . ALA A 1 380 ? -4.785 -50.125 6.27 1 73.69 380 ALA A N 1
ATOM 2813 C CA . ALA A 1 380 ? -4.695 -51.531 6.629 1 73.69 380 ALA A CA 1
ATOM 2814 C C . ALA A 1 380 ? -5.25 -51.781 8.031 1 73.69 380 ALA A C 1
ATOM 2816 O O . ALA A 1 380 ? -5.883 -52.812 8.289 1 73.69 380 ALA A O 1
ATOM 2817 N N . ALA A 1 381 ? -5.07 -50.875 8.859 1 72.38 381 ALA A N 1
ATOM 2818 C CA . ALA A 1 381 ? -5.523 -51.031 10.242 1 72.38 381 ALA A CA 1
ATOM 2819 C C . ALA A 1 381 ? -7.039 -50.906 10.336 1 72.38 381 ALA A C 1
ATOM 2821 O O . ALA A 1 381 ? -7.664 -51.562 11.18 1 72.38 381 ALA A O 1
ATOM 2822 N N . VAL A 1 382 ? -7.555 -49.938 9.547 1 65.19 382 VAL A N 1
ATOM 2823 C CA . VAL A 1 382 ? -9.008 -49.781 9.578 1 65.19 382 VAL A CA 1
ATOM 2824 C C . VAL A 1 382 ? -9.672 -50.969 8.914 1 65.19 382 VAL A C 1
ATOM 2826 O O . VAL A 1 382 ? -10.836 -51.281 9.203 1 65.19 382 VAL A O 1
ATOM 2829 N N . ALA A 1 383 ? -9.047 -51.656 7.973 1 64.56 383 ALA A N 1
ATOM 2830 C CA . ALA A 1 383 ? -9.594 -52.844 7.277 1 64.56 383 ALA A CA 1
ATOM 2831 C C . ALA A 1 383 ? -9.539 -54.062 8.164 1 64.56 383 ALA A C 1
ATOM 2833 O O . ALA A 1 383 ? -10.281 -55.031 7.938 1 64.56 383 ALA A O 1
ATOM 2834 N N . TRP A 1 384 ? -8.789 -54 9.172 1 56.97 384 TRP A N 1
ATOM 2835 C CA . TRP A 1 384 ? -8.797 -55.125 10.117 1 56.97 384 TRP A CA 1
ATOM 2836 C C . TRP A 1 384 ? -9.68 -54.812 11.32 1 56.97 384 TRP A C 1
ATOM 2838 O O . TRP A 1 384 ? -9.68 -53.688 11.82 1 56.97 384 TRP A O 1
ATOM 2848 N N . MET B 1 1 ? 26.25 19.375 16.469 1 49.84 1 MET B N 1
ATOM 2849 C CA . MET B 1 1 ? 25.062 19.516 17.297 1 49.84 1 MET B CA 1
ATOM 2850 C C . MET B 1 1 ? 23.922 18.625 16.797 1 49.84 1 MET B C 1
ATOM 2852 O O . MET B 1 1 ? 23.828 18.359 15.594 1 49.84 1 MET B O 1
ATOM 2856 N N . SER B 1 2 ? 23.219 17.969 17.703 1 80.12 2 SER B N 1
ATOM 2857 C CA . SER B 1 2 ? 22.172 17.016 17.344 1 80.12 2 SER B CA 1
ATOM 2858 C C . SER B 1 2 ? 20.969 17.703 16.703 1 80.12 2 SER B C 1
ATOM 2860 O O . SER B 1 2 ? 20.609 18.812 17.094 1 80.12 2 SER B O 1
ATOM 2862 N N . VAL B 1 3 ? 20.5 17.406 15.555 1 92.5 3 VAL B N 1
ATOM 2863 C CA . VAL B 1 3 ? 19.391 17.984 14.797 1 92.5 3 VAL B CA 1
ATOM 2864 C C . VAL B 1 3 ? 18.078 17.719 15.531 1 92.5 3 VAL B C 1
ATOM 2866 O O . VAL B 1 3 ? 17.844 16.625 16.031 1 92.5 3 VAL B O 1
ATOM 2869 N N . THR B 1 4 ? 17.328 18.828 15.812 1 97.5 4 THR B N 1
ATOM 2870 C CA . THR B 1 4 ? 16.016 18.734 16.438 1 97.5 4 THR B CA 1
ATOM 2871 C C . THR B 1 4 ? 14.93 18.531 15.391 1 97.5 4 THR B C 1
ATOM 2873 O O . THR B 1 4 ? 14.734 19.391 14.523 1 97.5 4 THR B O 1
ATOM 2876 N N . TYR B 1 5 ? 14.273 17.438 15.469 1 97.5 5 TYR B N 1
ATOM 2877 C CA . TYR B 1 5 ? 13.211 17.109 14.523 1 97.5 5 TYR B CA 1
ATOM 2878 C C . TYR B 1 5 ? 11.883 17.703 14.977 1 97.5 5 TYR B C 1
ATOM 2880 O O . TYR B 1 5 ? 11.344 17.312 16.016 1 97.5 5 TYR B O 1
ATOM 2888 N N . LEU B 1 6 ? 11.312 18.625 14.18 1 98.38 6 LEU B N 1
ATOM 2889 C CA . LEU B 1 6 ? 10.07 19.312 14.516 1 98.38 6 LEU B CA 1
ATOM 2890 C C . LEU B 1 6 ? 9.086 19.266 13.359 1 98.38 6 LEU B C 1
ATOM 2892 O O . LEU B 1 6 ? 8.391 20.234 13.078 1 98.38 6 LEU B O 1
ATOM 2896 N N . ASP B 1 7 ? 9.078 18.172 12.633 1 97.69 7 ASP B N 1
ATOM 2897 C CA . ASP B 1 7 ? 8.148 17.891 11.539 1 97.69 7 ASP B CA 1
ATOM 2898 C C . ASP B 1 7 ? 7.387 16.594 11.773 1 97.69 7 ASP B C 1
ATOM 2900 O O . ASP B 1 7 ? 7.262 15.766 10.875 1 97.69 7 ASP B O 1
ATOM 2904 N N . TRP B 1 8 ? 6.855 16.406 12.961 1 97.38 8 TRP B N 1
ATOM 2905 C CA . TRP B 1 8 ? 6.203 15.188 13.406 1 97.38 8 TRP B CA 1
ATOM 2906 C C . TRP B 1 8 ? 4.895 14.961 12.656 1 97.38 8 TRP B C 1
ATOM 2908 O O . TRP B 1 8 ? 4.414 13.828 12.562 1 97.38 8 TRP B O 1
ATOM 2918 N N . ASN B 1 9 ? 4.277 16.031 12.109 1 97.69 9 ASN B N 1
ATOM 2919 C CA . ASN B 1 9 ? 3.039 15.875 11.359 1 97.69 9 ASN B CA 1
ATOM 2920 C C . ASN B 1 9 ? 3.281 15.219 10 1 97.69 9 ASN B C 1
ATOM 2922 O O . ASN B 1 9 ? 2.348 14.727 9.375 1 97.69 9 ASN B O 1
ATOM 2926 N N . ALA B 1 10 ? 4.535 15.312 9.484 1 97.12 10 ALA B N 1
ATOM 2927 C CA . ALA B 1 10 ? 4.852 14.664 8.211 1 97.12 10 ALA B CA 1
ATOM 2928 C C . ALA B 1 10 ? 5.121 13.18 8.414 1 97.12 10 ALA B C 1
ATOM 2930 O O . ALA B 1 10 ? 4.621 12.344 7.652 1 97.12 10 ALA B O 1
ATOM 2931 N N . SER B 1 11 ? 5.914 12.852 9.391 1 97.44 11 SER B N 1
ATOM 2932 C CA . SER B 1 11 ? 6.211 11.484 9.805 1 97.44 11 SER B CA 1
ATOM 2933 C C . SER B 1 11 ? 6.949 11.453 11.133 1 97.44 11 SER B C 1
ATOM 2935 O O . SER B 1 11 ? 7.883 12.227 11.352 1 97.44 11 SER B O 1
ATOM 2937 N N . ALA B 1 12 ? 6.555 10.57 11.977 1 97.38 12 ALA B N 1
ATOM 2938 C CA . ALA B 1 12 ? 7.191 10.453 13.281 1 97.38 12 ALA B CA 1
ATOM 2939 C C . ALA B 1 12 ? 8.398 9.523 13.219 1 97.38 12 ALA B C 1
ATOM 2941 O O . ALA B 1 12 ? 8.406 8.555 12.453 1 97.38 12 ALA B O 1
ATOM 2942 N N . PRO B 1 13 ? 9.445 9.82 14.031 1 96.19 13 PRO B N 1
ATOM 2943 C CA . PRO B 1 13 ? 10.484 8.805 14.211 1 96.19 13 PRO B CA 1
ATOM 2944 C C . PRO B 1 13 ? 9.922 7.473 14.711 1 96.19 13 PRO B C 1
ATOM 2946 O O . PRO B 1 13 ? 8.891 7.445 15.391 1 96.19 13 PRO B O 1
ATOM 2949 N N . LEU B 1 14 ? 10.602 6.426 14.383 1 96.94 14 LEU B N 1
ATOM 2950 C CA . LEU B 1 14 ? 10.148 5.094 14.773 1 96.94 14 LEU B CA 1
ATOM 2951 C C . LEU B 1 14 ? 10.07 4.977 16.297 1 96.94 14 LEU B C 1
ATOM 2953 O O . LEU B 1 14 ? 11.039 5.293 17 1 96.94 14 LEU B O 1
ATOM 2957 N N . ASN B 1 15 ? 8.938 4.578 16.797 1 97.56 15 ASN B N 1
ATOM 2958 C CA . ASN B 1 15 ? 8.758 4.316 18.219 1 97.56 15 ASN B CA 1
ATOM 2959 C C . ASN B 1 15 ? 9.609 3.143 18.688 1 97.56 15 ASN B C 1
ATOM 2961 O O . ASN B 1 15 ? 9.758 2.15 17.969 1 97.56 15 ASN B O 1
ATOM 2965 N N . PRO B 1 16 ? 10.141 3.166 19.875 1 97 16 PRO B N 1
ATOM 2966 C CA . PRO B 1 16 ? 10.93 2.049 20.406 1 97 16 PRO B CA 1
ATOM 2967 C C . PRO B 1 16 ? 10.172 0.724 20.375 1 97 16 PRO B C 1
ATOM 2969 O O . PRO B 1 16 ? 10.773 -0.332 20.156 1 97 16 PRO B O 1
ATOM 2972 N N . ALA B 1 17 ? 8.844 0.76 20.594 1 98.25 17 ALA B N 1
ATOM 2973 C CA . ALA B 1 17 ? 8.031 -0.456 20.531 1 98.25 17 ALA B CA 1
ATOM 2974 C C . ALA B 1 17 ? 8.086 -1.073 19.141 1 98.25 17 ALA B C 1
ATOM 2976 O O . ALA B 1 17 ? 8.133 -2.299 18.984 1 98.25 17 ALA B O 1
ATOM 2977 N N . ALA B 1 18 ? 8.023 -0.281 18.125 1 97.62 18 ALA B N 1
ATOM 2978 C CA . ALA B 1 18 ? 8.148 -0.766 16.75 1 97.62 18 ALA B CA 1
ATOM 2979 C C . ALA B 1 18 ? 9.547 -1.322 16.5 1 97.62 18 ALA B C 1
ATOM 2981 O O . ALA B 1 18 ? 9.695 -2.373 15.867 1 97.62 18 ALA B O 1
ATOM 2982 N N . GLU B 1 19 ? 10.578 -0.614 16.969 1 96.56 19 GLU B N 1
ATOM 2983 C CA . GLU B 1 19 ? 11.953 -1.07 16.797 1 96.56 19 GLU B CA 1
ATOM 2984 C C . GLU B 1 19 ? 12.148 -2.461 17.391 1 96.56 19 GLU B C 1
ATOM 2986 O O . GLU B 1 19 ? 12.828 -3.305 16.797 1 96.56 19 GLU B O 1
ATOM 2991 N N . ALA B 1 20 ? 11.57 -2.654 18.516 1 97.62 20 ALA B N 1
ATOM 2992 C CA . ALA B 1 20 ? 11.695 -3.936 19.203 1 97.62 20 ALA B CA 1
ATOM 2993 C C . ALA B 1 20 ? 11.086 -5.062 18.375 1 97.62 20 ALA B C 1
ATOM 2995 O O . ALA B 1 20 ? 11.664 -6.148 18.266 1 97.62 20 ALA B O 1
ATOM 2996 N N . VAL B 1 21 ? 9.914 -4.832 17.812 1 97.5 21 VAL B N 1
ATOM 2997 C CA . VAL B 1 21 ? 9.25 -5.828 16.984 1 97.5 21 VAL B CA 1
ATOM 2998 C C . VAL B 1 21 ? 10.102 -6.145 15.758 1 97.5 21 VAL B C 1
ATOM 3000 O O . VAL B 1 21 ? 10.297 -7.312 15.406 1 97.5 21 VAL B O 1
ATOM 3003 N N . ILE B 1 22 ? 10.617 -5.129 15.125 1 94.75 22 ILE B N 1
ATOM 3004 C CA . ILE B 1 22 ? 11.43 -5.297 13.922 1 94.75 22 ILE B CA 1
ATOM 3005 C C . ILE B 1 22 ? 12.695 -6.086 14.266 1 94.75 22 ILE B C 1
ATOM 3007 O O . ILE B 1 22 ? 13.055 -7.031 13.562 1 94.75 22 ILE B O 1
ATOM 3011 N N . ALA B 1 23 ? 13.312 -5.719 15.344 1 94.94 23 ALA B N 1
ATOM 3012 C CA . ALA B 1 23 ? 14.523 -6.418 15.781 1 94.94 23 ALA B CA 1
ATOM 3013 C C . ALA B 1 23 ? 14.234 -7.895 16.047 1 94.94 23 ALA B C 1
ATOM 3015 O O . ALA B 1 23 ? 15.023 -8.766 15.656 1 94.94 23 ALA B O 1
ATOM 3016 N N . GLU B 1 24 ? 13.172 -8.141 16.703 1 96.25 24 GLU B N 1
ATOM 3017 C CA . GLU B 1 24 ? 12.773 -9.508 17.016 1 96.25 24 GLU B CA 1
ATOM 3018 C C . GLU B 1 24 ? 12.539 -10.32 15.75 1 96.25 24 GLU B C 1
ATOM 3020 O O . GLU B 1 24 ? 13 -11.453 15.633 1 96.25 24 GLU B O 1
ATOM 3025 N N . TRP B 1 25 ? 11.828 -9.781 14.805 1 94.75 25 TRP B N 1
ATOM 3026 C CA . TRP B 1 25 ? 11.523 -10.477 13.555 1 94.75 25 TRP B CA 1
ATOM 3027 C C . TRP B 1 25 ? 12.797 -10.781 12.781 1 94.75 25 TRP B C 1
ATOM 3029 O O . TRP B 1 25 ? 12.914 -11.852 12.172 1 94.75 25 TRP B O 1
ATOM 3039 N N . PHE B 1 26 ? 13.719 -9.859 12.82 1 92.38 26 PHE B N 1
ATOM 3040 C CA . PHE B 1 26 ? 14.992 -10.047 12.125 1 92.38 26 PHE B CA 1
ATOM 3041 C C . PHE B 1 26 ? 15.82 -11.125 12.805 1 92.38 26 PHE B C 1
ATOM 3043 O O . PHE B 1 26 ? 16.391 -11.992 12.133 1 92.38 26 PHE B O 1
ATOM 3050 N N . ALA B 1 27 ? 15.844 -11.039 14.07 1 92.12 27 ALA B N 1
ATOM 3051 C CA . ALA B 1 27 ? 16.609 -12.016 14.836 1 92.12 27 ALA B CA 1
ATOM 3052 C C . ALA B 1 27 ? 16.078 -13.43 14.617 1 92.12 27 ALA B C 1
ATOM 3054 O O . ALA B 1 27 ? 16.844 -14.391 14.539 1 92.12 27 ALA B O 1
ATOM 3055 N N . GLU B 1 28 ? 14.812 -13.5 14.469 1 93.31 28 GLU B N 1
ATOM 3056 C CA . GLU B 1 28 ? 14.156 -14.797 14.344 1 93.31 28 GLU B CA 1
ATOM 3057 C C . GLU B 1 28 ? 14.016 -15.211 12.883 1 93.31 28 GLU B C 1
ATOM 3059 O O . GLU B 1 28 ? 13.523 -16.297 12.578 1 93.31 28 GLU B O 1
ATOM 3064 N N . LYS B 1 29 ? 14.391 -14.281 11.961 1 90.94 29 LYS B N 1
ATOM 3065 C CA . LYS B 1 29 ? 14.273 -14.516 10.523 1 90.94 29 LYS B CA 1
ATOM 3066 C C . LYS B 1 29 ? 12.836 -14.875 10.141 1 90.94 29 LYS B C 1
ATOM 3068 O O . LYS B 1 29 ? 12.609 -15.852 9.422 1 90.94 29 LYS B O 1
ATOM 3073 N N . ARG B 1 30 ? 11.961 -14.125 10.711 1 91.62 30 ARG B N 1
ATOM 3074 C CA . ARG B 1 30 ? 10.547 -14.328 10.414 1 91.62 30 ARG B CA 1
ATOM 3075 C C . ARG B 1 30 ? 10.203 -13.828 9.016 1 91.62 30 ARG B C 1
ATOM 3077 O O . ARG B 1 30 ? 10.539 -12.703 8.648 1 91.62 30 ARG B O 1
ATOM 3084 N N . TYR B 1 31 ? 9.695 -14.703 8.25 1 88.75 31 TYR B N 1
ATOM 3085 C CA . TYR B 1 31 ? 9.25 -14.391 6.898 1 88.75 31 TYR B CA 1
ATOM 3086 C C . TYR B 1 31 ? 8.07 -15.273 6.496 1 88.75 31 TYR B C 1
ATOM 3088 O O . TYR B 1 31 ? 7.723 -16.219 7.211 1 88.75 31 TYR B O 1
ATOM 3096 N N . GLY B 1 32 ? 7.426 -14.828 5.383 1 91.5 32 GLY B N 1
ATOM 3097 C CA . GLY B 1 32 ? 6.363 -15.688 4.883 1 91.5 32 GLY B CA 1
ATOM 3098 C C . GLY B 1 32 ? 5.109 -14.922 4.504 1 91.5 32 GLY B C 1
ATOM 3099 O O . GLY B 1 32 ? 5.004 -13.727 4.77 1 91.5 32 GLY B O 1
ATOM 3100 N N . ASN B 1 33 ? 4.27 -15.633 3.854 1 95.88 33 ASN B N 1
ATOM 3101 C CA . ASN B 1 33 ? 2.949 -15.188 3.428 1 95.88 33 ASN B CA 1
ATOM 3102 C C . ASN B 1 33 ? 1.856 -15.68 4.371 1 95.88 33 ASN B C 1
ATOM 3104 O O . ASN B 1 33 ? 1.677 -16.891 4.539 1 95.88 33 ASN B O 1
ATOM 3108 N N . ALA B 1 34 ? 1.11 -14.766 4.922 1 97.12 34 ALA B N 1
ATOM 3109 C CA . ALA B 1 34 ? 0.087 -15.117 5.906 1 97.12 34 ALA B CA 1
ATOM 3110 C C . ALA B 1 34 ? -0.945 -16.078 5.309 1 97.12 34 ALA B C 1
ATOM 3112 O O . ALA B 1 34 ? -1.646 -16.781 6.039 1 97.12 34 ALA B O 1
ATOM 3113 N N . SER B 1 35 ? -1.042 -16.141 4.004 1 94.44 35 SER B N 1
ATOM 3114 C CA . SER B 1 35 ? -2.025 -16.984 3.332 1 94.44 35 SER B CA 1
ATOM 3115 C C . SER B 1 35 ? -1.557 -18.438 3.258 1 94.44 35 SER B C 1
ATOM 3117 O O . SER B 1 35 ? -2.34 -19.328 2.932 1 94.44 35 SER B O 1
ATOM 3119 N N . SER B 1 36 ? -0.281 -18.672 3.498 1 94.56 36 SER B N 1
ATOM 3120 C CA . SER B 1 36 ? 0.249 -20.031 3.463 1 94.56 36 SER B CA 1
ATOM 3121 C C . SER B 1 36 ? -0.169 -20.828 4.699 1 94.56 36 SER B C 1
ATOM 3123 O O . SER B 1 36 ? -0.208 -20.281 5.805 1 94.56 36 SER B O 1
ATOM 3125 N N . ARG B 1 37 ? -0.392 -22.109 4.559 1 92.44 37 ARG B N 1
ATOM 3126 C CA . ARG B 1 37 ? -0.977 -22.938 5.617 1 92.44 37 ARG B CA 1
ATOM 3127 C C . ARG B 1 37 ? 0.103 -23.688 6.387 1 92.44 37 ARG B C 1
ATOM 3129 O O . ARG B 1 37 ? -0.204 -24.5 7.258 1 92.44 37 ARG B O 1
ATOM 3136 N N . HIS B 1 38 ? 1.319 -23.469 6.078 1 94.62 38 HIS B N 1
ATOM 3137 C CA . HIS B 1 38 ? 2.428 -24.047 6.832 1 94.62 38 HIS B CA 1
ATOM 3138 C C . HIS B 1 38 ? 2.879 -23.109 7.949 1 94.62 38 HIS B C 1
ATOM 3140 O O . HIS B 1 38 ? 2.367 -21.984 8.07 1 94.62 38 HIS B O 1
ATOM 3146 N N . ARG B 1 39 ? 3.855 -23.484 8.727 1 95.44 39 ARG B N 1
ATOM 3147 C CA . ARG B 1 39 ? 4.234 -22.828 9.977 1 95.44 39 ARG B CA 1
ATOM 3148 C C . ARG B 1 39 ? 4.688 -21.391 9.734 1 95.44 39 ARG B C 1
ATOM 3150 O O . ARG B 1 39 ? 4.414 -20.5 10.539 1 95.44 39 ARG B O 1
ATOM 3157 N N . PHE B 1 40 ? 5.375 -21.109 8.617 1 95.31 40 PHE B N 1
ATOM 3158 C CA . PHE B 1 40 ? 5.848 -19.766 8.328 1 95.31 40 PHE B CA 1
ATOM 3159 C C . PHE B 1 40 ? 4.676 -18.812 8.117 1 95.31 40 PHE B C 1
ATOM 3161 O O . PHE B 1 40 ? 4.676 -17.703 8.633 1 95.31 40 PHE B O 1
ATOM 3168 N N . GLY B 1 41 ? 3.648 -19.25 7.344 1 96.12 41 GLY B N 1
ATOM 3169 C CA . GLY B 1 41 ? 2.455 -18.453 7.121 1 96.12 41 GLY B CA 1
ATOM 3170 C C . GLY B 1 41 ? 1.609 -18.281 8.367 1 96.12 41 GLY B C 1
ATOM 3171 O O . GLY B 1 41 ? 1.098 -17.203 8.633 1 96.12 41 GLY B O 1
ATOM 3172 N N . GLU B 1 42 ? 1.498 -19.312 9.141 1 96.12 42 GLU B N 1
ATOM 3173 C CA . GLU B 1 42 ? 0.695 -19.297 10.359 1 96.12 42 GLU B CA 1
ATOM 3174 C C . GLU B 1 42 ? 1.247 -18.281 11.367 1 96.12 42 GLU B C 1
ATOM 3176 O O . GLU B 1 42 ? 0.483 -17.594 12.039 1 96.12 42 GLU B O 1
ATOM 3181 N N . ALA B 1 43 ? 2.523 -18.25 11.445 1 96.69 43 ALA B N 1
ATOM 3182 C CA . ALA B 1 43 ? 3.166 -17.312 12.367 1 96.69 43 ALA B CA 1
ATOM 3183 C C . ALA B 1 43 ? 2.857 -15.867 11.984 1 96.69 43 ALA B C 1
ATOM 3185 O O . ALA B 1 43 ? 2.592 -15.031 12.852 1 96.69 43 ALA B O 1
ATOM 3186 N N . ILE B 1 44 ? 2.922 -15.594 10.727 1 97.62 44 ILE B N 1
ATOM 3187 C CA . ILE B 1 44 ? 2.633 -14.25 10.242 1 97.62 44 ILE B CA 1
ATOM 3188 C C . ILE B 1 44 ? 1.158 -13.93 10.469 1 97.62 44 ILE B C 1
ATOM 3190 O O . ILE B 1 44 ? 0.818 -12.828 10.914 1 97.62 44 ILE B O 1
ATOM 3194 N N . ARG B 1 45 ? 0.313 -14.836 10.141 1 97.81 45 ARG B N 1
ATOM 3195 C CA . ARG B 1 45 ? -1.122 -14.656 10.328 1 97.81 45 ARG B CA 1
ATOM 3196 C C . ARG B 1 45 ? -1.445 -14.344 11.789 1 97.81 45 ARG B C 1
ATOM 3198 O O . ARG B 1 45 ? -2.246 -13.453 12.078 1 97.81 45 ARG B O 1
ATOM 3205 N N . ALA B 1 46 ? -0.843 -15.078 12.695 1 98.31 46 ALA B N 1
ATOM 3206 C CA . ALA B 1 46 ? -1.059 -14.859 14.125 1 98.31 46 ALA B CA 1
ATOM 3207 C C . ALA B 1 46 ? -0.628 -13.453 14.531 1 98.31 46 ALA B C 1
ATOM 3209 O O . ALA B 1 46 ? -1.307 -12.797 15.328 1 98.31 46 ALA B O 1
ATOM 3210 N N . ALA B 1 47 ? 0.475 -13.016 14.031 1 98.5 47 ALA B N 1
ATOM 3211 C CA . ALA B 1 47 ? 0.977 -11.68 14.344 1 98.5 47 ALA B CA 1
ATOM 3212 C C . ALA B 1 47 ? 0.024 -10.602 13.828 1 98.5 47 ALA B C 1
ATOM 3214 O O . ALA B 1 47 ? -0.231 -9.617 14.523 1 98.5 47 ALA B O 1
ATOM 3215 N N . ILE B 1 48 ? -0.496 -10.781 12.641 1 98.75 48 ILE B N 1
ATOM 3216 C CA . ILE B 1 48 ? -1.43 -9.836 12.039 1 98.75 48 ILE B CA 1
ATOM 3217 C C . ILE B 1 48 ? -2.705 -9.773 12.875 1 98.75 48 ILE B C 1
ATOM 3219 O O . ILE B 1 48 ? -3.195 -8.688 13.188 1 98.75 48 ILE B O 1
ATOM 3223 N N . GLU B 1 49 ? -3.199 -10.906 13.281 1 98.75 49 GLU B N 1
ATOM 3224 C CA . GLU B 1 49 ? -4.434 -10.945 14.055 1 98.75 49 GLU B CA 1
ATOM 3225 C C . GLU B 1 49 ? -4.238 -10.336 15.438 1 98.75 49 GLU B C 1
ATOM 3227 O O . GLU B 1 49 ? -5.113 -9.625 15.938 1 98.75 49 GLU B O 1
ATOM 3232 N N . ALA B 1 50 ? -3.121 -10.617 16.031 1 98.81 50 ALA B N 1
ATOM 3233 C CA . ALA B 1 50 ? -2.818 -9.992 17.328 1 98.81 50 ALA B CA 1
ATOM 3234 C C . ALA B 1 50 ? -2.779 -8.469 17.188 1 98.81 50 ALA B C 1
ATOM 3236 O O . ALA B 1 50 ? -3.316 -7.754 18.047 1 98.81 50 ALA B O 1
ATOM 3237 N N . ALA B 1 51 ? -2.146 -8.008 16.172 1 98.94 51 ALA B N 1
ATOM 3238 C CA . ALA B 1 51 ? -2.09 -6.566 15.906 1 98.94 51 ALA B CA 1
ATOM 3239 C C . ALA B 1 51 ? -3.488 -5.992 15.703 1 98.94 51 ALA B C 1
ATOM 3241 O O . ALA B 1 51 ? -3.801 -4.91 16.203 1 98.94 51 ALA B O 1
ATOM 3242 N N . ARG B 1 52 ? -4.312 -6.699 14.93 1 98.94 52 ARG B N 1
ATOM 3243 C CA . ARG B 1 52 ? -5.68 -6.266 14.656 1 98.94 52 ARG B CA 1
ATOM 3244 C C . ARG B 1 52 ? -6.461 -6.07 15.953 1 98.94 52 ARG B C 1
ATOM 3246 O O . ARG B 1 52 ? -7.176 -5.078 16.109 1 98.94 52 ARG B O 1
ATOM 3253 N N . HIS B 1 53 ? -6.316 -6.973 16.906 1 98.88 53 HIS B N 1
ATOM 3254 C CA . HIS B 1 53 ? -6.996 -6.887 18.188 1 98.88 53 HIS B CA 1
ATOM 3255 C C . HIS B 1 53 ? -6.516 -5.68 18.984 1 98.88 53 HIS B C 1
ATOM 3257 O O . HIS B 1 53 ? -7.32 -4.949 19.562 1 98.88 53 HIS B O 1
ATOM 3263 N N . ARG B 1 54 ? -5.266 -5.477 18.984 1 98.81 54 ARG B N 1
ATOM 3264 C CA . ARG B 1 54 ? -4.688 -4.375 19.75 1 98.81 54 ARG B CA 1
ATOM 3265 C C . ARG B 1 54 ? -5.125 -3.027 19.188 1 98.81 54 ARG B C 1
ATOM 3267 O O . ARG B 1 54 ? -5.492 -2.123 19.938 1 98.81 54 ARG B O 1
ATOM 3274 N N . VAL B 1 55 ? -5.078 -2.91 17.875 1 98.81 55 VAL B N 1
ATOM 3275 C CA . VAL B 1 55 ? -5.496 -1.668 17.219 1 98.81 55 VAL B CA 1
ATOM 3276 C C . VAL B 1 55 ? -6.984 -1.43 17.484 1 98.81 55 VAL B C 1
ATOM 3278 O O . VAL B 1 55 ? -7.391 -0.32 17.828 1 98.81 55 VAL B O 1
ATOM 3281 N N . ALA B 1 56 ? -7.785 -2.449 17.297 1 98.81 56 ALA B N 1
ATOM 3282 C CA . ALA B 1 56 ? -9.227 -2.354 17.516 1 98.81 56 ALA B CA 1
ATOM 3283 C C . ALA B 1 56 ? -9.531 -1.867 18.938 1 98.81 56 ALA B C 1
ATOM 3285 O O . ALA B 1 56 ? -10.383 -0.997 19.125 1 98.81 56 ALA B O 1
ATOM 3286 N N . GLU B 1 57 ? -8.828 -2.361 19.875 1 98 57 GLU B N 1
ATOM 3287 C CA . GLU B 1 57 ? -9.039 -2.008 21.281 1 98 57 GLU B CA 1
ATOM 3288 C C . GLU B 1 57 ? -8.781 -0.523 21.516 1 98 57 GLU B C 1
ATOM 3290 O O . GLU B 1 57 ? -9.5 0.127 22.266 1 98 57 GLU B O 1
ATOM 3295 N N . THR B 1 58 ? -7.805 0.01 20.875 1 97.38 58 THR B N 1
ATOM 3296 C CA . THR B 1 58 ? -7.453 1.412 21.062 1 97.38 58 THR B CA 1
ATOM 3297 C C . THR B 1 58 ? -8.539 2.324 20.5 1 97.38 58 THR B C 1
ATOM 3299 O O . THR B 1 58 ? -8.609 3.504 20.844 1 97.38 58 THR B O 1
ATOM 3302 N N . LEU B 1 59 ? -9.383 1.812 19.625 1 97.88 59 LEU B N 1
ATOM 3303 C CA . LEU B 1 59 ? -10.359 2.627 18.906 1 97.88 59 LEU B CA 1
ATOM 3304 C C . LEU B 1 59 ? -11.781 2.314 19.375 1 97.88 59 LEU B C 1
ATOM 3306 O O . LEU B 1 59 ? -12.734 2.965 18.938 1 97.88 59 LEU B O 1
ATOM 3310 N N . GLY B 1 60 ? -11.93 1.319 20.219 1 97.12 60 GLY B N 1
ATOM 3311 C CA . GLY B 1 60 ? -13.227 0.908 20.719 1 97.12 60 GLY B CA 1
ATOM 3312 C C . GLY B 1 60 ? -14.078 0.205 19.672 1 97.12 60 GLY B C 1
ATOM 3313 O O . GLY B 1 60 ? -15.289 0.432 19.594 1 97.12 60 GLY B O 1
ATOM 3314 N N . VAL B 1 61 ? -13.453 -0.615 18.828 1 98.56 61 VAL B N 1
ATOM 3315 C CA . VAL B 1 61 ? -14.195 -1.296 17.766 1 98.56 61 VAL B CA 1
ATOM 3316 C C . VAL B 1 61 ? -13.906 -2.795 17.812 1 98.56 61 VAL B C 1
ATOM 3318 O O . VAL B 1 61 ? -13.086 -3.25 18.625 1 98.56 61 VAL B O 1
ATOM 3321 N N . MET B 1 62 ? -14.617 -3.576 17.016 1 98.44 62 MET B N 1
ATOM 3322 C CA . MET B 1 62 ? -14.352 -5 16.844 1 98.44 62 MET B CA 1
ATOM 3323 C C . MET B 1 62 ? -13.227 -5.23 15.836 1 98.44 62 MET B C 1
ATOM 3325 O O . MET B 1 62 ? -13.102 -4.484 14.867 1 98.44 62 MET B O 1
ATOM 3329 N N . PRO B 1 63 ? -12.438 -6.273 16.047 1 98.56 63 PRO B N 1
ATOM 3330 C CA . PRO B 1 63 ? -11.336 -6.551 15.133 1 98.56 63 PRO B CA 1
ATOM 3331 C C . PRO B 1 63 ? -11.797 -6.688 13.68 1 98.56 63 PRO B C 1
ATOM 3333 O O . PRO B 1 63 ? -11.086 -6.289 12.758 1 98.56 63 PRO B O 1
ATOM 3336 N N . ASN B 1 64 ? -13 -7.191 13.398 1 97.94 64 ASN B N 1
ATOM 3337 C CA . ASN B 1 64 ? -13.461 -7.426 12.031 1 97.94 64 ASN B CA 1
ATOM 3338 C C . ASN B 1 64 ? -13.891 -6.125 11.359 1 97.94 64 ASN B C 1
ATOM 3340 O O . ASN B 1 64 ? -14.289 -6.129 10.188 1 97.94 64 ASN B O 1
ATOM 3344 N N . GLN B 1 65 ? -13.766 -4.957 12.078 1 98.62 65 GLN B N 1
ATOM 3345 C CA . GLN B 1 65 ? -13.992 -3.631 11.516 1 98.62 65 GLN B CA 1
ATOM 3346 C C . GLN B 1 65 ? -12.688 -2.998 11.047 1 98.62 65 GLN B C 1
ATOM 3348 O O . GLN B 1 65 ? -12.688 -1.928 10.438 1 98.62 65 GLN B O 1
ATOM 3353 N N . VAL B 1 66 ? -11.617 -3.682 11.367 1 98.94 66 VAL B N 1
ATOM 3354 C CA . VAL B 1 66 ? -10.297 -3.125 11.102 1 98.94 66 VAL B CA 1
ATOM 3355 C C . VAL B 1 66 ? -9.727 -3.744 9.828 1 98.94 66 VAL B C 1
ATOM 3357 O O . VAL B 1 66 ? -9.602 -4.965 9.719 1 98.94 66 VAL B O 1
ATOM 3360 N N . VAL B 1 67 ? -9.375 -2.908 8.852 1 98.94 67 VAL B N 1
ATOM 3361 C CA . VAL B 1 67 ? -8.695 -3.326 7.625 1 98.94 67 VAL B CA 1
ATOM 3362 C C . VAL B 1 67 ? -7.34 -2.637 7.523 1 98.94 67 VAL B C 1
ATOM 3364 O O . VAL B 1 67 ? -7.254 -1.407 7.582 1 98.94 67 VAL B O 1
ATOM 3367 N N . PHE B 1 68 ? -6.285 -3.414 7.43 1 98.94 68 PHE B N 1
ATOM 3368 C CA . PHE B 1 68 ? -4.961 -2.834 7.258 1 98.94 68 PHE B CA 1
ATOM 3369 C C . PHE B 1 68 ? -4.719 -2.459 5.801 1 98.94 68 PHE B C 1
ATOM 3371 O O . PHE B 1 68 ? -5.113 -3.193 4.891 1 98.94 68 PHE B O 1
ATOM 3378 N N . THR B 1 69 ? -4.18 -1.297 5.543 1 98.88 69 THR B N 1
ATOM 3379 C CA . THR B 1 69 ? -3.793 -0.781 4.234 1 98.88 69 THR B CA 1
ATOM 3380 C C . THR B 1 69 ? -2.322 -0.374 4.23 1 98.88 69 THR B C 1
ATOM 3382 O O . THR B 1 69 ? -1.622 -0.542 5.23 1 98.88 69 THR B O 1
ATOM 3385 N N . SER B 1 70 ? -1.837 0.111 3.117 1 98.81 70 SER B N 1
ATOM 3386 C CA . SER B 1 70 ? -0.429 0.487 3.031 1 98.81 70 SER B CA 1
ATOM 3387 C C . SER B 1 70 ? -0.197 1.891 3.582 1 98.81 70 SER B C 1
ATOM 3389 O O . SER B 1 70 ? 0.942 2.355 3.652 1 98.81 70 SER B O 1
ATOM 3391 N N . GLY B 1 71 ? -1.244 2.607 4.02 1 98.69 71 GLY B N 1
ATOM 3392 C CA . GLY B 1 71 ? -1.152 3.951 4.562 1 98.69 71 GLY B CA 1
ATOM 3393 C C . GLY B 1 71 ? -2.484 4.68 4.586 1 98.69 71 GLY B C 1
ATOM 3394 O O . GLY B 1 71 ? -3.488 4.16 4.094 1 98.69 71 GLY B O 1
ATOM 3395 N N . GLY B 1 72 ? -2.475 5.832 5.137 1 98.75 72 GLY B N 1
ATOM 3396 C CA . GLY B 1 72 ? -3.689 6.625 5.23 1 98.75 72 GLY B CA 1
ATOM 3397 C C . GLY B 1 72 ? -4.254 7.02 3.879 1 98.75 72 GLY B C 1
ATOM 3398 O O . GLY B 1 72 ? -5.473 7.039 3.691 1 98.75 72 GLY B O 1
ATOM 3399 N N . SER B 1 73 ? -3.379 7.355 2.893 1 98.81 73 SER B N 1
ATOM 3400 C CA . SER B 1 73 ? -3.832 7.738 1.56 1 98.81 73 SER B CA 1
ATOM 3401 C C . SER B 1 73 ? -4.609 6.602 0.896 1 98.81 73 SER B C 1
ATOM 3403 O O . SER B 1 73 ? -5.668 6.832 0.305 1 98.81 73 SER B O 1
ATOM 3405 N N . GLU B 1 74 ? -4.086 5.402 1.04 1 98.94 74 GLU B N 1
ATOM 3406 C CA . GLU B 1 74 ? -4.812 4.258 0.492 1 98.94 74 GLU B CA 1
ATOM 3407 C C . GLU B 1 74 ? -6.148 4.066 1.199 1 98.94 74 GLU B C 1
ATOM 3409 O O . GLU B 1 74 ? -7.168 3.805 0.553 1 98.94 74 GLU B O 1
ATOM 3414 N N . ALA B 1 75 ? -6.172 4.16 2.494 1 98.94 75 ALA B N 1
ATOM 3415 C CA . ALA B 1 75 ? -7.395 3.961 3.27 1 98.94 75 ALA B CA 1
ATOM 3416 C C . ALA B 1 75 ? -8.469 4.973 2.873 1 98.94 75 ALA B C 1
ATOM 3418 O O . ALA B 1 75 ? -9.633 4.609 2.693 1 98.94 75 ALA B O 1
ATOM 3419 N N . ASN B 1 76 ? -8.094 6.273 2.736 1 98.94 76 ASN B N 1
ATOM 3420 C CA . ASN B 1 76 ? -9.023 7.305 2.287 1 98.94 76 ASN B CA 1
ATOM 3421 C C . ASN B 1 76 ? -9.594 6.984 0.909 1 98.94 76 ASN B C 1
ATOM 3423 O O . ASN B 1 76 ? -10.812 7.023 0.712 1 98.94 76 ASN B O 1
ATOM 3427 N N . ASN B 1 77 ? -8.719 6.641 -0.021 1 98.94 77 ASN B N 1
ATOM 3428 C CA . ASN B 1 77 ? -9.156 6.301 -1.371 1 98.94 77 ASN B CA 1
ATOM 3429 C C . ASN B 1 77 ? -10.062 5.07 -1.375 1 98.94 77 ASN B C 1
ATOM 3431 O O . ASN B 1 77 ? -11.07 5.039 -2.076 1 98.94 77 ASN B O 1
ATOM 3435 N N . ALA B 1 78 ? -9.625 4.039 -0.595 1 98.88 78 ALA B N 1
ATOM 3436 C CA . ALA B 1 78 ? -10.359 2.777 -0.555 1 98.88 78 ALA B CA 1
ATOM 3437 C C . ALA B 1 78 ? -11.82 3.002 -0.16 1 98.88 78 ALA B C 1
ATOM 3439 O O . ALA B 1 78 ? -12.734 2.512 -0.827 1 98.88 78 ALA B O 1
ATOM 3440 N N . PHE B 1 79 ? -12.039 3.746 0.89 1 98.88 79 PHE B N 1
ATOM 3441 C CA . PHE B 1 79 ? -13.406 3.889 1.374 1 98.88 79 PHE B CA 1
ATOM 3442 C C . PHE B 1 79 ? -14.219 4.785 0.447 1 98.88 79 PHE B C 1
ATOM 3444 O O . PHE B 1 79 ? -15.344 4.441 0.07 1 98.88 79 PHE B O 1
ATOM 3451 N N . LEU B 1 80 ? -13.688 5.98 0.034 1 98.75 80 LEU B N 1
ATOM 3452 C CA . LEU B 1 80 ? -14.43 6.934 -0.784 1 98.75 80 LEU B CA 1
ATOM 3453 C C . LEU B 1 80 ? -14.789 6.324 -2.135 1 98.75 80 LEU B C 1
ATOM 3455 O O . LEU B 1 80 ? -15.961 6.32 -2.527 1 98.75 80 LEU B O 1
ATOM 3459 N N . LYS B 1 81 ? -13.836 5.77 -2.805 1 97.88 81 LYS B N 1
ATOM 3460 C CA . LYS B 1 81 ? -14.086 5.148 -4.102 1 97.88 81 LYS B CA 1
ATOM 3461 C C . LYS B 1 81 ? -14.906 3.873 -3.951 1 97.88 81 LYS B C 1
ATOM 3463 O O . LYS B 1 81 ? -15.758 3.568 -4.797 1 97.88 81 LYS B O 1
ATOM 3468 N N . GLY B 1 82 ? -14.609 3.113 -2.869 1 97.81 82 GLY B N 1
ATOM 3469 C CA . GLY B 1 82 ? -15.336 1.876 -2.629 1 97.81 82 GLY B CA 1
ATOM 3470 C C . GLY B 1 82 ? -16.828 2.082 -2.465 1 97.81 82 GLY B C 1
ATOM 3471 O O . GLY B 1 82 ? -17.625 1.316 -3.008 1 97.81 82 GLY B O 1
ATOM 3472 N N . VAL B 1 83 ? -17.219 3.117 -1.668 1 97.69 83 VAL B N 1
ATOM 3473 C CA . VAL B 1 83 ? -18.625 3.426 -1.474 1 97.69 83 VAL B CA 1
ATOM 3474 C C . VAL B 1 83 ? -19.25 3.836 -2.803 1 97.69 83 VAL B C 1
ATOM 3476 O O . VAL B 1 83 ? -20.359 3.396 -3.141 1 97.69 83 VAL B O 1
ATOM 3479 N N . ALA B 1 84 ? -18.531 4.668 -3.529 1 95.44 84 ALA B N 1
ATOM 3480 C CA . ALA B 1 84 ? -19.047 5.137 -4.816 1 95.44 84 ALA B CA 1
ATOM 3481 C C . ALA B 1 84 ? -19.266 3.973 -5.777 1 95.44 84 ALA B C 1
ATOM 3483 O O . ALA B 1 84 ? -20.281 3.924 -6.48 1 95.44 84 ALA B O 1
ATOM 3484 N N . TRP B 1 85 ? -18.359 3.018 -5.773 1 92.88 85 TRP B N 1
ATOM 3485 C CA . TRP B 1 85 ? -18.422 1.875 -6.68 1 92.88 85 TRP B CA 1
ATOM 3486 C C . TRP B 1 85 ? -19.562 0.938 -6.301 1 92.88 85 TRP B C 1
ATOM 3488 O O . TRP B 1 85 ? -20.125 0.255 -7.16 1 92.88 85 TRP B O 1
ATOM 3498 N N . ALA B 1 86 ? -19.828 0.897 -5.051 1 94 86 ALA B N 1
ATOM 3499 C CA . ALA B 1 86 ? -20.828 -0.046 -4.562 1 94 86 ALA B CA 1
ATOM 3500 C C . ALA B 1 86 ? -22.25 0.498 -4.762 1 94 86 ALA B C 1
ATOM 3502 O O . ALA B 1 86 ? -23.219 -0.254 -4.707 1 94 86 ALA B O 1
ATOM 3503 N N . ARG B 1 87 ? -22.422 1.769 -4.988 1 92.88 87 ARG B N 1
ATOM 3504 C CA . ARG B 1 87 ? -23.734 2.387 -5.137 1 92.88 87 ARG B CA 1
ATOM 3505 C C . ARG B 1 87 ? -24.234 2.244 -6.566 1 92.88 87 ARG B C 1
ATOM 3507 O O . ARG B 1 87 ? -23.484 2.439 -7.523 1 92.88 87 ARG B O 1
ATOM 3514 N N . PRO B 1 88 ? -25.453 1.974 -6.742 1 89.38 88 PRO B N 1
ATOM 3515 C CA . PRO B 1 88 ? -26.016 1.805 -8.086 1 89.38 88 PRO B CA 1
ATOM 3516 C C . PRO B 1 88 ? -26.078 3.113 -8.867 1 89.38 88 PRO B C 1
ATOM 3518 O O . PRO B 1 88 ? -25.875 3.115 -10.086 1 89.38 88 PRO B O 1
ATOM 3521 N N . GLU B 1 89 ? -26.359 4.18 -8.102 1 93.75 89 GLU B N 1
ATOM 3522 C CA . GLU B 1 89 ? -26.453 5.492 -8.734 1 93.75 89 GLU B CA 1
ATOM 3523 C C . GLU B 1 89 ? -25.5 6.488 -8.086 1 93.75 89 GLU B C 1
ATOM 3525 O O . GLU B 1 89 ? -25.312 6.469 -6.871 1 93.75 89 GLU B O 1
ATOM 3530 N N . PRO B 1 90 ? -24.938 7.309 -8.93 1 95.94 90 PRO B N 1
ATOM 3531 C CA . PRO B 1 90 ? -24.062 8.352 -8.375 1 95.94 90 PRO B CA 1
ATOM 3532 C C . PRO B 1 90 ? -24.828 9.352 -7.504 1 95.94 90 PRO B C 1
ATOM 3534 O O . PRO B 1 90 ? -26.047 9.508 -7.656 1 95.94 90 PRO B O 1
ATOM 3537 N N . GLY B 1 91 ? -24.172 9.945 -6.574 1 97.88 91 GLY B N 1
ATOM 3538 C CA . GLY B 1 91 ? -24.719 10.953 -5.688 1 97.88 91 GLY B CA 1
ATOM 3539 C C . GLY B 1 91 ? -23.828 12.156 -5.512 1 97.88 91 GLY B C 1
ATOM 3540 O O . GLY B 1 91 ? -23.031 12.477 -6.398 1 97.88 91 GLY B O 1
ATOM 3541 N N . LEU B 1 92 ? -24.156 12.898 -4.488 1 98.62 92 LEU B N 1
ATOM 3542 C CA . LEU B 1 92 ? -23.344 14.047 -4.102 1 98.62 92 LEU B CA 1
ATOM 3543 C C . LEU B 1 92 ? -22.344 13.672 -3.012 1 98.62 92 LEU B C 1
ATOM 3545 O O . LEU B 1 92 ? -22.734 13.109 -1.98 1 98.62 92 LEU B O 1
ATOM 3549 N N . ILE B 1 93 ? -21.078 13.844 -3.285 1 98.88 93 ILE B N 1
ATOM 3550 C CA . ILE B 1 93 ? -20.062 13.719 -2.256 1 98.88 93 ILE B CA 1
ATOM 3551 C C . ILE B 1 93 ? -19.609 15.109 -1.802 1 98.88 93 ILE B C 1
ATOM 3553 O O . ILE B 1 93 ? -19.281 15.961 -2.627 1 98.88 93 ILE B O 1
ATOM 3557 N N . ALA B 1 94 ? -19.656 15.352 -0.507 1 98.94 94 ALA B N 1
ATOM 3558 C CA . ALA B 1 94 ? -19.203 16.609 0.073 1 98.94 94 ALA B CA 1
ATOM 3559 C C . ALA B 1 94 ? -17.953 16.406 0.926 1 98.94 94 ALA B C 1
ATOM 3561 O O . ALA B 1 94 ? -17.938 15.562 1.816 1 98.94 94 ALA B O 1
ATOM 3562 N N . VAL B 1 95 ? -16.906 17.109 0.644 1 98.81 95 VAL B N 1
ATOM 3563 C CA . VAL B 1 95 ? -15.672 17.047 1.416 1 98.81 95 VAL B CA 1
ATOM 3564 C C . VAL B 1 95 ? -15.305 18.422 1.935 1 98.81 95 VAL B C 1
ATOM 3566 O O . VAL B 1 95 ? -15.523 19.438 1.252 1 98.81 95 VAL B O 1
ATOM 3569 N N . SER B 1 96 ? -14.758 18.484 3.119 1 98.75 96 SER B N 1
ATOM 3570 C CA . SER B 1 96 ? -14.352 19.766 3.688 1 98.75 96 SER B CA 1
ATOM 3571 C C . SER B 1 96 ? -13.289 20.453 2.828 1 98.75 96 SER B C 1
ATOM 3573 O O . SER B 1 96 ? -12.477 19.781 2.189 1 98.75 96 SER B O 1
ATOM 3575 N N . ALA B 1 97 ? -13.258 21.766 2.857 1 98.38 97 ALA B N 1
ATOM 3576 C CA . ALA B 1 97 ? -12.336 22.562 2.037 1 98.38 97 ALA B CA 1
ATOM 3577 C C . ALA B 1 97 ? -10.898 22.391 2.508 1 98.38 97 ALA B C 1
ATOM 3579 O O . ALA B 1 97 ? -9.961 22.719 1.779 1 98.38 97 ALA B O 1
ATOM 3580 N N . VAL B 1 98 ? -10.734 21.797 3.684 1 98.12 98 VAL B N 1
ATOM 3581 C CA . VAL B 1 98 ? -9.391 21.734 4.25 1 98.12 98 VAL B CA 1
ATOM 3582 C C . VAL B 1 98 ? -8.898 20.297 4.305 1 98.12 98 VAL B C 1
ATOM 3584 O O . VAL B 1 98 ? -7.898 20 4.961 1 98.12 98 VAL B O 1
ATOM 3587 N N . GLU B 1 99 ? -9.609 19.406 3.613 1 98.44 99 GLU B N 1
ATOM 3588 C CA . GLU B 1 99 ? -9.211 18 3.621 1 98.44 99 GLU B CA 1
ATOM 3589 C C . GLU B 1 99 ? -7.816 17.812 3.033 1 98.44 99 GLU B C 1
ATOM 3591 O O . GLU B 1 99 ? -7.375 18.609 2.201 1 98.44 99 GLU B O 1
ATOM 3596 N N . HIS B 1 100 ? -7.148 16.844 3.527 1 97.88 100 HIS B N 1
ATOM 3597 C CA . HIS B 1 100 ? -5.918 16.391 2.883 1 97.88 100 HIS B CA 1
ATOM 3598 C C . HIS B 1 100 ? -6.156 16.062 1.412 1 97.88 100 HIS B C 1
ATOM 3600 O O . HIS B 1 100 ? -7.242 15.633 1.035 1 97.88 100 HIS B O 1
ATOM 3606 N N . PRO B 1 101 ? -5.164 16.219 0.561 1 97.44 101 PRO B N 1
ATOM 3607 C CA . PRO B 1 101 ? -5.34 15.922 -0.863 1 97.44 101 PRO B CA 1
ATOM 3608 C C . PRO B 1 101 ? -5.809 14.492 -1.117 1 97.44 101 PRO B C 1
ATOM 3610 O O . PRO B 1 101 ? -6.504 14.234 -2.104 1 97.44 101 PRO B O 1
ATOM 3613 N N . CYS B 1 102 ? -5.461 13.531 -0.292 1 98.38 102 CYS B N 1
ATOM 3614 C CA . CYS B 1 102 ? -5.828 12.133 -0.501 1 98.38 102 CYS B 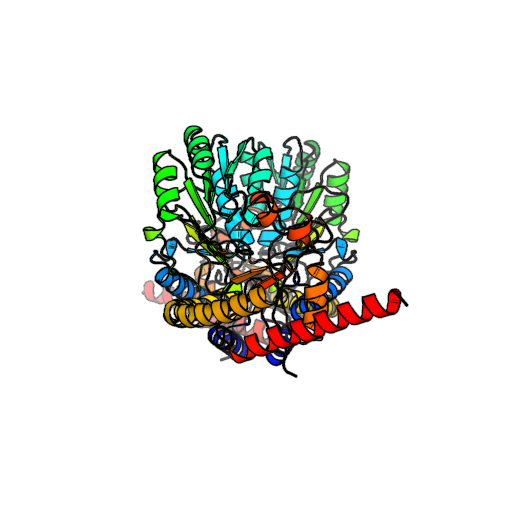CA 1
ATOM 3615 C C . CYS B 1 102 ? -7.305 11.906 -0.2 1 98.38 102 CYS B C 1
ATOM 3617 O O . CYS B 1 102 ? -7.797 10.781 -0.292 1 98.38 102 CYS B O 1
ATOM 3619 N N . VAL B 1 103 ? -8.023 12.93 0.2 1 98.75 103 VAL B N 1
ATOM 3620 C CA . VAL B 1 103 ? -9.484 12.906 0.275 1 98.75 103 VAL B CA 1
ATOM 3621 C C . VAL B 1 103 ? -10.07 13.734 -0.861 1 98.75 103 VAL B C 1
ATOM 3623 O O . VAL B 1 103 ? -10.977 13.281 -1.565 1 98.75 103 VAL B O 1
ATOM 3626 N N . ARG B 1 104 ? -9.523 14.914 -1.123 1 98.06 104 ARG B N 1
ATOM 3627 C CA . ARG B 1 104 ? -10.055 15.844 -2.115 1 98.06 104 ARG B CA 1
ATOM 3628 C C . ARG B 1 104 ? -9.898 15.281 -3.527 1 98.06 104 ARG B C 1
ATOM 3630 O O . ARG B 1 104 ? -10.828 15.367 -4.336 1 98.06 104 ARG B O 1
ATOM 3637 N N . GLU B 1 105 ? -8.766 14.719 -3.818 1 97.94 105 GLU B N 1
ATOM 3638 C CA . GLU B 1 105 ? -8.453 14.289 -5.18 1 97.94 105 GLU B CA 1
ATOM 3639 C C . GLU B 1 105 ? -9.289 13.078 -5.578 1 97.94 105 GLU B C 1
ATOM 3641 O O . GLU B 1 105 ? -9.844 13.031 -6.68 1 97.94 105 GLU B O 1
ATOM 3646 N N . PRO B 1 106 ? -9.398 12.023 -4.73 1 98.38 106 PRO B N 1
ATOM 3647 C CA . PRO B 1 106 ? -10.305 10.938 -5.109 1 98.38 106 PRO B CA 1
ATOM 3648 C C . PRO B 1 106 ? -11.758 11.391 -5.234 1 98.38 106 PRO B C 1
ATOM 3650 O O . PRO B 1 106 ? -12.5 10.867 -6.07 1 98.38 106 PRO B O 1
ATOM 3653 N N . ALA B 1 107 ? -12.203 12.328 -4.375 1 98.56 107 ALA B N 1
ATOM 3654 C CA . ALA B 1 107 ? -13.547 12.875 -4.559 1 98.56 107 ALA B CA 1
ATOM 3655 C C . ALA B 1 107 ? -13.719 13.461 -5.957 1 98.56 107 ALA B C 1
ATOM 3657 O O . ALA B 1 107 ? -14.727 13.203 -6.621 1 98.56 107 ALA B O 1
ATOM 3658 N N . LYS B 1 108 ? -12.734 14.195 -6.422 1 97.75 108 LYS B N 1
ATOM 3659 C CA . LYS B 1 108 ? -12.766 14.766 -7.762 1 97.75 108 LYS B CA 1
ATOM 3660 C C . LYS B 1 108 ? -12.805 13.68 -8.828 1 97.75 108 LYS B C 1
ATOM 3662 O O . LYS B 1 108 ? -13.516 13.805 -9.828 1 97.75 108 LYS B O 1
ATOM 3667 N N . GLN B 1 109 ? -12.055 12.617 -8.633 1 96.44 109 GLN B N 1
ATOM 3668 C CA . GLN B 1 109 ? -11.992 11.523 -9.594 1 96.44 109 GLN B CA 1
ATOM 3669 C C . GLN B 1 109 ? -13.367 10.875 -9.766 1 96.44 109 GLN B C 1
ATOM 3671 O O . GLN B 1 109 ? -13.664 10.32 -10.828 1 96.44 109 GLN B O 1
ATOM 3676 N N . LEU B 1 110 ? -14.18 10.938 -8.727 1 96.19 110 LEU B N 1
ATOM 3677 C CA . LEU B 1 110 ? -15.484 10.281 -8.758 1 96.19 110 LEU B CA 1
ATOM 3678 C C . LEU B 1 110 ? -16.406 10.953 -9.773 1 96.19 110 LEU B C 1
ATOM 3680 O O . LEU B 1 110 ? -17.438 10.391 -10.156 1 96.19 110 LEU B O 1
ATOM 3684 N N . GLN B 1 111 ? -16.031 12.203 -10.211 1 94.19 111 GLN B N 1
ATOM 3685 C CA . GLN B 1 111 ? -16.812 12.875 -11.25 1 94.19 111 GLN B CA 1
ATOM 3686 C C . GLN B 1 111 ? -16.859 12.039 -12.523 1 94.19 111 GLN B C 1
ATOM 3688 O O . GLN B 1 111 ? -17.828 12.094 -13.273 1 94.19 111 GLN B O 1
ATOM 3693 N N . ARG B 1 112 ? -15.891 11.273 -12.75 1 85.38 112 ARG B N 1
ATOM 3694 C CA . ARG B 1 112 ? -15.828 10.398 -13.914 1 85.38 112 ARG B CA 1
ATOM 3695 C C . ARG B 1 112 ? -16.906 9.32 -13.852 1 85.38 112 ARG B C 1
ATOM 3697 O O . ARG B 1 112 ? -17.281 8.742 -14.875 1 85.38 112 ARG B O 1
ATOM 3704 N N . LEU B 1 113 ? -17.375 9.031 -12.617 1 87.69 113 LEU B N 1
ATOM 3705 C CA . LEU B 1 113 ? -18.438 8.047 -12.422 1 87.69 113 LEU B CA 1
ATOM 3706 C C . LEU B 1 113 ? -19.797 8.727 -12.375 1 87.69 113 LEU B C 1
ATOM 3708 O O . LEU B 1 113 ? -20.797 8.094 -12.047 1 87.69 113 LEU B O 1
ATOM 3712 N N . GLY B 1 114 ? -19.75 10.086 -12.578 1 92.69 114 GLY B N 1
ATOM 3713 C CA . GLY B 1 114 ? -21.016 10.812 -12.633 1 92.69 114 GLY B CA 1
ATOM 3714 C C . GLY B 1 114 ? -21.375 11.461 -11.312 1 92.69 114 GLY B C 1
ATOM 3715 O O . GLY B 1 114 ? -22.453 12.062 -11.18 1 92.69 114 GLY B O 1
ATOM 3716 N N . TRP B 1 115 ? -20.531 11.383 -10.32 1 96.81 115 TRP B N 1
ATOM 3717 C CA . TRP B 1 115 ? -20.812 11.977 -9.023 1 96.81 115 TRP B CA 1
ATOM 3718 C C . TRP B 1 115 ? -20.656 13.492 -9.078 1 96.81 115 TRP B C 1
ATOM 3720 O O . TRP B 1 115 ? -19.844 14.016 -9.844 1 96.81 115 TRP B O 1
ATOM 3730 N N . CYS B 1 116 ? -21.453 14.141 -8.289 1 98.31 116 CYS B N 1
ATOM 3731 C CA . CYS B 1 116 ? -21.234 15.562 -8.023 1 98.31 116 CYS B CA 1
ATOM 3732 C C . CYS B 1 116 ? -20.359 15.758 -6.797 1 98.31 116 CYS B C 1
ATOM 3734 O O . CYS B 1 116 ? -20.422 14.977 -5.848 1 98.31 116 CYS B O 1
ATOM 3736 N N . VAL B 1 117 ? -19.547 16.766 -6.836 1 98.56 117 VAL B N 1
ATOM 3737 C CA . VAL B 1 117 ? -18.656 17.047 -5.723 1 98.56 117 VAL B CA 1
ATOM 3738 C C . VAL B 1 117 ? -18.953 18.438 -5.148 1 98.56 117 VAL B C 1
ATOM 3740 O O . VAL B 1 117 ? -19.031 19.406 -5.891 1 98.56 117 VAL B O 1
ATOM 3743 N N . ALA B 1 118 ? -19.156 18.484 -3.902 1 98.69 118 ALA B N 1
ATOM 3744 C CA . ALA B 1 118 ? -19.312 19.75 -3.197 1 98.69 118 ALA B CA 1
ATOM 3745 C C . ALA B 1 118 ? -18.188 19.969 -2.182 1 98.69 118 ALA B C 1
ATOM 3747 O O . ALA B 1 118 ? -17.734 19.016 -1.55 1 98.69 118 ALA B O 1
ATOM 3748 N N . THR B 1 119 ? -17.828 21.188 -2.035 1 98.62 119 THR B N 1
ATOM 3749 C CA . THR B 1 119 ? -16.844 21.562 -1.033 1 98.62 119 THR B CA 1
ATOM 3750 C C . THR B 1 119 ? -17.5 22.25 0.157 1 98.62 119 THR B C 1
ATOM 3752 O O . THR B 1 119 ? -18.219 23.234 -0.009 1 98.62 119 THR B O 1
ATOM 3755 N N . ILE B 1 120 ? -17.281 21.719 1.31 1 98.81 120 ILE B N 1
ATOM 3756 C CA . ILE B 1 120 ? -17.797 22.328 2.529 1 98.81 120 ILE B CA 1
ATOM 3757 C C . ILE B 1 120 ? -16.891 23.484 2.953 1 98.81 120 ILE B C 1
ATOM 3759 O O . ILE B 1 120 ? -15.734 23.266 3.32 1 98.81 120 ILE B O 1
ATOM 3763 N N . PRO B 1 121 ? -17.359 24.656 2.975 1 98.69 121 PRO B N 1
ATOM 3764 C CA . PRO B 1 121 ? -16.484 25.781 3.305 1 98.69 121 PRO B CA 1
ATOM 3765 C C . PRO B 1 121 ? -16.109 25.812 4.781 1 98.69 121 PRO B C 1
ATOM 3767 O O . PRO B 1 121 ? -16.766 25.172 5.609 1 98.69 121 PRO B O 1
ATOM 3770 N N . VAL B 1 122 ? -15.07 26.547 5.062 1 98.75 122 VAL B N 1
ATOM 3771 C CA . VAL B 1 122 ? -14.609 26.766 6.43 1 98.75 122 VAL B CA 1
ATOM 3772 C C . VAL B 1 122 ? -14.516 28.25 6.723 1 98.75 122 VAL B C 1
ATOM 3774 O O . VAL B 1 122 ? -14.531 29.078 5.805 1 98.75 122 VAL B O 1
ATOM 3777 N N . ASP B 1 123 ? -14.484 28.609 8.023 1 98.38 123 ASP B N 1
ATOM 3778 C CA . ASP B 1 123 ? -14.297 30 8.422 1 98.38 123 ASP B CA 1
ATOM 3779 C C . ASP B 1 123 ? -12.812 30.375 8.438 1 98.38 123 ASP B C 1
ATOM 3781 O O . ASP B 1 123 ? -11.969 29.578 8.008 1 98.38 123 ASP B O 1
ATOM 3785 N N . ALA B 1 124 ? -12.492 31.516 8.906 1 97.44 124 ALA B N 1
ATOM 3786 C CA . ALA B 1 124 ? -11.133 32.062 8.852 1 97.44 124 ALA B CA 1
ATOM 3787 C C . ALA B 1 124 ? -10.203 31.297 9.789 1 97.44 124 ALA B C 1
ATOM 3789 O O . ALA B 1 124 ? -8.977 31.406 9.68 1 97.44 124 ALA B O 1
ATOM 3790 N N . GLU B 1 125 ? -10.758 30.5 10.664 1 98.06 125 GLU B N 1
ATOM 3791 C CA . GLU B 1 125 ? -9.945 29.703 11.578 1 98.06 125 GLU B CA 1
ATOM 3792 C C . GLU B 1 125 ? -9.781 28.281 11.07 1 98.06 125 GLU B C 1
ATOM 3794 O O . GLU B 1 125 ? -9.016 27.5 11.633 1 98.06 125 GLU B O 1
ATOM 3799 N N . GLY B 1 126 ? -10.469 27.922 9.984 1 98.5 126 GLY B N 1
ATOM 3800 C CA . GLY B 1 126 ? -10.367 26.594 9.414 1 98.5 126 GLY B CA 1
ATOM 3801 C C . GLY B 1 126 ? -11.438 25.641 9.93 1 98.5 126 GLY B C 1
ATOM 3802 O O . GLY B 1 126 ? -11.359 24.438 9.703 1 98.5 126 GLY B O 1
ATOM 3803 N N . ARG B 1 127 ? -12.453 26.172 10.641 1 98.56 127 ARG B N 1
ATOM 3804 C CA . ARG B 1 127 ? -13.578 25.375 11.102 1 98.56 127 ARG B CA 1
ATOM 3805 C C . ARG B 1 127 ? -14.688 25.328 10.055 1 98.56 127 ARG B C 1
ATOM 3807 O O . ARG B 1 127 ? -14.898 26.297 9.32 1 98.56 127 ARG B O 1
ATOM 3814 N N . ILE B 1 128 ? -15.359 24.234 10.062 1 98.69 128 ILE B N 1
ATOM 3815 C CA . ILE B 1 128 ? -16.5 24.109 9.164 1 98.69 128 ILE B CA 1
ATOM 3816 C C . ILE B 1 128 ? -17.438 25.297 9.359 1 98.69 128 ILE B C 1
ATOM 3818 O O . ILE B 1 128 ? -17.844 25.609 10.484 1 98.69 128 ILE B O 1
ATOM 3822 N N . ASP B 1 129 ? -17.781 25.984 8.25 1 98.44 129 ASP B N 1
ATOM 3823 C CA . ASP B 1 129 ? -18.719 27.109 8.273 1 98.44 129 ASP B CA 1
ATOM 3824 C C . ASP B 1 129 ? -20.156 26.609 8.43 1 98.44 129 ASP B C 1
ATOM 3826 O O . ASP B 1 129 ? -20.641 25.828 7.609 1 98.44 129 ASP B O 1
ATOM 3830 N N . GLU B 1 130 ? -20.812 27.109 9.414 1 98.12 130 GLU B N 1
ATOM 3831 C CA . GLU B 1 130 ? -22.141 26.609 9.758 1 98.12 130 GLU B CA 1
ATOM 3832 C C . GLU B 1 130 ? -23.125 26.828 8.617 1 98.12 130 GLU B C 1
ATOM 3834 O O . GLU B 1 130 ? -23.891 25.938 8.266 1 98.12 130 GLU B O 1
ATOM 3839 N N . LYS B 1 131 ? -23.156 28 8.031 1 98.19 131 LYS B N 1
ATOM 3840 C CA . LYS B 1 131 ? -24.078 28.312 6.945 1 98.19 131 LYS B CA 1
ATOM 3841 C C . LYS B 1 131 ? -23.828 27.422 5.734 1 98.19 131 LYS B C 1
ATOM 3843 O O . LYS B 1 131 ? -24.766 26.859 5.16 1 98.19 131 LYS B O 1
ATOM 3848 N N . GLY B 1 132 ? -22.594 27.312 5.355 1 98.44 132 GLY B N 1
ATOM 3849 C CA . GLY B 1 132 ? -22.234 26.422 4.258 1 98.44 132 GLY B CA 1
ATOM 3850 C C . GLY B 1 132 ? -22.594 24.984 4.52 1 98.44 132 GLY B C 1
ATOM 3851 O O . GLY B 1 132 ? -23.078 24.281 3.623 1 98.44 132 GLY B O 1
ATOM 3852 N N . TRP B 1 133 ? -22.375 24.562 5.734 1 98.69 133 TRP B N 1
ATOM 3853 C CA . TRP B 1 133 ? -22.688 23.188 6.148 1 98.69 133 TRP B CA 1
ATOM 3854 C C . TRP B 1 133 ? -24.172 22.891 6 1 98.69 133 TRP B C 1
ATOM 3856 O O . TRP B 1 133 ? -24.547 21.891 5.387 1 98.69 133 TRP B O 1
ATOM 3866 N N . GLN B 1 134 ? -24.922 23.812 6.488 1 98.56 134 GLN B N 1
ATOM 3867 C CA . GLN B 1 134 ? -26.375 23.625 6.414 1 98.56 134 GLN B CA 1
ATOM 3868 C C . GLN B 1 134 ? -26.844 23.609 4.965 1 98.56 134 GLN B C 1
ATOM 3870 O O . GLN B 1 134 ? -27.75 22.844 4.609 1 98.56 134 GLN B O 1
ATOM 3875 N N . SER B 1 135 ? -26.281 24.422 4.16 1 98.5 135 SER B N 1
ATOM 3876 C CA . SER B 1 135 ? -26.625 24.453 2.744 1 98.5 135 SER B CA 1
ATOM 3877 C C . SER B 1 135 ? -26.328 23.125 2.068 1 98.5 135 SER B C 1
ATOM 3879 O O . SER B 1 135 ? -27.109 22.625 1.262 1 98.5 135 SER B O 1
ATOM 3881 N N . ILE B 1 136 ? -25.234 22.547 2.373 1 98.25 136 ILE B N 1
ATOM 3882 C CA . ILE B 1 136 ? -24.812 21.281 1.791 1 98.25 136 ILE B CA 1
ATOM 3883 C C . ILE B 1 136 ? -25.719 20.156 2.291 1 98.25 136 ILE B C 1
ATOM 3885 O O . ILE B 1 136 ? -26.141 19.297 1.515 1 98.25 136 ILE B O 1
ATOM 3889 N N . LEU B 1 137 ? -26.078 20.172 3.541 1 98.44 137 LEU B N 1
ATOM 3890 C CA . LEU B 1 137 ? -26.953 19.156 4.117 1 98.44 137 LEU B CA 1
ATOM 3891 C C . LEU B 1 137 ? -28.312 19.156 3.436 1 98.44 137 LEU B C 1
ATOM 3893 O O . LEU B 1 137 ? -28.906 18.109 3.225 1 98.44 137 LEU B O 1
ATOM 3897 N N . ALA B 1 138 ? -28.719 20.359 3.113 1 98.31 138 ALA B N 1
ATOM 3898 C CA . ALA B 1 138 ? -30.031 20.516 2.473 1 98.31 138 ALA B CA 1
ATOM 3899 C C . ALA B 1 138 ? -30.047 19.828 1.111 1 98.31 138 ALA B C 1
ATOM 3901 O O . ALA B 1 138 ? -31.109 19.438 0.619 1 98.31 138 ALA B O 1
ATOM 3902 N N . GLN B 1 139 ? -28.922 19.625 0.569 1 98.38 139 GLN B N 1
ATOM 3903 C CA . GLN B 1 139 ? -28.812 18.969 -0.734 1 98.38 139 GLN B CA 1
ATOM 3904 C C . GLN B 1 139 ? -28.781 17.453 -0.592 1 98.38 139 GLN B C 1
ATOM 3906 O O . GLN B 1 139 ? -28.719 16.734 -1.59 1 98.38 139 GLN B O 1
ATOM 3911 N N . ARG B 1 140 ? -28.719 16.953 0.593 1 98.19 140 ARG B N 1
ATOM 3912 C CA . ARG B 1 140 ? -28.781 15.531 0.921 1 98.19 140 ARG B CA 1
ATOM 3913 C C . ARG B 1 140 ? -27.609 14.781 0.293 1 98.19 140 ARG B C 1
ATOM 3915 O O . ARG B 1 140 ? -27.812 13.875 -0.517 1 98.19 140 ARG B O 1
ATOM 3922 N N . PRO B 1 141 ? -26.438 15.133 0.718 1 98.69 141 PRO B N 1
ATOM 3923 C CA . PRO B 1 141 ? -25.281 14.391 0.194 1 98.69 141 PRO B CA 1
ATOM 3924 C C . PRO B 1 141 ? -25.344 12.898 0.506 1 98.69 141 PRO B C 1
ATOM 3926 O O . PRO B 1 141 ? -25.859 12.508 1.558 1 98.69 141 PRO B O 1
ATOM 3929 N N . ALA B 1 142 ? -24.844 12.07 -0.449 1 98.56 142 ALA B N 1
ATOM 3930 C CA . ALA B 1 142 ? -24.766 10.625 -0.242 1 98.56 142 ALA B CA 1
ATOM 3931 C C . ALA B 1 142 ? -23.562 10.266 0.624 1 98.56 142 ALA B C 1
ATOM 3933 O O . ALA B 1 142 ? -23.578 9.273 1.354 1 98.56 142 ALA B O 1
ATOM 3934 N N . LEU B 1 143 ? -22.5 10.992 0.518 1 98.75 143 LEU B N 1
ATOM 3935 C CA . LEU B 1 143 ? -21.219 10.766 1.184 1 98.75 143 LEU B CA 1
ATOM 3936 C C . LEU B 1 143 ? -20.625 12.078 1.671 1 98.75 143 LEU B C 1
ATOM 3938 O O . LEU B 1 143 ? -20.625 13.07 0.939 1 98.75 143 LEU B O 1
ATOM 3942 N N . VAL B 1 144 ? -20.203 12.148 2.922 1 98.94 144 VAL B N 1
ATOM 3943 C CA . VAL B 1 144 ? -19.578 13.32 3.529 1 98.94 144 VAL B CA 1
ATOM 3944 C C . VAL B 1 144 ? -18.234 12.922 4.156 1 98.94 144 VAL B C 1
ATOM 3946 O O . VAL B 1 144 ? -18.125 11.875 4.797 1 98.94 144 VAL B O 1
ATOM 3949 N N . SER B 1 145 ? -17.234 13.68 3.893 1 98.94 145 SER B N 1
ATOM 3950 C CA . SER B 1 145 ? -15.953 13.492 4.562 1 98.94 145 SER B CA 1
ATOM 3951 C C . SER B 1 145 ? -15.484 14.773 5.238 1 98.94 145 SER B C 1
ATOM 3953 O O . SER B 1 145 ? -15.391 15.82 4.598 1 98.94 145 SER B O 1
ATOM 3955 N N . VAL B 1 146 ? -15.203 14.734 6.504 1 98.94 146 VAL B N 1
ATOM 3956 C CA . VAL B 1 146 ? -14.625 15.812 7.305 1 98.94 146 VAL B CA 1
ATOM 3957 C C . VAL B 1 146 ? -13.508 15.258 8.18 1 98.94 146 VAL B C 1
ATOM 3959 O O . VAL B 1 146 ? -13.727 14.344 8.984 1 98.94 146 VAL B O 1
ATOM 3962 N N . MET B 1 147 ? -12.312 15.797 7.992 1 98.88 147 MET B N 1
ATOM 3963 C CA . MET B 1 147 ? -11.18 15.312 8.789 1 98.88 147 MET B CA 1
ATOM 3964 C C . MET B 1 147 ? -11.328 15.727 10.25 1 98.88 147 MET B C 1
ATOM 3966 O O . MET B 1 147 ? -11.953 16.75 10.547 1 98.88 147 MET B O 1
ATOM 3970 N N . LEU B 1 148 ? -10.75 14.945 11.117 1 98.88 148 LEU B N 1
ATOM 3971 C CA . LEU B 1 148 ? -10.852 15.219 12.547 1 98.88 148 LEU B CA 1
ATOM 3972 C C . LEU B 1 148 ? -9.93 16.375 12.953 1 98.88 148 LEU B C 1
ATOM 3974 O O . LEU B 1 148 ? -10.328 17.25 13.711 1 98.88 148 LEU B O 1
ATOM 3978 N N . ALA B 1 149 ? -8.734 16.344 12.414 1 98.81 149 ALA B N 1
ATOM 3979 C CA . ALA B 1 149 ? -7.75 17.391 12.672 1 98.81 149 ALA B CA 1
ATOM 3980 C C . ALA B 1 149 ? -6.93 17.688 11.422 1 98.81 149 ALA B C 1
ATOM 3982 O O . ALA B 1 149 ? -6.551 16.781 10.68 1 98.81 149 ALA B O 1
ATOM 3983 N N . ASN B 1 150 ? -6.73 18.938 11.188 1 98.5 150 ASN B N 1
ATOM 3984 C CA . ASN B 1 150 ? -6 19.359 10 1 98.5 150 ASN B CA 1
ATOM 3985 C C . ASN B 1 150 ? -4.496 19.172 10.172 1 98.5 150 ASN B C 1
ATOM 3987 O O . ASN B 1 150 ? -3.941 19.469 11.227 1 98.5 150 ASN B O 1
ATOM 3991 N N . ASN B 1 151 ? -3.838 18.672 9.156 1 97.5 151 ASN B N 1
ATOM 3992 C CA . ASN B 1 151 ? -2.426 18.312 9.219 1 97.5 151 ASN B CA 1
ATOM 3993 C C . ASN B 1 151 ? -1.53 19.547 9.156 1 97.5 151 ASN B C 1
ATOM 3995 O O . ASN B 1 151 ? -0.341 19.469 9.469 1 97.5 151 ASN B O 1
ATOM 3999 N N . GLU B 1 152 ? -2.025 20.688 8.82 1 97.31 152 GLU B N 1
ATOM 4000 C CA . GLU B 1 152 ? -1.235 21.906 8.719 1 97.31 152 GLU B CA 1
ATOM 4001 C C . GLU B 1 152 ? -1.482 22.828 9.914 1 97.31 152 GLU B C 1
ATOM 4003 O O . GLU B 1 152 ? -0.552 23.156 10.648 1 97.31 152 GLU B O 1
ATOM 4008 N N . SER B 1 153 ? -2.762 23.109 10.164 1 97.69 153 SER B N 1
ATOM 4009 C CA . SER B 1 153 ? -3.127 24.078 11.18 1 97.69 153 SER B CA 1
ATOM 4010 C C . SER B 1 153 ? -3.363 23.422 12.531 1 97.69 153 SER B C 1
ATOM 4012 O O . SER B 1 153 ? -3.34 24.078 13.57 1 97.69 153 SER B O 1
ATOM 4014 N N . GLY B 1 154 ? -3.682 22.156 12.492 1 98.38 154 GLY B N 1
ATOM 4015 C CA . GLY B 1 154 ? -4.012 21.453 13.719 1 98.38 154 GLY B CA 1
ATOM 4016 C C . GLY B 1 154 ? -5.457 21.625 14.141 1 98.38 154 GLY B C 1
ATOM 4017 O O . GLY B 1 154 ? -5.902 21.016 15.117 1 98.38 154 GLY B O 1
ATOM 4018 N N . VAL B 1 155 ? -6.223 22.375 13.414 1 98.81 155 VAL B N 1
ATOM 4019 C CA . VAL B 1 155 ? -7.59 22.688 13.812 1 98.81 155 VAL B CA 1
ATOM 4020 C C . VAL B 1 155 ? -8.398 21.406 13.938 1 98.81 155 VAL B C 1
ATOM 4022 O O . VAL B 1 155 ? -8.32 20.531 13.07 1 98.81 155 VAL B O 1
ATOM 4025 N N . ILE B 1 156 ? -9.117 21.25 15.008 1 98.81 156 ILE B N 1
ATOM 4026 C CA . ILE B 1 156 ? -9.977 20.109 15.289 1 98.81 156 ILE B CA 1
ATOM 4027 C C . ILE B 1 156 ? -11.414 20.438 14.906 1 98.81 156 ILE B C 1
ATOM 4029 O O . ILE B 1 156 ? -11.945 21.484 15.281 1 98.81 156 ILE B O 1
ATOM 4033 N N . GLN B 1 157 ? -12.055 19.625 14.109 1 98.88 157 GLN B N 1
ATOM 4034 C CA . GLN B 1 157 ? -13.453 19.797 13.711 1 98.88 157 GLN B CA 1
ATOM 4035 C C . GLN B 1 157 ? -14.391 19.078 14.688 1 98.88 157 GLN B C 1
ATOM 4037 O O . GLN B 1 157 ? -14.023 18.062 15.281 1 98.88 157 GLN B O 1
ATOM 4042 N N . PRO B 1 158 ? -15.578 19.594 14.906 1 98.44 158 PRO B N 1
ATOM 4043 C CA . PRO B 1 158 ? -16.562 18.906 15.734 1 98.44 158 PRO B CA 1
ATOM 4044 C C . PRO B 1 158 ? -17.234 17.734 15 1 98.44 158 PRO B C 1
ATOM 4046 O O . PRO B 1 158 ? -18.453 17.766 14.797 1 98.44 158 PRO B O 1
ATOM 4049 N N . VAL B 1 159 ? -16.516 16.719 14.711 1 98.81 159 VAL B N 1
ATOM 4050 C CA . VAL B 1 159 ? -16.906 15.633 13.805 1 98.81 159 VAL B CA 1
ATOM 4051 C C . VAL B 1 159 ? -18.109 14.891 14.367 1 98.81 159 VAL B C 1
ATOM 4053 O O . VAL B 1 159 ? -19 14.484 13.617 1 98.81 159 VAL B O 1
ATOM 4056 N N . ALA B 1 160 ? -18.156 14.688 15.695 1 98.75 160 ALA B N 1
ATOM 4057 C CA . ALA B 1 160 ? -19.281 13.953 16.281 1 98.75 160 ALA B CA 1
ATOM 4058 C C . ALA B 1 160 ? -20.609 14.648 15.969 1 98.75 160 ALA B C 1
ATOM 4060 O O . ALA B 1 160 ? -21.562 14 15.555 1 98.75 160 ALA B O 1
ATOM 4061 N N . GLU B 1 161 ? -20.625 15.938 16.172 1 98.69 161 GLU B N 1
ATOM 4062 C CA . GLU B 1 161 ? -21.828 16.719 15.898 1 98.69 161 GLU B CA 1
ATOM 4063 C C . GLU B 1 161 ? -22.141 16.719 14.406 1 98.69 161 GLU B C 1
ATOM 4065 O O . GLU B 1 161 ? -23.297 16.531 14.016 1 98.69 161 GLU B O 1
ATOM 4070 N N . LEU B 1 162 ? -21.172 16.938 13.578 1 98.81 162 LEU B N 1
ATOM 4071 C CA . LEU B 1 162 ? -21.344 16.969 12.133 1 98.81 162 LEU B CA 1
ATOM 4072 C C . LEU B 1 162 ? -21.859 15.633 11.617 1 98.81 162 LEU B C 1
ATOM 4074 O O . LEU B 1 162 ? -22.734 15.586 10.75 1 98.81 162 LEU B O 1
ATOM 4078 N N . ALA B 1 163 ? -21.297 14.562 12.109 1 98.88 163 ALA B N 1
ATOM 4079 C CA . ALA B 1 163 ? -21.688 13.219 11.703 1 98.88 163 ALA B CA 1
ATOM 4080 C C . ALA B 1 163 ? -23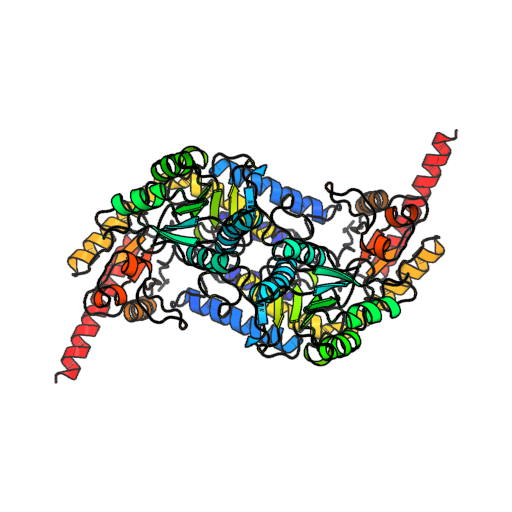.141 12.953 12.031 1 98.88 163 ALA B C 1
ATOM 4082 O O . ALA B 1 163 ? -23.875 12.367 11.227 1 98.88 163 ALA B O 1
ATOM 4083 N N . GLN B 1 164 ? -23.531 13.312 13.242 1 98.69 164 GLN B N 1
ATOM 4084 C CA . GLN B 1 164 ? -24.922 13.141 13.641 1 98.69 164 GLN B CA 1
ATOM 4085 C C . GLN B 1 164 ? -25.875 13.836 12.664 1 98.69 164 GLN B C 1
ATOM 4087 O O . GLN B 1 164 ? -26.859 13.234 12.211 1 98.69 164 GLN B O 1
ATOM 4092 N N . GLU B 1 165 ? -25.578 15.055 12.305 1 98.81 165 GLU B N 1
ATOM 4093 C CA . GLU B 1 165 ? -26.406 15.82 11.383 1 98.81 165 GLU B CA 1
ATOM 4094 C C . GLU B 1 165 ? -26.406 15.203 9.984 1 98.81 165 GLU B C 1
ATOM 4096 O O . GLU B 1 165 ? -27.453 15.078 9.352 1 98.81 165 GLU B O 1
ATOM 4101 N N . ALA B 1 166 ? -25.219 14.836 9.508 1 98.81 166 ALA B N 1
ATOM 4102 C CA . ALA B 1 166 ? -25.078 14.281 8.164 1 98.81 166 ALA B CA 1
ATOM 4103 C C . ALA B 1 166 ? -25.828 12.953 8.047 1 98.81 166 ALA B C 1
ATOM 4105 O O . ALA B 1 166 ? -26.516 12.711 7.051 1 98.81 166 ALA B O 1
ATOM 4106 N N . ARG B 1 167 ? -25.656 12.125 9.039 1 98.31 167 ARG B N 1
ATOM 4107 C CA . ARG B 1 167 ? -26.328 10.828 9.031 1 98.31 167 ARG B CA 1
ATOM 4108 C C . ARG B 1 167 ? -27.844 11 9.07 1 98.31 167 ARG B C 1
ATOM 4110 O O . ARG B 1 167 ? -28.578 10.25 8.43 1 98.31 167 ARG B O 1
ATOM 4117 N N . ALA B 1 168 ? -28.281 11.953 9.836 1 98 168 ALA B N 1
ATOM 4118 C CA . ALA B 1 168 ? -29.719 12.25 9.883 1 98 168 ALA B CA 1
ATOM 4119 C C . ALA B 1 168 ? -30.234 12.656 8.5 1 98 168 ALA B C 1
ATOM 4121 O O . ALA B 1 168 ? -31.391 12.398 8.172 1 98 168 ALA B O 1
ATOM 4122 N N . ALA B 1 169 ? -29.375 13.234 7.723 1 98.06 169 ALA B N 1
ATOM 4123 C CA . ALA B 1 169 ? -29.734 13.648 6.367 1 98.06 169 ALA B CA 1
ATOM 4124 C C . ALA B 1 169 ? -29.578 12.492 5.383 1 98.06 169 ALA B C 1
ATOM 4126 O O . ALA B 1 169 ? -29.844 12.648 4.188 1 98.06 169 ALA B O 1
ATOM 4127 N N . GLY B 1 170 ? -29.062 11.328 5.852 1 97.62 170 GLY B N 1
ATOM 4128 C CA . GLY B 1 170 ? -28.984 10.133 5.027 1 97.62 170 GLY B CA 1
ATOM 4129 C C . GLY B 1 170 ? -27.594 9.891 4.469 1 97.62 170 GLY B C 1
ATOM 4130 O O . GLY B 1 170 ? -27.406 8.992 3.639 1 97.62 170 GLY B O 1
ATOM 4131 N N . ALA B 1 171 ? -26.625 10.617 4.891 1 98.69 171 ALA B N 1
ATOM 4132 C CA . ALA B 1 171 ? -25.281 10.523 4.32 1 98.69 171 ALA B CA 1
ATOM 4133 C C . ALA B 1 171 ? -24.469 9.438 5.012 1 98.69 171 ALA B C 1
ATOM 4135 O O . ALA B 1 171 ? -24.625 9.211 6.211 1 98.69 171 ALA B O 1
ATOM 4136 N N . ILE B 1 172 ? -23.609 8.711 4.266 1 98.81 172 ILE B N 1
ATOM 4137 C CA . ILE B 1 172 ? -22.469 7.973 4.82 1 98.81 172 ILE B CA 1
ATOM 4138 C C . ILE B 1 172 ? -21.375 8.953 5.227 1 98.81 172 ILE B C 1
ATOM 4140 O O . ILE B 1 172 ? -21.031 9.859 4.469 1 98.81 172 ILE B O 1
ATOM 4144 N N . VAL B 1 173 ? -20.797 8.812 6.402 1 98.94 173 VAL B N 1
ATOM 4145 C CA . VAL B 1 173 ? -19.844 9.805 6.91 1 98.94 173 VAL B CA 1
ATOM 4146 C C . VAL B 1 173 ? -18.469 9.172 7.074 1 98.94 173 VAL B C 1
ATOM 4148 O O . VAL B 1 173 ? -18.312 8.18 7.797 1 98.94 173 VAL B O 1
ATOM 4151 N N . HIS B 1 174 ? -17.516 9.703 6.41 1 98.94 174 HIS B N 1
ATOM 4152 C CA . HIS B 1 174 ? -16.109 9.344 6.512 1 98.94 174 HIS B CA 1
ATOM 4153 C C . HIS B 1 174 ? -15.32 10.391 7.289 1 98.94 174 HIS B C 1
ATOM 4155 O O . HIS B 1 174 ? -15.594 11.594 7.168 1 98.94 174 HIS B O 1
ATOM 4161 N N . CYS B 1 175 ? -14.336 9.969 8.07 1 98.94 175 CYS B N 1
ATOM 4162 C CA . CYS B 1 175 ? -13.469 10.883 8.805 1 98.94 175 CYS B CA 1
ATOM 4163 C C . CYS B 1 175 ? -12.008 10.492 8.656 1 98.94 175 CYS B C 1
ATOM 4165 O O . CYS B 1 175 ? -11.625 9.375 9.023 1 98.94 175 CYS B O 1
ATOM 4167 N N . ASP B 1 176 ? -11.25 11.367 8.117 1 98.88 176 ASP B N 1
ATOM 4168 C CA . ASP B 1 176 ? -9.797 11.227 8.148 1 98.88 176 ASP B CA 1
ATOM 4169 C C . ASP B 1 176 ? -9.234 11.648 9.508 1 98.88 176 ASP B C 1
ATOM 4171 O O . ASP B 1 176 ? -9.18 12.836 9.82 1 98.88 176 ASP B O 1
ATOM 4175 N N . ALA B 1 177 ? -8.758 10.68 10.266 1 98.88 177 ALA B N 1
ATOM 4176 C CA . ALA B 1 177 ? -8.25 10.961 11.602 1 98.88 177 ALA B CA 1
ATOM 4177 C C . ALA B 1 177 ? -6.754 10.688 11.695 1 98.88 177 ALA B C 1
ATOM 4179 O O . ALA B 1 177 ? -6.23 10.422 12.781 1 98.88 177 ALA B O 1
ATOM 4180 N N . VAL B 1 178 ? -6.062 10.727 10.648 1 98.75 178 VAL B N 1
ATOM 4181 C CA . VAL B 1 178 ? -4.648 10.391 10.539 1 98.75 178 VAL B CA 1
ATOM 4182 C C . VAL B 1 178 ? -3.836 11.242 11.508 1 98.75 178 VAL B C 1
ATOM 4184 O O . VAL B 1 178 ? -2.99 10.727 12.242 1 98.75 178 VAL B O 1
ATOM 4187 N N . GLN B 1 179 ? -4.141 12.516 11.578 1 98.38 179 GLN B N 1
ATOM 4188 C CA . GLN B 1 179 ? -3.326 13.414 12.391 1 98.38 179 GLN B CA 1
ATOM 4189 C C . GLN B 1 179 ? -3.801 13.422 13.844 1 98.38 179 GLN B C 1
ATOM 4191 O O . GLN B 1 179 ? -3.084 13.883 14.734 1 98.38 179 GLN B O 1
ATOM 4196 N N . ALA B 1 180 ? -5.012 12.969 14.07 1 98.31 180 ALA B N 1
ATOM 4197 C CA . ALA B 1 180 ? -5.598 13.016 15.406 1 98.31 180 ALA B CA 1
ATOM 4198 C C . ALA B 1 180 ? -5.164 11.812 16.234 1 98.31 180 ALA B C 1
ATOM 4200 O O . ALA B 1 180 ? -4.977 11.922 17.453 1 98.31 180 ALA B O 1
ATOM 4201 N N . TRP B 1 181 ? -4.996 10.664 15.562 1 97.56 181 TRP B N 1
ATOM 4202 C CA . TRP B 1 181 ? -4.703 9.406 16.25 1 97.56 181 TRP B CA 1
ATOM 4203 C C . TRP B 1 181 ? -3.404 9.516 17.047 1 97.56 181 TRP B C 1
ATOM 4205 O O . TRP B 1 181 ? -2.375 9.93 16.516 1 97.56 181 TRP B O 1
ATOM 4215 N N . GLY B 1 182 ? -3.465 9.219 18.266 1 95.56 182 GLY B N 1
ATOM 4216 C CA . GLY B 1 182 ? -2.299 9.297 19.141 1 95.56 182 GLY B CA 1
ATOM 4217 C C . GLY B 1 182 ? -2.104 10.664 19.766 1 95.56 182 GLY B C 1
ATOM 4218 O O . GLY B 1 182 ? -1.316 10.82 20.703 1 95.56 182 GLY B O 1
ATOM 4219 N N . LYS B 1 183 ? -2.844 11.672 19.281 1 96.5 183 LYS B N 1
ATOM 4220 C CA . LYS B 1 183 ? -2.674 13.039 19.766 1 96.5 183 LYS B CA 1
ATOM 4221 C C . LYS B 1 183 ? -3.922 13.523 20.5 1 96.5 183 LYS B C 1
ATOM 4223 O O . LYS B 1 183 ? -3.848 14.43 21.328 1 96.5 183 LYS B O 1
ATOM 4228 N N . LEU B 1 184 ? -5.066 12.961 20.109 1 95 184 LEU B N 1
ATOM 4229 C CA . LEU B 1 184 ? -6.371 13.172 20.734 1 95 184 LEU B CA 1
ATOM 4230 C C . LEU B 1 184 ? -7.047 11.836 21.047 1 95 184 LEU B C 1
ATOM 4232 O O . LEU B 1 184 ? -6.688 10.805 20.453 1 95 184 LEU B O 1
ATOM 4236 N N . PRO B 1 185 ? -7.969 11.938 22.031 1 94.5 185 PRO B N 1
ATOM 4237 C CA . PRO B 1 185 ? -8.82 10.75 22.125 1 94.5 185 PRO B CA 1
ATOM 4238 C C . PRO B 1 185 ? -9.617 10.492 20.844 1 94.5 185 PRO B C 1
ATOM 4240 O O . PRO B 1 185 ? -10.273 11.398 20.328 1 94.5 185 PRO B O 1
ATOM 4243 N N . VAL B 1 186 ? -9.5 9.328 20.297 1 97.31 186 VAL B N 1
ATOM 4244 C CA . VAL B 1 186 ? -10.242 8.922 19.109 1 97.31 186 VAL B CA 1
ATOM 4245 C C . VAL B 1 186 ? -11.039 7.652 19.406 1 97.31 186 VAL B C 1
ATOM 4247 O O . VAL B 1 186 ? -10.461 6.605 19.719 1 97.31 186 VAL B O 1
ATOM 4250 N N . ASP B 1 187 ? -12.305 7.777 19.438 1 97.44 187 ASP B N 1
ATOM 4251 C CA . ASP B 1 187 ? -13.234 6.672 19.641 1 97.44 187 ASP B CA 1
ATOM 4252 C C . ASP B 1 187 ? -14.266 6.602 18.516 1 97.44 187 ASP B C 1
ATOM 4254 O O . ASP B 1 187 ? -14.977 7.574 18.266 1 97.44 187 ASP B O 1
ATOM 4258 N N . PHE B 1 188 ? -14.312 5.484 17.922 1 98.5 188 PHE B N 1
ATOM 4259 C CA . PHE B 1 188 ? -15.117 5.32 16.703 1 98.5 188 PHE B CA 1
ATOM 4260 C C . PHE B 1 188 ? -16.594 5.562 17 1 98.5 188 PHE B C 1
ATOM 4262 O O . PHE B 1 188 ? -17.25 6.332 16.297 1 98.5 188 PHE B O 1
ATOM 4269 N N . ALA B 1 189 ? -17.094 4.969 18.031 1 97.38 189 ALA B N 1
ATOM 4270 C CA . ALA B 1 189 ? -18.5 5.098 18.391 1 97.38 189 ALA B CA 1
ATOM 4271 C C . ALA B 1 189 ? -18.828 6.527 18.828 1 97.38 189 ALA B C 1
ATOM 4273 O O . ALA B 1 189 ? -19.875 7.062 18.469 1 97.38 189 ALA B O 1
ATOM 4274 N N . ALA B 1 190 ? -17.906 7.121 19.578 1 97.94 190 ALA B N 1
ATOM 4275 C CA . ALA B 1 190 ? -18.125 8.484 20.062 1 97.94 190 ALA B CA 1
ATOM 4276 C C . ALA B 1 190 ? -18.172 9.477 18.906 1 97.94 190 ALA B C 1
ATOM 4278 O O . ALA B 1 190 ? -18.906 10.469 18.969 1 97.94 190 ALA B O 1
ATOM 4279 N N . LEU B 1 191 ? -17.391 9.258 17.859 1 98.44 191 LEU B N 1
ATOM 4280 C CA . LEU B 1 191 ? -17.375 10.141 16.703 1 98.44 191 LEU B CA 1
ATOM 4281 C C . LEU B 1 191 ? -18.625 9.961 15.859 1 98.44 191 LEU B C 1
ATOM 4283 O O . LEU B 1 191 ? -19.047 10.883 15.148 1 98.44 191 LEU B O 1
ATOM 4287 N N . GLY B 1 192 ? -19.188 8.75 15.898 1 98.44 192 GLY B N 1
ATOM 4288 C CA . GLY B 1 192 ? -20.422 8.477 15.195 1 98.44 192 GLY B CA 1
ATOM 4289 C C . GLY B 1 192 ? -20.266 8.461 13.688 1 98.44 192 GLY B C 1
ATOM 4290 O O . GLY B 1 192 ? -21.219 8.75 12.953 1 98.44 192 GLY B O 1
ATOM 4291 N N . VAL B 1 193 ? -19.094 8.219 13.172 1 98.81 193 VAL B N 1
ATOM 4292 C CA . VAL B 1 193 ? -18.844 8.172 11.734 1 98.81 193 VAL B CA 1
ATOM 4293 C C . VAL B 1 193 ? -19.031 6.746 11.227 1 98.81 193 VAL B C 1
ATOM 4295 O O . VAL B 1 193 ? -19.125 5.805 12.016 1 98.81 193 VAL B O 1
ATOM 4298 N N . ASP B 1 194 ? -19.141 6.578 9.898 1 98.81 194 ASP B N 1
ATOM 4299 C CA . ASP B 1 194 ? -19.312 5.266 9.273 1 98.81 194 ASP B CA 1
ATOM 4300 C C . ASP B 1 194 ? -17.953 4.652 8.922 1 98.81 194 ASP B C 1
ATOM 4302 O O . ASP B 1 194 ? -17.844 3.434 8.75 1 98.81 194 ASP B O 1
ATOM 4306 N N . ALA B 1 195 ? -16.969 5.504 8.805 1 98.94 195 ALA B N 1
ATOM 4307 C CA . ALA B 1 195 ? -15.602 5.043 8.523 1 98.94 195 ALA B CA 1
ATOM 4308 C C . ALA B 1 195 ? -14.57 6.023 9.07 1 98.94 195 ALA B C 1
ATOM 4310 O O . ALA B 1 195 ? -14.82 7.23 9.133 1 98.94 195 ALA B O 1
ATOM 4311 N N . LEU B 1 196 ? -13.453 5.465 9.422 1 98.94 196 LEU B N 1
ATOM 4312 C CA . LEU B 1 196 ? -12.352 6.203 10.023 1 98.94 196 LEU B CA 1
ATOM 4313 C C . LEU B 1 196 ? -11.016 5.766 9.422 1 98.94 196 LEU B C 1
ATOM 4315 O O . LEU B 1 196 ? -10.719 4.57 9.367 1 98.94 196 LEU B O 1
ATOM 4319 N N . THR B 1 197 ? -10.234 6.738 8.977 1 98.94 197 THR B N 1
ATOM 4320 C CA . THR B 1 197 ? -8.922 6.461 8.391 1 98.94 197 THR B CA 1
ATOM 4321 C C . THR B 1 197 ? -7.809 6.84 9.359 1 98.94 197 THR B C 1
ATOM 4323 O O . THR B 1 197 ? -7.84 7.91 9.961 1 98.94 197 THR B O 1
ATOM 4326 N N . LEU B 1 198 ? -6.793 5.969 9.477 1 98.88 198 LEU B N 1
ATOM 4327 C CA . LEU B 1 198 ? -5.621 6.188 10.312 1 98.88 198 LEU B CA 1
ATOM 4328 C C . LEU B 1 198 ? -4.344 5.812 9.562 1 98.88 198 LEU B C 1
ATOM 4330 O O . LEU B 1 198 ? -4.395 5.121 8.547 1 98.88 198 LEU B O 1
ATOM 4334 N N . SER B 1 199 ? -3.205 6.281 10.062 1 98.62 199 SER B N 1
ATOM 4335 C CA . SER B 1 199 ? -1.916 5.969 9.453 1 98.62 199 SER B CA 1
ATOM 4336 C C . SER B 1 199 ? -0.858 5.688 10.516 1 98.62 199 SER B C 1
ATOM 4338 O O . SER B 1 199 ? -0.742 6.43 11.492 1 98.62 199 SER B O 1
ATOM 4340 N N . GLY B 1 200 ? -0.054 4.68 10.305 1 98.56 200 GLY B N 1
ATOM 4341 C CA . GLY B 1 200 ? 0.913 4.227 11.297 1 98.56 200 GLY B CA 1
ATOM 4342 C C . GLY B 1 200 ? 2.086 5.176 11.461 1 98.56 200 GLY B C 1
ATOM 4343 O O . GLY B 1 200 ? 2.516 5.449 12.578 1 98.56 200 GLY B O 1
ATOM 4344 N N . HIS B 1 201 ? 2.584 5.785 10.391 1 98.06 201 HIS B N 1
ATOM 4345 C CA . HIS B 1 201 ? 3.865 6.48 10.43 1 98.06 201 HIS B CA 1
ATOM 4346 C C . HIS B 1 201 ? 3.729 7.844 11.102 1 98.06 201 HIS B C 1
ATOM 4348 O O . HIS B 1 201 ? 4.73 8.516 11.367 1 98.06 201 HIS B O 1
ATOM 4354 N N . LYS B 1 202 ? 2.48 8.234 11.438 1 98.06 202 LYS B N 1
ATOM 4355 C CA . LYS B 1 202 ? 2.293 9.477 12.172 1 98.06 202 LYS B CA 1
ATOM 4356 C C . LYS B 1 202 ? 2.43 9.266 13.68 1 98.06 202 LYS B C 1
ATOM 4358 O O . LYS B 1 202 ? 2.557 10.227 14.438 1 98.06 202 LYS B O 1
ATOM 4363 N N . ILE B 1 203 ? 2.406 7.977 14.094 1 97.81 203 ILE B N 1
ATOM 4364 C CA . ILE B 1 203 ? 2.477 7.703 15.523 1 97.81 203 ILE B CA 1
ATOM 4365 C C . ILE B 1 203 ? 3.703 6.848 15.82 1 97.81 203 ILE B C 1
ATOM 4367 O O . ILE B 1 203 ? 3.799 6.246 16.891 1 97.81 203 ILE B O 1
ATOM 4371 N N . GLY B 1 204 ? 4.59 6.711 14.867 1 97.75 204 GLY B N 1
ATOM 4372 C CA . GLY B 1 204 ? 5.863 6.062 15.133 1 97.75 204 GLY B CA 1
ATOM 4373 C C . GLY B 1 204 ? 5.906 4.617 14.664 1 97.75 204 GLY B C 1
ATOM 4374 O O . GLY B 1 204 ? 6.848 3.889 14.977 1 97.75 204 GLY B O 1
ATOM 4375 N N . ALA B 1 205 ? 4.914 4.082 14.016 1 98.25 205 ALA B N 1
ATOM 4376 C CA . ALA B 1 205 ? 5.004 2.816 13.297 1 98.25 205 ALA B CA 1
ATOM 4377 C C . ALA B 1 205 ? 5.719 2.996 11.961 1 98.25 205 ALA B C 1
ATOM 4379 O O . ALA B 1 205 ? 5.93 4.125 11.508 1 98.25 205 ALA B O 1
ATOM 4380 N N . PRO B 1 206 ? 6.145 1.9 11.328 1 97.31 206 PRO B N 1
ATOM 4381 C CA . PRO B 1 206 ? 6.836 2.031 10.039 1 97.31 206 PRO B CA 1
ATOM 4382 C C . PRO B 1 206 ? 5.941 2.615 8.945 1 97.31 206 PRO B C 1
ATOM 4384 O O . PRO B 1 206 ? 4.719 2.465 9 1 97.31 206 PRO B O 1
ATOM 4387 N N . ILE B 1 207 ? 6.574 3.348 8.008 1 97.62 207 ILE B N 1
ATOM 4388 C CA . ILE B 1 207 ? 5.859 3.711 6.785 1 97.62 207 ILE B CA 1
ATOM 4389 C C . ILE B 1 207 ? 5.461 2.449 6.023 1 97.62 207 ILE B C 1
ATOM 4391 O O . ILE B 1 207 ? 6.242 1.498 5.938 1 97.62 207 ILE B O 1
ATOM 4395 N N . GLY B 1 208 ? 4.184 2.414 5.488 1 98.12 208 GLY B N 1
ATOM 4396 C CA . GLY B 1 208 ? 3.717 1.248 4.754 1 98.12 208 GLY B CA 1
ATOM 4397 C C . GLY B 1 208 ? 2.568 0.532 5.441 1 98.12 208 GLY B C 1
ATOM 4398 O O . GLY B 1 208 ? 2.227 -0.596 5.078 1 98.12 208 GLY B O 1
ATOM 4399 N N . VAL B 1 209 ? 1.988 1.194 6.457 1 98.81 209 VAL B N 1
ATOM 4400 C CA . VAL B 1 209 ? 0.849 0.568 7.121 1 98.81 209 VAL B CA 1
ATOM 4401 C C . VAL B 1 209 ? -0.149 1.64 7.555 1 98.81 209 VAL B C 1
ATOM 4403 O O . VAL B 1 209 ? 0.24 2.672 8.109 1 98.81 209 VAL B O 1
ATOM 4406 N N . GLY B 1 210 ? -1.39 1.51 7.188 1 98.81 210 GLY B N 1
ATOM 4407 C CA . GLY B 1 210 ? -2.535 2.303 7.605 1 98.81 210 GLY B CA 1
ATOM 4408 C C . GLY B 1 210 ? -3.701 1.457 8.086 1 98.81 210 GLY B C 1
ATOM 4409 O O . GLY B 1 210 ? -3.604 0.23 8.141 1 98.81 210 GLY B O 1
ATOM 4410 N N . VAL B 1 211 ? -4.738 2.088 8.531 1 98.94 211 VAL B N 1
ATOM 4411 C CA . VAL B 1 211 ? -5.918 1.411 9.062 1 98.94 211 VAL B CA 1
ATOM 4412 C C . VAL B 1 211 ? -7.184 2.08 8.531 1 98.94 211 VAL B C 1
ATOM 4414 O O . VAL B 1 211 ? -7.293 3.307 8.539 1 98.94 211 VAL B O 1
ATOM 4417 N N . LEU B 1 212 ? -8.062 1.313 8.016 1 98.94 212 LEU B N 1
ATOM 4418 C CA . LEU B 1 212 ? -9.438 1.712 7.758 1 98.94 212 LEU B CA 1
ATOM 4419 C C . LEU B 1 212 ? -10.398 1.006 8.711 1 98.94 212 LEU B C 1
ATOM 4421 O O . LEU B 1 212 ? -10.43 -0.225 8.766 1 98.94 212 LEU B O 1
ATOM 4425 N N . VAL B 1 213 ? -11.078 1.758 9.531 1 98.94 213 VAL B N 1
ATOM 4426 C CA . VAL B 1 213 ? -12.172 1.246 10.352 1 98.94 213 VAL B CA 1
ATOM 4427 C C . VAL B 1 213 ? -13.508 1.591 9.703 1 98.94 213 VAL B C 1
ATOM 4429 O O . VAL B 1 213 ? -13.703 2.705 9.211 1 98.9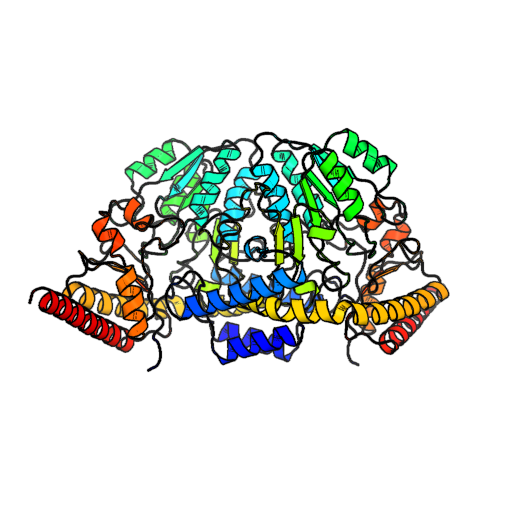4 213 VAL B O 1
ATOM 4432 N N . PHE B 1 214 ? -14.414 0.684 9.688 1 98.69 214 PHE B N 1
ATOM 4433 C CA . PHE B 1 214 ? -15.703 0.992 9.07 1 98.69 214 PHE B CA 1
ATOM 4434 C C . PHE B 1 214 ? -16.828 0.26 9.781 1 98.69 214 PHE B C 1
ATOM 4436 O O . PHE B 1 214 ? -16.594 -0.737 10.469 1 98.69 214 PHE B O 1
ATOM 4443 N N . ASP B 1 215 ? -18.031 0.809 9.719 1 98.5 215 ASP B N 1
ATOM 4444 C CA . ASP B 1 215 ? -19.25 0.131 10.133 1 98.5 215 ASP B CA 1
ATOM 4445 C C . ASP B 1 215 ? -19.609 -0.999 9.164 1 98.5 215 ASP B C 1
ATOM 4447 O O . ASP B 1 215 ? -19.812 -0.764 7.973 1 98.5 215 ASP B O 1
ATOM 4451 N N . ARG B 1 216 ? -19.703 -2.172 9.617 1 96.44 216 ARG B N 1
ATOM 4452 C CA . ARG B 1 216 ? -19.891 -3.369 8.805 1 96.44 216 ARG B CA 1
ATOM 4453 C C . ARG B 1 216 ? -21.203 -3.322 8.047 1 96.44 216 ARG B C 1
ATOM 4455 O O . ARG B 1 216 ? -21.422 -4.094 7.109 1 96.44 216 ARG B O 1
ATOM 4462 N N . ARG B 1 217 ? -22.125 -2.467 8.383 1 97.12 217 ARG B N 1
ATOM 4463 C CA . ARG B 1 217 ? -23.406 -2.328 7.695 1 97.12 217 ARG B CA 1
ATOM 4464 C C . ARG B 1 217 ? -23.25 -1.537 6.398 1 97.12 217 ARG B C 1
ATOM 4466 O O . ARG B 1 217 ? -24.141 -1.536 5.551 1 97.12 217 ARG B O 1
ATOM 4473 N N . ILE B 1 218 ? -22.109 -0.842 6.199 1 97.5 218 ILE B N 1
ATOM 4474 C CA . ILE B 1 218 ? -21.891 -0.029 5.012 1 97.5 218 ILE B CA 1
ATOM 4475 C C . ILE B 1 218 ? -21.297 -0.895 3.9 1 97.5 218 ILE B C 1
ATOM 4477 O O . ILE B 1 218 ? -20.297 -1.588 4.113 1 97.5 218 ILE B O 1
ATOM 4481 N N . GLU B 1 219 ? -21.875 -0.837 2.777 1 96.19 219 GLU B N 1
ATOM 4482 C CA . GLU B 1 219 ? -21.375 -1.561 1.615 1 96.19 219 GLU B CA 1
ATOM 4483 C C . GLU B 1 219 ? -20.359 -0.724 0.843 1 96.19 219 GLU B C 1
ATOM 4485 O O . GLU B 1 219 ? -20.609 0.445 0.541 1 96.19 219 GLU B O 1
ATOM 4490 N N . TRP B 1 220 ? -19.234 -1.312 0.589 1 97 220 TRP B N 1
ATOM 4491 C CA . TRP B 1 220 ? -18.25 -0.681 -0.277 1 97 220 TRP B CA 1
ATOM 4492 C C . TRP B 1 220 ? -17.391 -1.729 -0.99 1 97 220 TRP B C 1
ATOM 4494 O O . TRP B 1 220 ? -17.281 -2.865 -0.521 1 97 220 TRP B O 1
ATOM 4504 N N . ALA B 1 221 ? -16.891 -1.475 -2.166 1 97.12 221 ALA B N 1
ATOM 4505 C CA . ALA B 1 221 ? -16.078 -2.379 -2.98 1 97.12 221 ALA B CA 1
ATOM 4506 C C . ALA B 1 221 ? -14.586 -2.188 -2.707 1 97.12 221 ALA B C 1
ATOM 4508 O O . ALA B 1 221 ? -14.125 -1.058 -2.529 1 97.12 221 ALA B O 1
ATOM 4509 N N . PRO B 1 222 ? -13.828 -3.27 -2.725 1 98.25 222 PRO B N 1
ATOM 4510 C CA . PRO B 1 222 ? -12.391 -3.135 -2.488 1 98.25 222 PRO B CA 1
ATOM 4511 C C . PRO B 1 222 ? -11.688 -2.326 -3.576 1 98.25 222 PRO B C 1
ATOM 4513 O O . PRO B 1 222 ? -11.977 -2.494 -4.762 1 98.25 222 PRO B O 1
ATOM 4516 N N . LEU B 1 223 ? -10.828 -1.411 -3.133 1 98.69 223 LEU B N 1
ATOM 4517 C CA . LEU B 1 223 ? -9.992 -0.664 -4.07 1 98.69 223 LEU B CA 1
ATOM 4518 C C . LEU B 1 223 ? -9.023 -1.59 -4.793 1 98.69 223 LEU B C 1
ATOM 4520 O O . LEU B 1 223 ? -8.867 -1.509 -6.012 1 98.69 223 LEU B O 1
ATOM 4524 N N . ILE B 1 224 ? -8.344 -2.43 -4.02 1 98.81 224 ILE B N 1
ATOM 4525 C CA . ILE B 1 224 ? -7.449 -3.461 -4.531 1 98.81 224 ILE B CA 1
ATOM 4526 C C . ILE B 1 224 ? -8.125 -4.828 -4.434 1 98.81 224 ILE B C 1
ATOM 4528 O O . ILE B 1 224 ? -8.188 -5.418 -3.354 1 98.81 224 ILE B O 1
ATOM 4532 N N . ALA B 1 225 ? -8.617 -5.309 -5.52 1 98.31 225 ALA B N 1
ATOM 4533 C CA . ALA B 1 225 ? -9.266 -6.613 -5.59 1 98.31 225 ALA B CA 1
ATOM 4534 C C . ALA B 1 225 ? -8.266 -7.711 -5.93 1 98.31 225 ALA B C 1
ATOM 4536 O O . ALA B 1 225 ? -7.234 -7.445 -6.551 1 98.31 225 ALA B O 1
ATOM 4537 N N . GLY B 1 226 ? -8.508 -8.93 -5.48 1 97.38 226 GLY B N 1
ATOM 4538 C CA . GLY B 1 226 ? -7.59 -10.008 -5.789 1 97.38 226 GLY B CA 1
ATOM 4539 C C . GLY B 1 226 ? -7.785 -11.234 -4.914 1 97.38 226 GLY B C 1
ATOM 4540 O O . GLY B 1 226 ? -8.898 -11.75 -4.801 1 97.38 226 GLY B O 1
ATOM 4541 N N . GLY B 1 227 ? -6.734 -11.609 -4.172 1 94.81 227 GLY B N 1
ATOM 4542 C CA . GLY B 1 227 ? -6.621 -12.891 -3.498 1 94.81 227 GLY B CA 1
ATOM 4543 C C . GLY B 1 227 ? -7.488 -12.992 -2.258 1 94.81 227 GLY B C 1
ATOM 4544 O O . GLY B 1 227 ? -7.582 -14.062 -1.645 1 94.81 227 GLY B O 1
ATOM 4545 N N . GLY B 1 228 ? -8.125 -11.93 -1.824 1 95.38 228 GLY B N 1
ATOM 4546 C CA . GLY B 1 228 ? -9.109 -12.031 -0.762 1 95.38 228 GLY B CA 1
ATOM 4547 C C . GLY B 1 228 ? -8.547 -11.711 0.609 1 95.38 228 GLY B C 1
ATOM 4548 O O . GLY B 1 228 ? -9.227 -11.875 1.621 1 95.38 228 GLY B O 1
ATOM 4549 N N . GLN B 1 229 ? -7.301 -11.273 0.727 1 96.38 229 GLN B N 1
ATOM 4550 C CA . GLN B 1 229 ? -6.727 -10.875 2.008 1 96.38 229 GLN B CA 1
ATOM 4551 C C . GLN B 1 229 ? -7.617 -9.859 2.719 1 96.38 229 GLN B C 1
ATOM 4553 O O . GLN B 1 229 ? -8.5 -9.258 2.1 1 96.38 229 GLN B O 1
ATOM 4558 N N . GLU B 1 230 ? -7.434 -9.719 4.082 1 98.12 230 GLU B N 1
ATOM 4559 C CA . GLU B 1 230 ? -8.195 -8.773 4.898 1 98.12 230 GLU B CA 1
ATOM 4560 C C . GLU B 1 230 ? -9.695 -8.992 4.734 1 98.12 230 GLU B C 1
ATOM 4562 O O . GLU B 1 230 ? -10.445 -8.031 4.539 1 98.12 230 GLU B O 1
ATOM 4567 N N . SER B 1 231 ? -10.078 -10.242 4.641 1 96.44 231 SER B N 1
ATOM 4568 C CA . SER B 1 231 ? -11.469 -10.664 4.551 1 96.44 231 SER B CA 1
ATOM 4569 C C . SER B 1 231 ? -12.125 -10.148 3.27 1 96.44 231 SER B C 1
ATOM 4571 O O . SER B 1 231 ? -13.32 -9.859 3.25 1 96.44 231 SER B O 1
ATOM 4573 N N . GLY B 1 232 ? -11.289 -9.945 2.264 1 97.06 232 GLY B N 1
ATOM 4574 C CA . GLY B 1 232 ? -11.789 -9.547 0.956 1 97.06 232 GLY B CA 1
ATOM 4575 C C . GLY B 1 232 ? -11.844 -8.047 0.762 1 97.06 232 GLY B C 1
ATOM 4576 O O . GLY B 1 232 ? -12.117 -7.566 -0.34 1 97.06 232 GLY B O 1
ATOM 4577 N N . TRP B 1 233 ? -11.398 -7.266 1.775 1 98.12 233 TRP B N 1
ATOM 4578 C CA . TRP B 1 233 ? -11.555 -5.816 1.721 1 98.12 233 TRP B CA 1
ATOM 4579 C C . TRP B 1 233 ? -10.336 -5.156 1.086 1 98.12 233 TRP B C 1
ATOM 4581 O O . TRP B 1 233 ? -10.43 -4.047 0.556 1 98.12 233 TRP B O 1
ATOM 4591 N N . ARG B 1 234 ? -9.211 -5.809 1.201 1 98.62 234 ARG B N 1
ATOM 4592 C CA . ARG B 1 234 ? -7.965 -5.27 0.672 1 98.62 234 ARG B CA 1
ATOM 4593 C C . ARG B 1 234 ? -7 -6.391 0.299 1 98.62 234 ARG B C 1
ATOM 4595 O O . ARG B 1 234 ? -6.227 -6.855 1.137 1 98.62 234 ARG B O 1
ATOM 4602 N N . SER B 1 235 ? -6.953 -6.711 -0.967 1 98.31 235 SER B N 1
ATOM 4603 C CA . SER B 1 235 ? -6.129 -7.824 -1.428 1 98.31 235 SER B CA 1
ATOM 4604 C C . SER B 1 235 ? -4.656 -7.434 -1.498 1 98.31 235 SER B C 1
ATOM 4606 O O . SER B 1 235 ? -4.324 -6.246 -1.454 1 98.31 235 SER B O 1
ATOM 4608 N N . GLY B 1 236 ? -3.773 -8.469 -1.631 1 97.88 236 GLY B N 1
ATOM 4609 C CA . GLY B 1 236 ? -2.324 -8.336 -1.61 1 97.88 236 GLY B CA 1
ATOM 4610 C C . GLY B 1 236 ? -1.693 -8.898 -0.349 1 97.88 236 GLY B C 1
ATOM 4611 O O . GLY B 1 236 ? -2.246 -8.758 0.743 1 97.88 236 GLY B O 1
ATOM 4612 N N . THR B 1 237 ? -0.533 -9.453 -0.52 1 97.69 237 THR B N 1
ATOM 4613 C CA . THR B 1 237 ? 0.162 -10 0.638 1 97.69 237 THR B CA 1
ATOM 4614 C C . THR B 1 237 ? 0.314 -8.945 1.73 1 97.69 237 THR B C 1
ATOM 4616 O O . THR B 1 237 ? 0.819 -7.852 1.477 1 97.69 237 THR B O 1
ATOM 4619 N N . GLU B 1 238 ? -0.187 -9.305 2.9 1 98.38 238 GLU B N 1
ATOM 4620 C CA . GLU B 1 238 ? -0.181 -8.352 4.008 1 98.38 238 GLU B CA 1
ATOM 4621 C C . GLU B 1 238 ? 1.238 -8.086 4.496 1 98.38 238 GLU B C 1
ATOM 4623 O O . GLU B 1 238 ? 2.051 -9.008 4.594 1 98.38 238 GLU B O 1
ATOM 4628 N N . ASN B 1 239 ? 1.512 -6.82 4.734 1 98.38 239 ASN B N 1
ATOM 4629 C CA . ASN B 1 239 ? 2.791 -6.422 5.312 1 98.38 239 ASN B CA 1
ATOM 4630 C C . ASN B 1 239 ? 2.871 -6.77 6.797 1 98.38 239 ASN B C 1
ATOM 4632 O O . ASN B 1 239 ? 2.797 -5.883 7.648 1 98.38 239 ASN B O 1
ATOM 4636 N N . GLY B 1 240 ? 3.066 -8.047 7.098 1 98.38 240 GLY B N 1
ATOM 4637 C CA . GLY B 1 240 ? 2.992 -8.57 8.453 1 98.38 240 GLY B CA 1
ATOM 4638 C C . GLY B 1 240 ? 3.891 -7.828 9.43 1 98.38 240 GLY B C 1
ATOM 4639 O O . GLY B 1 240 ? 3.49 -7.543 10.562 1 98.38 240 GLY B O 1
ATOM 4640 N N . LEU B 1 241 ? 5.094 -7.512 9.016 1 97.75 241 LEU B N 1
ATOM 4641 C CA . LEU B 1 241 ? 6.047 -6.832 9.891 1 97.75 241 LEU B CA 1
ATOM 4642 C C . LEU B 1 241 ? 5.535 -5.453 10.281 1 97.75 241 LEU B C 1
ATOM 4644 O O . LEU B 1 241 ? 5.535 -5.098 11.461 1 97.75 241 LEU B O 1
ATOM 4648 N N . ALA B 1 242 ? 5.125 -4.633 9.305 1 98.56 242 ALA B N 1
ATOM 4649 C CA . ALA B 1 242 ? 4.613 -3.293 9.578 1 98.56 242 ALA B CA 1
ATOM 4650 C C . ALA B 1 242 ? 3.352 -3.352 10.438 1 98.56 242 ALA B C 1
ATOM 4652 O O . ALA B 1 242 ? 3.168 -2.535 11.344 1 98.56 242 ALA B O 1
ATOM 4653 N N . ILE B 1 243 ? 2.514 -4.34 10.133 1 98.88 243 ILE B N 1
ATOM 4654 C CA . ILE B 1 243 ? 1.264 -4.512 10.867 1 98.88 243 ILE B CA 1
ATOM 4655 C C . ILE B 1 243 ? 1.563 -4.879 12.32 1 98.88 243 ILE B C 1
ATOM 4657 O O . ILE B 1 243 ? 0.993 -4.297 13.242 1 98.88 243 ILE B O 1
ATOM 4661 N N . ALA B 1 244 ? 2.467 -5.816 12.508 1 98.88 244 ALA B N 1
ATOM 4662 C CA . ALA B 1 244 ? 2.85 -6.219 13.859 1 98.88 244 ALA B CA 1
ATOM 4663 C C . ALA B 1 244 ? 3.449 -5.051 14.633 1 98.88 244 ALA B C 1
ATOM 4665 O O . ALA B 1 244 ? 3.146 -4.855 15.812 1 98.88 244 ALA B O 1
ATOM 4666 N N . ALA B 1 245 ? 4.281 -4.293 13.961 1 98.75 245 ALA B N 1
ATOM 4667 C CA . ALA B 1 245 ? 4.887 -3.127 14.594 1 98.75 245 ALA B CA 1
ATOM 4668 C C . ALA B 1 245 ? 3.824 -2.102 14.984 1 98.75 245 ALA B C 1
ATOM 4670 O O . ALA B 1 245 ? 3.869 -1.538 16.078 1 98.75 245 ALA B O 1
ATOM 4671 N N . LEU B 1 246 ? 2.891 -1.86 14.117 1 98.88 246 LEU B N 1
ATOM 4672 C CA . LEU B 1 246 ? 1.795 -0.951 14.43 1 98.88 246 LEU B CA 1
ATOM 4673 C C . LEU B 1 246 ? 1.012 -1.44 15.641 1 98.88 246 LEU B C 1
ATOM 4675 O O . LEU B 1 246 ? 0.638 -0.645 16.516 1 98.88 246 LEU B O 1
ATOM 4679 N N . GLY B 1 247 ? 0.753 -2.752 15.648 1 98.88 247 GLY B N 1
ATOM 4680 C CA . GLY B 1 247 ? 0.058 -3.342 16.781 1 98.88 247 GLY B CA 1
ATOM 4681 C C . GLY B 1 247 ? 0.767 -3.109 18.094 1 98.88 247 GLY B C 1
ATOM 4682 O O . GLY B 1 247 ? 0.123 -3.018 19.141 1 98.88 247 GLY B O 1
ATOM 4683 N N . ALA B 1 248 ? 2.064 -3.025 18.031 1 98.88 248 ALA B N 1
ATOM 4684 C CA . ALA B 1 248 ? 2.854 -2.783 19.25 1 98.88 248 ALA B CA 1
ATOM 4685 C C . ALA B 1 248 ? 2.83 -1.307 19.625 1 98.88 248 ALA B C 1
ATOM 4687 O O . ALA B 1 248 ? 2.846 -0.965 20.812 1 98.88 248 ALA B O 1
ATOM 4688 N N . VAL B 1 249 ? 2.734 -0.424 18.703 1 98.75 249 VAL B N 1
ATOM 4689 C CA . VAL B 1 249 ? 2.881 1.013 18.906 1 98.75 249 VAL B CA 1
ATOM 4690 C C . VAL B 1 249 ? 1.552 1.608 19.375 1 98.75 249 VAL B C 1
ATOM 4692 O O . VAL B 1 249 ? 1.521 2.443 20.281 1 98.75 249 VAL B O 1
ATOM 4695 N N . ALA B 1 250 ? 0.435 1.155 18.828 1 98.69 250 ALA B N 1
ATOM 4696 C CA . ALA B 1 250 ? -0.867 1.796 18.984 1 98.69 250 ALA B CA 1
ATOM 4697 C C . ALA B 1 250 ? -1.264 1.857 20.453 1 98.69 250 ALA B C 1
ATOM 4699 O O . ALA B 1 250 ? -1.551 2.936 20.984 1 98.69 250 ALA B O 1
ATOM 4700 N N . PRO B 1 251 ? -1.193 0.729 21.219 1 98.44 251 PRO B N 1
ATOM 4701 C CA . PRO B 1 251 ? -1.577 0.812 22.625 1 98.44 251 PRO B CA 1
ATOM 4702 C C . PRO B 1 251 ? -0.657 1.723 23.438 1 98.44 251 PRO B C 1
ATOM 4704 O O . PRO B 1 251 ? -1.109 2.395 24.375 1 98.44 251 PRO B O 1
ATOM 4707 N N . VAL B 1 252 ? 0.635 1.779 23.109 1 98.12 252 VAL B N 1
ATOM 4708 C CA . VAL B 1 252 ? 1.619 2.576 23.828 1 98.12 252 VAL B CA 1
ATOM 4709 C C . VAL B 1 252 ? 1.313 4.062 23.656 1 98.12 252 VAL B C 1
ATOM 4711 O O . VAL B 1 252 ? 1.261 4.812 24.625 1 98.12 252 VAL B O 1
ATOM 4714 N N . VAL B 1 253 ? 1.041 4.457 22.438 1 97.31 253 VAL B N 1
ATOM 4715 C CA . VAL B 1 253 ? 0.841 5.863 22.109 1 97.31 253 VAL B CA 1
ATOM 4716 C C . VAL B 1 253 ? -0.502 6.336 22.656 1 97.31 253 VAL B C 1
ATOM 4718 O O . VAL B 1 253 ? -0.604 7.441 23.203 1 97.31 253 VAL B O 1
ATOM 4721 N N . VAL B 1 254 ? -1.523 5.504 22.578 1 96.88 254 VAL B N 1
ATOM 4722 C CA . VAL B 1 254 ? -2.861 5.863 23.031 1 96.88 254 VAL B CA 1
ATOM 4723 C C . VAL B 1 254 ? -2.881 5.957 24.562 1 96.88 254 VAL B C 1
ATOM 4725 O O . VAL B 1 254 ? -3.502 6.859 25.125 1 96.88 254 VAL B O 1
ATOM 4728 N N . SER B 1 255 ? -2.174 5.078 25.219 1 96.25 255 SER B N 1
ATOM 4729 C CA . SER B 1 255 ? -2.129 5.094 26.688 1 96.25 255 SER B CA 1
ATOM 4730 C C . SER B 1 255 ? -1.39 6.32 27.203 1 96.25 255 SER B C 1
ATOM 4732 O O . SER B 1 255 ? -1.698 6.828 28.281 1 96.25 255 SER B O 1
ATOM 4734 N N . ALA B 1 256 ? -0.463 6.828 26.438 1 96.06 256 ALA B N 1
ATOM 4735 C CA . ALA B 1 256 ? 0.371 7.945 26.859 1 96.06 256 ALA B CA 1
ATOM 4736 C C . ALA B 1 256 ? -0.223 9.273 26.406 1 96.06 256 ALA B C 1
ATOM 4738 O O . ALA B 1 256 ? 0.291 10.344 26.75 1 96.06 256 ALA B O 1
ATOM 4739 N N . GLN B 1 257 ? -1.289 9.25 25.734 1 95.56 257 GLN B N 1
ATOM 4740 C CA . GLN B 1 257 ? -1.81 10.375 24.953 1 95.56 257 GLN B CA 1
ATOM 4741 C C . GLN B 1 257 ? -2.121 11.57 25.859 1 95.56 257 GLN B C 1
ATOM 4743 O O . GLN B 1 257 ? -1.747 12.703 25.547 1 95.56 257 GLN B O 1
ATOM 4748 N N . ARG B 1 258 ? -2.732 11.375 27.031 1 91.38 258 ARG B N 1
ATOM 4749 C CA . ARG B 1 258 ? -3.15 12.484 27.875 1 91.38 258 ARG B CA 1
ATOM 4750 C C . ARG B 1 258 ? -1.944 13.234 28.438 1 91.38 258 ARG B C 1
ATOM 4752 O O . ARG B 1 258 ? -1.884 14.461 28.391 1 91.38 258 ARG B O 1
ATOM 4759 N N . VAL B 1 259 ? -1.002 12.469 28.922 1 93.31 259 VAL B N 1
ATOM 4760 C CA . VAL B 1 259 ? 0.199 13.055 29.516 1 93.31 259 VAL B CA 1
ATOM 4761 C C . VAL B 1 259 ? 1.007 13.766 28.438 1 93.31 259 VAL B C 1
ATOM 4763 O O . VAL B 1 259 ? 1.46 14.898 28.625 1 93.31 259 VAL B O 1
ATOM 4766 N N . TRP B 1 260 ? 1.11 13.117 27.359 1 93.75 260 TRP B N 1
ATOM 4767 C CA . TRP B 1 260 ? 1.852 13.688 26.234 1 93.75 260 TRP B CA 1
ATOM 4768 C C . TRP B 1 260 ? 1.185 14.961 25.734 1 93.75 260 TRP B C 1
ATOM 4770 O O . TRP B 1 260 ? 1.863 15.945 25.438 1 93.75 260 TRP B O 1
ATOM 4780 N N . ALA B 1 261 ? -0.096 14.984 25.703 1 95.44 261 ALA B N 1
ATOM 4781 C CA . ALA B 1 261 ? -0.842 16.125 25.188 1 95.44 261 ALA B CA 1
ATOM 4782 C C . ALA B 1 261 ? -0.634 17.359 26.062 1 95.44 261 ALA B C 1
ATOM 4784 O O . ALA B 1 261 ? -0.515 18.484 25.547 1 95.44 261 ALA B O 1
ATOM 4785 N N . ALA B 1 262 ? -0.616 17.188 27.359 1 96.44 262 ALA B N 1
ATOM 4786 C CA . ALA B 1 262 ? -0.385 18.297 28.281 1 96.44 262 ALA B CA 1
ATOM 4787 C C . ALA B 1 262 ? 1 18.891 28.078 1 96.44 262 ALA B C 1
ATOM 4789 O O . ALA B 1 262 ? 1.155 20.125 28.062 1 96.44 262 ALA B O 1
ATOM 4790 N N . HIS B 1 263 ? 1.96 18.031 27.969 1 97.5 263 HIS B N 1
ATOM 4791 C CA . HIS B 1 263 ? 3.324 18.469 27.703 1 97.5 263 HIS B CA 1
ATOM 4792 C C . HIS B 1 263 ? 3.416 19.203 26.375 1 97.5 263 HIS B C 1
ATOM 4794 O O . HIS B 1 263 ? 4.004 20.281 26.312 1 97.5 263 HIS B O 1
ATOM 4800 N N . ALA B 1 264 ? 2.82 18.672 25.344 1 98.25 264 ALA B N 1
ATOM 4801 C CA . ALA B 1 264 ? 2.826 19.266 24.016 1 98.25 264 ALA B CA 1
ATOM 4802 C C . ALA B 1 264 ? 2.162 20.641 24.031 1 98.25 264 ALA B C 1
ATOM 4804 O O . ALA B 1 264 ? 2.623 21.578 23.359 1 98.25 264 ALA B O 1
ATOM 4805 N N . ARG B 1 265 ? 1.113 20.797 24.797 1 98.06 265 ARG B N 1
ATOM 4806 C CA . ARG B 1 265 ? 0.413 22.062 24.906 1 98.06 265 ARG B CA 1
ATOM 4807 C C . ARG B 1 265 ? 1.305 23.125 25.547 1 98.06 265 ARG B C 1
ATOM 4809 O O . ARG B 1 265 ? 1.291 24.297 25.141 1 98.06 265 ARG B O 1
ATOM 4816 N N . ALA B 1 266 ? 2.029 22.734 26.531 1 98.44 266 ALA B N 1
ATOM 4817 C CA . ALA B 1 266 ? 2.959 23.656 27.172 1 98.44 266 ALA B CA 1
ATOM 4818 C C . ALA B 1 266 ? 4.031 24.125 26.188 1 98.44 266 ALA B C 1
ATOM 4820 O O . ALA B 1 266 ? 4.387 25.312 26.172 1 98.44 266 ALA B O 1
ATOM 4821 N N . LEU B 1 267 ? 4.574 23.172 25.422 1 98.81 267 LEU B N 1
ATOM 4822 C CA . LEU B 1 267 ? 5.562 23.516 24.391 1 98.81 267 LEU B CA 1
ATOM 4823 C C . LEU B 1 267 ? 4.961 24.453 23.359 1 98.81 267 LEU B C 1
ATOM 4825 O O . LEU B 1 267 ? 5.621 25.391 22.922 1 98.81 267 LEU B O 1
ATOM 4829 N N . GLN B 1 268 ? 3.738 24.172 22.938 1 98.81 268 GLN B N 1
ATOM 4830 C CA . GLN B 1 268 ? 3.033 25 21.969 1 98.81 268 GLN B CA 1
ATOM 4831 C C . GLN B 1 268 ? 2.861 26.422 22.5 1 98.81 268 GLN B C 1
ATOM 4833 O O . GLN B 1 268 ? 3.084 27.391 21.766 1 98.81 268 GLN B O 1
ATOM 4838 N N . GLN B 1 269 ? 2.494 26.547 23.75 1 98.62 269 GLN B N 1
ATOM 4839 C CA . GLN B 1 269 ? 2.332 27.859 24.359 1 98.62 269 GLN B CA 1
ATOM 4840 C C . GLN B 1 269 ? 3.654 28.609 24.391 1 98.62 269 GLN B C 1
ATOM 4842 O O . GLN B 1 269 ? 3.701 29.797 24.078 1 98.62 269 GLN B O 1
ATOM 4847 N N . GLN B 1 270 ? 4.695 27.938 24.828 1 98.81 270 GLN B N 1
ATOM 4848 C CA . GLN B 1 270 ? 6.023 28.531 24.844 1 98.81 270 GLN B CA 1
ATOM 4849 C C . GLN B 1 270 ? 6.422 29.031 23.453 1 98.81 270 GLN B C 1
ATOM 4851 O O . GLN B 1 270 ? 6.879 30.172 23.297 1 98.81 270 GLN B O 1
ATOM 4856 N N . LEU B 1 271 ? 6.195 28.188 22.469 1 98.88 271 LEU B N 1
ATOM 4857 C CA . LEU B 1 271 ? 6.559 28.5 21.094 1 98.88 271 LEU B CA 1
ATOM 4858 C C . LEU B 1 271 ? 5.758 29.703 20.578 1 98.88 271 LEU B C 1
ATOM 4860 O O . LEU B 1 271 ? 6.328 30.656 20.047 1 98.88 271 LEU B O 1
ATOM 4864 N N . GLU B 1 272 ? 4.449 29.656 20.75 1 98.81 272 GLU B N 1
ATOM 4865 C CA . GLU B 1 272 ? 3.576 30.672 20.172 1 98.81 272 GLU B CA 1
ATOM 4866 C C . GLU B 1 272 ? 3.752 32.031 20.891 1 98.81 272 GLU B C 1
ATOM 4868 O O . GLU B 1 272 ? 3.713 33.062 20.25 1 98.81 272 GLU B O 1
ATOM 4873 N N . THR B 1 273 ? 3.941 31.969 22.219 1 98.75 273 THR B N 1
ATOM 4874 C CA . THR B 1 273 ? 4.273 33.188 22.922 1 98.75 273 THR B CA 1
ATOM 4875 C C . THR B 1 273 ? 5.551 33.812 22.359 1 98.75 273 THR B C 1
ATOM 4877 O O . THR B 1 273 ? 5.602 35.031 22.094 1 98.75 273 THR B O 1
ATOM 4880 N N . GLY B 1 274 ? 6.547 33 22.172 1 98.81 274 GLY B N 1
ATOM 4881 C CA . GLY B 1 274 ? 7.809 33.469 21.609 1 98.81 274 GLY B CA 1
ATOM 4882 C C . GLY B 1 274 ? 7.668 34 20.188 1 98.81 274 GLY B C 1
ATOM 4883 O O . GLY B 1 274 ? 8.266 35.031 19.844 1 98.81 274 GLY B O 1
ATOM 4884 N N . LEU B 1 275 ? 6.922 33.312 19.359 1 98.75 275 LEU B N 1
ATOM 4885 C CA . LEU B 1 275 ? 6.719 33.688 17.969 1 98.75 275 LEU B CA 1
ATOM 4886 C C . LEU B 1 275 ? 5.977 35.031 17.891 1 98.75 275 LEU B C 1
ATOM 4888 O O . LEU B 1 275 ? 6.344 35.906 17.094 1 98.75 275 LEU B O 1
ATOM 4892 N N . LEU B 1 276 ? 4.941 35.156 18.688 1 98.44 276 LEU B N 1
ATOM 4893 C CA . LEU B 1 276 ? 4.16 36.406 18.719 1 98.44 276 LEU B CA 1
ATOM 4894 C C . LEU B 1 276 ? 5.027 37.594 19.141 1 98.44 276 LEU B C 1
ATOM 4896 O O . LEU B 1 276 ? 4.926 38.656 18.562 1 98.44 276 LEU B O 1
ATOM 4900 N N . ALA B 1 277 ? 5.863 37.344 20.078 1 98.31 277 ALA B N 1
ATOM 4901 C CA . ALA B 1 277 ? 6.77 38.375 20.547 1 98.31 277 ALA B CA 1
ATOM 4902 C C . ALA B 1 277 ? 7.727 38.812 19.438 1 98.31 277 ALA B C 1
ATOM 4904 O O . ALA B 1 277 ? 8.289 39.906 19.5 1 98.31 277 ALA B O 1
ATOM 4905 N N . ARG B 1 278 ? 7.855 38.031 18.469 1 97.69 278 ARG B N 1
ATOM 4906 C CA . ARG B 1 278 ? 8.797 38.281 17.375 1 97.69 278 ARG B CA 1
ATOM 4907 C C . ARG B 1 278 ? 8.07 38.75 16.125 1 97.69 278 ARG B C 1
ATOM 4909 O O . ARG B 1 278 ? 8.664 38.812 15.047 1 97.69 278 ARG B O 1
ATOM 4916 N N . GLY B 1 279 ? 6.742 38.938 16.266 1 97.19 279 GLY B N 1
ATOM 4917 C CA . GLY B 1 279 ? 5.98 39.531 15.188 1 97.19 279 GLY B CA 1
ATOM 4918 C C . GLY B 1 279 ? 5.363 38.531 14.242 1 97.19 279 GLY B C 1
ATOM 4919 O O . GLY B 1 279 ? 4.934 38.875 13.141 1 97.19 279 GLY B O 1
ATOM 4920 N N . ALA B 1 280 ? 5.316 37.281 14.633 1 97.94 280 ALA B N 1
ATOM 4921 C CA . ALA B 1 280 ? 4.707 36.25 13.789 1 97.94 280 ALA B CA 1
ATOM 4922 C C . ALA B 1 280 ? 3.186 36.281 13.898 1 97.94 280 ALA B C 1
ATOM 4924 O O . ALA B 1 280 ? 2.639 36.781 14.898 1 97.94 280 ALA B O 1
ATOM 4925 N N . THR B 1 281 ? 2.549 35.875 12.828 1 97.31 281 THR B N 1
ATOM 4926 C CA . THR B 1 281 ? 1.127 35.531 12.859 1 97.31 281 THR B CA 1
ATOM 4927 C C . THR B 1 281 ? 0.919 34.031 13.094 1 97.31 281 THR B C 1
ATOM 4929 O O . THR B 1 281 ? 1.582 33.219 12.469 1 97.31 281 THR B O 1
ATOM 4932 N N . ILE B 1 282 ? 0.069 33.719 14.047 1 98.31 282 ILE B N 1
ATOM 4933 C CA . ILE B 1 282 ? -0.3 32.312 14.281 1 98.31 282 ILE B CA 1
ATOM 4934 C C . ILE B 1 282 ? -1.631 32.031 13.594 1 98.31 282 ILE B C 1
ATOM 4936 O O . ILE B 1 282 ? -2.643 32.688 13.875 1 98.31 282 ILE B O 1
ATOM 4940 N N . PHE B 1 283 ? -1.636 31.109 12.617 1 97.88 283 PHE B N 1
ATOM 4941 C CA . PHE B 1 283 ? -2.879 30.719 11.961 1 97.88 283 PHE B CA 1
ATOM 4942 C C . PHE B 1 283 ? -3.762 29.906 12.906 1 97.88 283 PHE B C 1
ATOM 4944 O O . PHE B 1 283 ? -3.262 29.125 13.711 1 97.88 283 PHE B O 1
ATOM 4951 N N . SER B 1 284 ? -5.098 30.156 12.875 1 98.19 284 SER B N 1
ATOM 4952 C CA . SER B 1 284 ? -6.129 29.391 13.578 1 98.19 284 SER B CA 1
ATOM 4953 C C . SER B 1 284 ? -5.973 29.516 15.094 1 98.19 284 SER B C 1
ATOM 4955 O O . SER B 1 284 ? -6.25 28.562 15.828 1 98.19 284 SER B O 1
ATOM 4957 N N . ALA B 1 285 ? -5.449 30.609 15.602 1 96.62 285 ALA B N 1
ATOM 4958 C CA . ALA B 1 285 ? -5.184 30.828 17.016 1 96.62 285 ALA B CA 1
ATOM 4959 C C . ALA B 1 285 ? -6.473 30.797 17.828 1 96.62 285 ALA B C 1
ATOM 4961 O O . ALA B 1 285 ? -6.457 30.5 19.031 1 96.62 285 ALA B O 1
ATOM 4962 N N . GLY B 1 286 ? -7.59 31.078 17.172 1 96.31 286 GLY B N 1
ATOM 4963 C CA . GLY B 1 286 ? -8.859 31.141 17.875 1 96.31 286 GLY B CA 1
ATOM 4964 C C . GLY B 1 286 ? -9.609 29.828 17.891 1 96.31 286 GLY B C 1
ATOM 4965 O O . GLY B 1 286 ? -10.688 29.734 18.484 1 96.31 286 GLY B O 1
ATOM 4966 N N . ALA B 1 287 ? -9.062 28.812 17.297 1 98 287 ALA B N 1
ATOM 4967 C CA . ALA B 1 287 ? -9.711 27.5 17.203 1 98 287 ALA B CA 1
ATOM 4968 C C . ALA B 1 287 ? -9.039 26.5 18.141 1 98 287 ALA B C 1
ATOM 4970 O O . ALA B 1 287 ? -7.906 26.703 18.578 1 98 287 ALA B O 1
ATOM 4971 N N . GLU B 1 288 ? -9.797 25.469 18.484 1 98.06 288 GLU B N 1
ATOM 4972 C CA . GLU B 1 288 ? -9.164 24.312 19.125 1 98.06 288 GLU B CA 1
ATOM 4973 C C . GLU B 1 288 ? -8.242 23.594 18.141 1 98.06 288 GLU B C 1
ATOM 4975 O O . GLU B 1 288 ? -8.633 23.297 17.016 1 98.06 288 GLU B O 1
ATOM 4980 N N . ARG B 1 289 ? -7.062 23.359 18.594 1 98.5 289 ARG B N 1
ATOM 4981 C CA . ARG B 1 289 ? -6.066 22.766 17.719 1 98.5 289 ARG B CA 1
ATOM 4982 C C . ARG B 1 289 ? -5.359 21.594 18.406 1 98.5 289 ARG B C 1
ATOM 4984 O O . ARG B 1 289 ? -5.426 21.453 19.625 1 98.5 289 ARG B O 1
ATOM 4991 N N . LEU B 1 290 ? -4.723 20.719 17.562 1 98.62 290 LEU B N 1
ATOM 4992 C CA . LEU B 1 290 ? -3.824 19.703 18.109 1 98.62 290 LEU B CA 1
ATOM 4993 C C . LEU B 1 290 ? -2.75 20.344 18.984 1 98.62 290 LEU B C 1
ATOM 4995 O O . LEU B 1 290 ? -2.205 21.391 18.641 1 98.62 290 LEU B O 1
ATOM 4999 N N . PRO B 1 291 ? -2.443 19.734 20.062 1 97.94 291 PRO B N 1
ATOM 5000 C CA . PRO B 1 291 ? -1.509 20.344 21.016 1 97.94 291 PRO B CA 1
ATOM 5001 C C . PRO B 1 291 ? -0.083 20.422 20.469 1 97.94 291 PRO B C 1
ATOM 5003 O O . PRO B 1 291 ? 0.732 21.203 20.984 1 97.94 291 PRO B O 1
ATOM 5006 N N . ASN B 1 292 ? 0.217 19.688 19.406 1 98.38 292 ASN B N 1
ATOM 5007 C CA . ASN B 1 292 ? 1.605 19.594 18.969 1 98.38 292 ASN B CA 1
ATOM 5008 C C . ASN B 1 292 ? 1.871 20.453 17.734 1 98.38 292 ASN B C 1
ATOM 5010 O O . ASN B 1 292 ? 2.959 20.391 17.156 1 98.38 292 ASN B O 1
ATOM 5014 N N . THR B 1 293 ? 0.886 21.203 17.266 1 98.56 293 THR B N 1
ATOM 5015 C CA . THR B 1 293 ? 0.983 21.812 15.945 1 98.56 293 THR B CA 1
ATOM 5016 C C . THR B 1 293 ? 0.89 23.328 16.031 1 98.56 293 THR B C 1
ATOM 5018 O O . THR B 1 293 ? -0.053 23.859 16.625 1 98.56 293 THR B O 1
ATOM 5021 N N . THR B 1 294 ? 1.855 23.984 15.531 1 98.69 294 THR B N 1
ATOM 5022 C CA . THR B 1 294 ? 1.823 25.438 15.367 1 98.69 294 THR B CA 1
ATOM 5023 C C . THR B 1 294 ? 2.088 25.812 13.914 1 98.69 294 THR B C 1
ATOM 5025 O O . THR B 1 294 ? 3.102 25.422 13.336 1 98.69 294 THR B O 1
ATOM 5028 N N . PHE B 1 295 ? 1.146 26.484 13.297 1 98.31 295 PHE B N 1
ATOM 5029 C CA . PHE B 1 295 ? 1.223 27 11.93 1 98.31 295 PHE B CA 1
ATOM 5030 C C . PHE B 1 295 ? 1.301 28.516 11.93 1 98.31 295 PHE B C 1
ATOM 5032 O O . PHE B 1 295 ? 0.397 29.203 12.438 1 98.31 295 PHE B O 1
ATOM 5039 N N . PHE B 1 296 ? 2.453 29.047 11.406 1 98 296 PHE B N 1
ATOM 5040 C CA . PHE B 1 296 ? 2.676 30.484 11.578 1 98 296 PHE B CA 1
ATOM 5041 C C . PHE B 1 296 ? 3.354 31.078 10.352 1 98 296 PHE B C 1
ATOM 5043 O O . PHE B 1 296 ? 3.73 30.359 9.43 1 98 296 PHE B O 1
ATOM 5050 N N . ALA B 1 297 ? 3.426 32.406 10.352 1 96.94 297 ALA B N 1
ATOM 5051 C CA . ALA B 1 297 ? 4.117 33.125 9.289 1 96.94 297 ALA B CA 1
ATOM 5052 C C . ALA B 1 297 ? 4.75 34.406 9.812 1 96.94 297 ALA B C 1
ATOM 5054 O O . ALA B 1 297 ? 4.23 35.031 10.75 1 96.94 297 ALA B O 1
ATOM 5055 N N . PHE B 1 298 ? 5.91 34.719 9.328 1 95.94 298 PHE B N 1
ATOM 5056 C CA . PHE B 1 298 ? 6.434 36.062 9.422 1 95.94 298 PHE B CA 1
ATOM 5057 C C . PHE B 1 298 ? 6.051 36.875 8.188 1 95.94 298 PHE B C 1
ATOM 5059 O O . PHE B 1 298 ? 6.555 36.625 7.094 1 95.94 298 PHE B O 1
ATOM 5066 N N . PRO B 1 299 ? 5.152 37.875 8.391 1 93.69 299 PRO B N 1
ATOM 5067 C CA . PRO B 1 299 ? 4.68 38.625 7.234 1 93.69 299 PRO B CA 1
ATOM 5068 C C . PRO B 1 299 ? 5.82 39.188 6.391 1 93.69 299 PRO B C 1
ATOM 5070 O O . PRO B 1 299 ? 6.797 39.719 6.934 1 93.69 299 PRO B O 1
ATOM 5073 N N . GLY B 1 300 ? 5.656 39.062 5.074 1 91.38 300 GLY B N 1
ATOM 5074 C CA . GLY B 1 300 ? 6.625 39.625 4.148 1 91.38 300 GLY B CA 1
ATOM 5075 C C . GLY B 1 300 ? 7.777 38.688 3.846 1 91.38 300 GLY B C 1
ATOM 5076 O O . GLY B 1 300 ? 8.648 39 3.037 1 91.38 300 GLY B O 1
ATOM 5077 N N . GLU B 1 301 ? 7.785 37.562 4.43 1 92.62 301 GLU B N 1
ATOM 5078 C CA . GLU B 1 301 ? 8.867 36.594 4.234 1 92.62 301 GLU B CA 1
ATOM 5079 C C . GLU B 1 301 ? 8.383 35.375 3.447 1 92.62 301 GLU B C 1
ATOM 5081 O O . GLU B 1 301 ? 7.281 35.375 2.9 1 92.62 301 GLU B O 1
ATOM 5086 N N . VAL B 1 302 ? 9.32 34.469 3.203 1 91 302 VAL B N 1
ATOM 5087 C CA . VAL B 1 302 ? 9.008 33.281 2.414 1 91 302 VAL B CA 1
ATOM 5088 C C . VAL B 1 302 ? 9.188 32.031 3.27 1 91 302 VAL B C 1
ATOM 5090 O O . VAL B 1 302 ? 10.273 31.797 3.805 1 91 302 VAL B O 1
ATOM 5093 N N . GLY B 1 303 ? 8.094 31.25 3.357 1 93.31 303 GLY B N 1
ATOM 5094 C CA . GLY B 1 303 ? 8.086 30.062 4.199 1 93.31 303 GLY B CA 1
ATOM 5095 C C . GLY B 1 303 ? 9.188 29.078 3.857 1 93.31 303 GLY B C 1
ATOM 5096 O O . GLY B 1 303 ? 9.883 28.578 4.75 1 93.31 303 GLY B O 1
ATOM 5097 N N . GLU B 1 304 ? 9.398 28.828 2.602 1 92.38 304 GLU B N 1
ATOM 5098 C CA . GLU B 1 304 ? 10.391 27.859 2.141 1 92.38 304 GLU B CA 1
ATOM 5099 C C . GLU B 1 304 ? 11.805 28.281 2.549 1 92.38 304 GLU B C 1
ATOM 5101 O O . GLU B 1 304 ? 12.656 27.438 2.83 1 92.38 304 GLU B O 1
ATOM 5106 N N . SER B 1 305 ? 12.07 29.531 2.527 1 93.44 305 SER B N 1
ATOM 5107 C CA . SER B 1 305 ? 13.367 30.047 2.959 1 93.44 305 SER B CA 1
ATOM 5108 C C . SER B 1 305 ? 13.625 29.734 4.43 1 93.44 305 SER B C 1
ATOM 5110 O O . SER B 1 305 ? 14.742 29.391 4.816 1 93.44 305 SER B O 1
ATOM 5112 N N . TRP B 1 306 ? 12.578 29.875 5.211 1 95 306 TRP B N 1
ATOM 5113 C CA . TRP B 1 306 ? 12.688 29.547 6.629 1 95 306 TRP B CA 1
ATOM 5114 C C . TRP B 1 306 ? 13.031 28.078 6.832 1 95 306 TRP B C 1
ATOM 5116 O O . TRP B 1 306 ? 13.844 27.734 7.695 1 95 306 TRP B O 1
ATOM 5126 N N . VAL B 1 307 ? 12.383 27.188 6.055 1 95.5 307 VAL B N 1
ATOM 5127 C CA . VAL B 1 307 ? 12.625 25.75 6.168 1 95.5 307 VAL B CA 1
ATOM 5128 C C . VAL B 1 307 ? 14.094 25.453 5.895 1 95.5 307 VAL B C 1
ATOM 5130 O O . VAL B 1 307 ? 14.734 24.719 6.645 1 95.5 307 VAL B O 1
ATOM 5133 N N . ILE B 1 308 ? 14.656 26.094 4.887 1 95.25 308 ILE B N 1
ATOM 5134 C CA . ILE B 1 308 ? 16.031 25.859 4.484 1 95.25 308 ILE B CA 1
ATOM 5135 C C . ILE B 1 308 ? 16.984 26.422 5.551 1 95.25 308 ILE B C 1
ATOM 5137 O O . ILE B 1 308 ? 17.922 25.734 5.977 1 95.25 308 ILE B O 1
ATOM 5141 N N . GLU B 1 309 ? 16.734 27.594 6.02 1 96.69 309 GLU B N 1
ATOM 5142 C CA . GLU B 1 309 ? 17.609 28.266 6.977 1 96.69 309 GLU B CA 1
ATOM 5143 C C . GLU B 1 309 ? 17.562 27.578 8.344 1 96.69 309 GLU B C 1
ATOM 5145 O O . GLU B 1 309 ? 18.594 27.422 9.008 1 96.69 309 GLU B O 1
ATOM 5150 N N . LEU B 1 310 ? 16.375 27.203 8.734 1 97.81 310 LEU B N 1
ATOM 5151 C CA . LEU B 1 310 ? 16.25 26.516 10.016 1 97.81 310 LEU B CA 1
ATOM 5152 C C . LEU B 1 310 ? 16.922 25.156 9.961 1 97.81 310 LEU B C 1
ATOM 5154 O O . LEU B 1 310 ? 17.5 24.703 10.953 1 97.81 310 LEU B O 1
ATOM 5158 N N . ASP B 1 311 ? 16.812 24.516 8.82 1 97.25 311 ASP B N 1
ATOM 5159 C CA . ASP B 1 311 ? 17.516 23.25 8.664 1 97.25 311 ASP B CA 1
ATOM 5160 C C . ASP B 1 311 ? 19.016 23.422 8.844 1 97.25 311 ASP B C 1
ATOM 5162 O O . ASP B 1 311 ? 19.672 22.594 9.484 1 97.25 311 ASP B O 1
ATOM 5166 N N . ARG B 1 312 ? 19.578 24.469 8.297 1 96.5 312 ARG B N 1
ATOM 5167 C CA . ARG B 1 312 ? 20.984 24.781 8.461 1 96.5 312 ARG B CA 1
ATOM 5168 C C . ARG B 1 312 ? 21.328 25.031 9.922 1 96.5 312 ARG B C 1
ATOM 5170 O O . ARG B 1 312 ? 22.438 24.703 10.367 1 96.5 312 ARG B O 1
ATOM 5177 N N . GLU B 1 313 ? 20.359 25.609 10.625 1 97.38 313 GLU B N 1
ATOM 5178 C CA . GLU B 1 313 ? 20.531 25.875 12.047 1 97.38 313 GLU B CA 1
ATOM 5179 C C . GLU B 1 313 ? 20.281 24.641 12.891 1 97.38 313 GLU B C 1
ATOM 5181 O O . GLU B 1 313 ? 20.375 24.688 14.117 1 97.38 313 GLU B O 1
ATOM 5186 N N . GLY B 1 314 ? 19.859 23.531 12.266 1 97.56 314 GLY B N 1
ATOM 5187 C CA . GLY B 1 314 ? 19.719 22.281 12.984 1 97.56 314 GLY B CA 1
ATOM 5188 C C . GLY B 1 314 ? 18.297 21.969 13.391 1 97.56 314 GLY B C 1
ATOM 5189 O O . GLY B 1 314 ? 18.047 21.219 14.328 1 97.56 314 GLY B O 1
ATOM 5190 N N . PHE B 1 315 ? 17.297 22.609 12.727 1 98.44 315 PHE B N 1
ATOM 5191 C CA . PHE B 1 315 ? 15.891 22.359 13.031 1 98.44 315 PHE B CA 1
ATOM 5192 C C . PHE B 1 315 ? 15.141 21.938 11.773 1 98.44 315 PHE B C 1
ATOM 5194 O O . PHE B 1 315 ? 15.125 22.656 10.773 1 98.44 315 PHE B O 1
ATOM 5201 N N . ALA B 1 316 ? 14.516 20.75 11.836 1 97.81 316 ALA B N 1
ATOM 5202 C CA . ALA B 1 316 ? 13.703 20.281 10.719 1 97.81 316 ALA B CA 1
ATOM 5203 C C . ALA B 1 316 ? 12.234 20.672 10.898 1 97.81 316 ALA B C 1
ATOM 5205 O O . ALA B 1 316 ? 11.555 20.156 11.789 1 97.81 316 ALA B O 1
ATOM 5206 N N . VAL B 1 317 ? 11.766 21.562 10.109 1 98 317 VAL B N 1
ATOM 5207 C CA . VAL B 1 317 ? 10.383 22.031 10.133 1 98 317 VAL B CA 1
ATOM 5208 C C . VAL B 1 317 ? 9.773 21.922 8.734 1 98 317 VAL B C 1
ATOM 5210 O O . VAL B 1 317 ? 10.414 21.406 7.809 1 98 317 VAL B O 1
ATOM 5213 N N . ALA B 1 318 ? 8.492 22.281 8.633 1 96.5 318 ALA B N 1
ATOM 5214 C CA . ALA B 1 318 ? 7.816 22.172 7.34 1 96.5 318 ALA B CA 1
ATOM 5215 C C . ALA B 1 318 ? 7.348 23.531 6.848 1 96.5 318 ALA B C 1
ATOM 5217 O O . ALA B 1 318 ? 7.176 24.469 7.641 1 96.5 318 ALA B O 1
ATOM 5218 N N . SER B 1 319 ? 7.246 23.562 5.594 1 90.62 319 SER B N 1
ATOM 5219 C CA . SER B 1 319 ? 6.637 24.75 4.988 1 90.62 319 SER B CA 1
ATOM 5220 C C . SER B 1 319 ? 5.172 24.5 4.648 1 90.62 319 SER B C 1
ATOM 5222 O O . SER B 1 319 ? 4.773 23.375 4.375 1 90.62 319 SER B O 1
ATOM 5224 N N . GLY B 1 320 ? 4.387 25.484 4.867 1 76.19 320 GLY B N 1
ATOM 5225 C CA . GLY B 1 320 ? 3.002 25.391 4.43 1 76.19 320 GLY B CA 1
ATOM 5226 C C . GLY B 1 320 ? 2.836 25.578 2.934 1 76.19 320 GLY B C 1
ATOM 5227 O O . GLY B 1 320 ? 1.716 25.531 2.42 1 76.19 320 GLY B O 1
ATOM 5228 N N . SER B 1 321 ? 3.953 25.859 2.404 1 60.69 321 SER B N 1
ATOM 5229 C CA . SER B 1 321 ? 3.877 26.094 0.967 1 60.69 321 SER B CA 1
ATOM 5230 C C . SER B 1 321 ? 3.719 24.781 0.2 1 60.69 321 SER B C 1
ATOM 5232 O O . SER B 1 321 ? 4.164 23.734 0.662 1 60.69 321 SER B O 1
ATOM 5234 N N . ALA B 1 322 ? 2.697 24.719 -0.537 1 50.72 322 ALA B N 1
ATOM 5235 C CA . ALA B 1 322 ? 2.531 23.562 -1.427 1 50.72 322 ALA B CA 1
ATOM 5236 C C . ALA B 1 322 ? 3.744 23.406 -2.342 1 50.72 322 ALA B C 1
ATOM 5238 O O . ALA B 1 322 ? 3.98 24.234 -3.221 1 50.72 322 ALA B O 1
ATOM 5239 N N . CYS B 1 323 ? 4.902 23.234 -1.717 1 43.28 323 CYS B N 1
ATOM 5240 C CA . CYS B 1 323 ? 6.137 23.203 -2.498 1 43.28 323 CYS B CA 1
ATOM 5241 C C . CYS B 1 323 ? 6.008 22.25 -3.678 1 43.28 323 CYS B C 1
ATOM 5243 O O . CYS B 1 323 ? 7.004 21.891 -4.312 1 43.28 323 CYS B O 1
ATOM 5245 N N . SER B 1 324 ? 4.996 21.406 -3.695 1 41.06 324 SER B N 1
ATOM 5246 C CA . SER B 1 324 ? 5.234 20.391 -4.719 1 41.06 324 SER B CA 1
ATOM 5247 C C . SER B 1 324 ? 5.539 21.031 -6.07 1 41.06 324 SER B C 1
ATOM 5249 O O . SER B 1 324 ? 5 22.094 -6.395 1 41.06 324 SER B O 1
ATOM 5251 N N . SER B 1 325 ? 6.746 20.875 -6.469 1 39.16 325 SER B N 1
ATOM 5252 C CA . SER B 1 325 ? 7.16 21.219 -7.828 1 39.16 325 SER B CA 1
ATOM 5253 C C . SER B 1 325 ? 5.977 21.203 -8.789 1 39.16 325 SER B C 1
ATOM 5255 O O . SER B 1 325 ? 5.961 21.953 -9.766 1 39.16 325 SER B O 1
ATOM 5257 N N . ALA B 1 326 ? 4.992 20.422 -8.5 1 42.03 326 ALA B N 1
ATOM 5258 C CA . ALA B 1 326 ? 3.898 20.344 -9.461 1 42.03 326 ALA B CA 1
ATOM 5259 C C . ALA B 1 326 ? 2.904 21.484 -9.266 1 42.03 326 ALA B C 1
ATOM 5261 O O . ALA B 1 326 ? 2.199 21.875 -10.203 1 42.03 326 ALA B O 1
ATOM 5262 N N . HIS B 1 327 ? 2.746 22.078 -8.141 1 46.5 327 HIS B N 1
ATOM 5263 C CA . HIS B 1 327 ? 1.841 23.203 -7.949 1 46.5 327 HIS B CA 1
ATOM 5264 C C . HIS B 1 327 ? 2.434 24.219 -6.984 1 46.5 327 HIS B C 1
ATOM 5266 O O . HIS B 1 327 ? 2.102 24.234 -5.797 1 46.5 327 HIS B O 1
ATOM 5272 N N . PRO B 1 328 ? 3.43 24.969 -7.547 1 54.84 328 PRO B N 1
ATOM 5273 C CA . PRO B 1 328 ? 3.951 26.047 -6.711 1 54.84 328 PRO B CA 1
ATOM 5274 C C . PRO B 1 328 ? 2.857 27 -6.223 1 54.84 328 PRO B C 1
ATOM 5276 O O . PRO B 1 328 ? 1.908 27.281 -6.961 1 54.84 328 PRO B O 1
ATOM 5279 N N . GLY B 1 329 ? 2.51 26.984 -4.945 1 66.38 329 GLY B N 1
ATOM 5280 C CA . GLY B 1 329 ? 1.578 27.953 -4.395 1 66.38 329 GLY B CA 1
ATOM 5281 C C . GLY B 1 329 ? 1.302 27.75 -2.918 1 66.38 329 GLY B C 1
ATOM 5282 O O . GLY B 1 329 ? 2.031 27.016 -2.242 1 66.38 329 GLY B O 1
ATOM 5283 N N . ALA B 1 330 ? 0.421 28.578 -2.391 1 74.75 330 ALA B N 1
ATOM 5284 C CA . ALA B 1 330 ? 0.02 28.609 -0.986 1 74.75 330 ALA B CA 1
ATOM 5285 C C . ALA B 1 330 ? -0.76 27.344 -0.609 1 74.75 330 ALA B C 1
ATOM 5287 O O . ALA B 1 330 ? -1.305 26.656 -1.479 1 74.75 330 ALA B O 1
ATOM 5288 N N . SER B 1 331 ? -0.623 27 0.631 1 88.06 331 SER B N 1
ATOM 5289 C CA . SER B 1 331 ? -1.379 25.938 1.276 1 88.06 331 SER B CA 1
ATOM 5290 C C . SER B 1 331 ? -2.854 25.984 0.889 1 88.06 331 SER B C 1
ATOM 5292 O O . SER B 1 331 ? -3.469 27.062 0.919 1 88.06 331 SER B O 1
ATOM 5294 N N . HIS B 1 332 ? -3.361 24.891 0.399 1 91 332 HIS B N 1
ATOM 5295 C CA . HIS B 1 332 ? -4.789 24.766 0.119 1 91 332 HIS B CA 1
ATOM 5296 C C . HIS B 1 332 ? -5.621 25.109 1.354 1 91 332 HIS B C 1
ATOM 5298 O O . HIS B 1 332 ? -6.684 25.719 1.246 1 91 332 HIS B O 1
ATOM 5304 N N . THR B 1 333 ? -5.129 24.734 2.504 1 96.25 333 THR B N 1
ATOM 5305 C CA . THR B 1 333 ? -5.801 24.984 3.773 1 96.25 333 THR B CA 1
ATOM 5306 C C . THR B 1 333 ? -5.93 26.484 4.023 1 96.25 333 THR B C 1
ATOM 5308 O O . THR B 1 333 ? -7.02 26.984 4.309 1 96.25 333 THR B O 1
ATOM 5311 N N . LEU B 1 334 ? -4.824 27.203 3.863 1 96.75 334 LEU B N 1
ATOM 5312 C CA . LEU B 1 334 ? -4.828 28.641 4.113 1 96.75 334 LEU B CA 1
ATOM 5313 C C . LEU B 1 334 ? -5.676 29.375 3.078 1 96.75 334 LEU B C 1
ATOM 5315 O O . LEU B 1 334 ? -6.359 30.344 3.406 1 96.75 334 LEU B O 1
ATOM 5319 N N . ARG B 1 335 ? -5.621 28.844 1.858 1 95.31 335 ARG B N 1
ATOM 5320 C CA . ARG B 1 335 ? -6.488 29.406 0.83 1 95.31 335 ARG B CA 1
ATOM 5321 C C . ARG B 1 335 ? -7.961 29.219 1.188 1 95.31 335 ARG B C 1
ATOM 5323 O O . ARG B 1 335 ? -8.766 30.141 1.047 1 95.31 335 ARG B O 1
ATOM 5330 N N . ALA B 1 336 ? -8.32 28.094 1.642 1 96.81 336 ALA B N 1
ATOM 5331 C CA . ALA B 1 336 ? -9.688 27.781 2.037 1 96.81 336 ALA B CA 1
ATOM 5332 C C . ALA B 1 336 ? -10.141 28.672 3.189 1 96.81 336 ALA B C 1
ATOM 5334 O O . ALA B 1 336 ? -11.32 29.016 3.291 1 96.81 336 ALA B O 1
ATOM 5335 N N . MET B 1 337 ? -9.203 29.078 4.035 1 97.44 337 MET B N 1
ATOM 5336 C CA . MET B 1 337 ? -9.484 29.906 5.203 1 97.44 337 MET B CA 1
ATOM 5337 C C . MET B 1 337 ? -9.594 31.391 4.816 1 97.44 337 MET B C 1
ATOM 5339 O O . MET B 1 337 ? -9.938 32.219 5.645 1 97.44 337 MET B O 1
ATOM 5343 N N . GLY B 1 338 ? -9.211 31.719 3.557 1 96.75 338 GLY B N 1
ATOM 5344 C CA . GLY B 1 338 ? -9.281 33.094 3.078 1 96.75 338 GLY B CA 1
ATOM 5345 C C . GLY B 1 338 ? -8.055 33.906 3.43 1 96.75 338 GLY B C 1
ATOM 5346 O O . GLY B 1 338 ? -8.102 35.125 3.428 1 96.75 338 GLY B O 1
ATOM 5347 N N . VAL B 1 339 ? -7.008 33.219 3.785 1 95.38 339 VAL B N 1
ATOM 5348 C CA . VAL B 1 339 ? -5.77 33.906 4.113 1 95.38 339 VAL B CA 1
ATOM 5349 C C . VAL B 1 339 ? -5.164 34.5 2.844 1 95.38 339 VAL B C 1
ATOM 5351 O O . VAL B 1 339 ? -5.145 33.875 1.793 1 95.38 339 VAL B O 1
ATOM 5354 N N . ALA B 1 340 ? -4.723 35.75 2.963 1 94.38 340 ALA B N 1
ATOM 5355 C CA . ALA B 1 340 ? -4.105 36.406 1.817 1 94.38 340 ALA B CA 1
ATOM 5356 C C . ALA B 1 340 ? -2.883 35.625 1.329 1 94.38 340 ALA B C 1
ATOM 5358 O O . ALA B 1 340 ? -2.109 35.094 2.135 1 94.38 340 ALA B O 1
ATOM 5359 N N . GLU B 1 341 ? -2.721 35.562 0.076 1 92.12 341 GLU B N 1
ATOM 5360 C CA . GLU B 1 341 ? -1.676 34.781 -0.567 1 92.12 341 GLU B CA 1
ATOM 5361 C C . GLU B 1 341 ? -0.294 35.156 -0.041 1 92.12 341 GLU B C 1
ATOM 5363 O O . GLU B 1 341 ? 0.549 34.281 0.183 1 92.12 341 GLU B O 1
ATOM 5368 N N . ALA B 1 342 ? -0.119 36.406 0.122 1 90.88 342 ALA B N 1
ATOM 5369 C CA . ALA B 1 342 ? 1.19 36.875 0.554 1 90.88 342 ALA B CA 1
ATOM 5370 C C . ALA B 1 342 ? 1.573 36.312 1.907 1 90.88 342 ALA B C 1
ATOM 5372 O O . ALA B 1 342 ? 2.725 35.906 2.119 1 90.88 342 ALA B O 1
ATOM 5373 N N . ILE B 1 343 ? 0.632 36.25 2.801 1 93.81 343 ILE B N 1
ATOM 5374 C CA . ILE B 1 343 ? 0.886 35.688 4.129 1 93.81 343 ILE B CA 1
ATOM 5375 C C . ILE B 1 343 ? 0.947 34.188 4.051 1 93.81 343 ILE B C 1
ATOM 5377 O O . ILE B 1 343 ? 1.763 33.562 4.73 1 93.81 343 ILE B O 1
ATOM 5381 N N . ALA B 1 344 ? 0.107 33.594 3.221 1 94.38 344 ALA B N 1
ATOM 5382 C CA . ALA B 1 344 ? 0.046 32.156 3.076 1 94.38 344 ALA B CA 1
ATOM 5383 C C . ALA B 1 344 ? 1.375 31.594 2.574 1 94.38 344 ALA B C 1
ATOM 5385 O O . ALA B 1 344 ? 1.787 30.5 2.973 1 94.38 344 ALA B O 1
ATOM 5386 N N . ARG B 1 345 ? 2.061 32.281 1.755 1 92.94 345 ARG B N 1
ATOM 5387 C CA . ARG B 1 345 ? 3.328 31.844 1.177 1 92.94 345 ARG B CA 1
ATOM 5388 C C . ARG B 1 345 ? 4.438 31.844 2.225 1 92.94 345 ARG B C 1
ATOM 5390 O O . ARG B 1 345 ? 5.469 31.203 2.043 1 92.94 345 ARG B O 1
ATOM 5397 N N . ALA B 1 346 ? 4.195 32.531 3.328 1 94.44 346 ALA B N 1
ATOM 5398 C CA . ALA B 1 346 ? 5.195 32.656 4.387 1 94.44 346 ALA B CA 1
ATOM 5399 C C . ALA B 1 346 ? 4.992 31.609 5.461 1 94.44 346 ALA B C 1
ATOM 5401 O O . ALA B 1 346 ? 5.723 31.562 6.457 1 94.44 346 ALA B O 1
ATOM 5402 N N . ALA B 1 347 ? 4.094 30.719 5.215 1 96.69 347 ALA B N 1
ATOM 5403 C CA . ALA B 1 347 ? 3.656 29.812 6.266 1 96.69 347 ALA B CA 1
ATOM 5404 C C . ALA B 1 347 ? 4.742 28.781 6.586 1 96.69 347 ALA B C 1
ATOM 5406 O O . ALA B 1 347 ? 5.414 28.281 5.684 1 96.69 347 ALA B O 1
ATOM 5407 N N . VAL B 1 348 ? 4.977 28.516 7.863 1 97.19 348 VAL B N 1
ATOM 5408 C CA . VAL B 1 348 ? 5.871 27.5 8.422 1 97.19 348 VAL B CA 1
ATOM 5409 C C . VAL B 1 348 ? 5.133 26.688 9.492 1 97.19 348 VAL B C 1
ATOM 5411 O O . VAL B 1 348 ? 4.348 27.25 10.266 1 97.19 348 VAL B O 1
ATOM 5414 N N . ARG B 1 349 ? 5.309 25.422 9.469 1 98.25 349 ARG B N 1
ATOM 5415 C CA . ARG B 1 349 ? 4.68 24.578 10.477 1 98.25 349 ARG B CA 1
ATOM 5416 C C . ARG B 1 349 ? 5.727 23.922 11.359 1 98.25 349 ARG B C 1
ATOM 5418 O O . ARG B 1 349 ? 6.695 23.344 10.859 1 98.25 349 ARG B O 1
ATOM 5425 N N . VAL B 1 350 ? 5.52 24.047 12.609 1 98.56 350 VAL B N 1
ATOM 5426 C CA . VAL B 1 350 ? 6.285 23.297 13.609 1 98.56 350 VAL B CA 1
ATOM 5427 C C . VAL B 1 350 ? 5.391 22.266 14.289 1 98.56 350 VAL B C 1
ATOM 5429 O O . VAL B 1 350 ? 4.285 22.594 14.727 1 98.56 350 VAL B O 1
ATOM 5432 N N . SER B 1 351 ? 5.785 21.078 14.312 1 98.56 351 SER B N 1
ATOM 5433 C CA . SER B 1 351 ? 5.082 20.031 15.031 1 98.56 351 SER B CA 1
ATOM 5434 C C . SER B 1 351 ? 6.023 19.266 15.961 1 98.56 351 SER B C 1
ATOM 5436 O O . SER B 1 351 ? 7.133 18.906 15.562 1 98.56 351 SER B O 1
ATOM 5438 N N . THR B 1 352 ? 5.594 19.078 17.188 1 98.38 352 THR B N 1
ATOM 5439 C CA . THR B 1 352 ? 6.418 18.469 18.219 1 98.38 352 THR B CA 1
ATOM 5440 C C . THR B 1 352 ? 5.996 17.016 18.453 1 98.38 352 THR B C 1
ATOM 5442 O O . THR B 1 352 ? 4.977 16.562 17.938 1 98.38 352 THR B O 1
ATOM 5445 N N . GLY B 1 353 ? 6.828 16.25 19.125 1 96.5 353 GLY B N 1
ATOM 5446 C CA . GLY B 1 353 ? 6.555 14.875 19.484 1 96.5 353 GLY B CA 1
ATOM 5447 C C . GLY B 1 353 ? 6.996 14.523 20.906 1 96.5 353 GLY B C 1
ATOM 5448 O O . GLY B 1 353 ? 7.375 15.414 21.672 1 96.5 353 GLY B O 1
ATOM 5449 N N . PRO B 1 354 ? 6.918 13.281 21.234 1 94.56 354 PRO B N 1
ATOM 5450 C CA . PRO B 1 354 ? 7.152 12.828 22.609 1 94.56 354 PRO B CA 1
ATOM 5451 C C . PRO B 1 354 ? 8.562 13.141 23.094 1 94.56 354 PRO B C 1
ATOM 5453 O O . PRO B 1 354 ? 8.789 13.234 24.312 1 94.56 354 PRO B O 1
ATOM 5456 N N . THR B 1 355 ? 9.5 13.375 22.219 1 94.06 355 THR B N 1
ATOM 5457 C CA . THR B 1 355 ? 10.883 13.57 22.641 1 94.06 355 THR B CA 1
ATOM 5458 C C . THR B 1 355 ? 11.234 15.055 22.656 1 94.06 355 THR B C 1
ATOM 5460 O O . THR B 1 355 ? 12.352 15.438 23.016 1 94.06 355 THR B O 1
ATOM 5463 N N . THR B 1 356 ? 10.344 15.945 22.219 1 97.69 356 THR B N 1
ATOM 5464 C CA . THR B 1 356 ? 10.594 17.375 22.188 1 97.69 356 THR B CA 1
ATOM 5465 C C . THR B 1 356 ? 10.547 17.969 23.594 1 97.69 356 THR B C 1
ATOM 5467 O O . THR B 1 356 ? 9.68 17.625 24.391 1 97.69 356 THR B O 1
ATOM 5470 N N . GLN B 1 357 ? 11.492 18.781 23.859 1 98 357 GLN B N 1
ATOM 5471 C CA . GLN B 1 357 ? 11.578 19.406 25.188 1 98 357 GLN B CA 1
ATOM 5472 C C . GLN B 1 357 ? 11.5 20.922 25.094 1 98 357 GLN B C 1
ATOM 5474 O O . GLN B 1 357 ? 11.656 21.5 24 1 98 357 GLN B O 1
ATOM 5479 N N . ALA B 1 358 ? 11.297 21.547 26.297 1 98.5 358 ALA B N 1
ATOM 5480 C CA . ALA B 1 358 ? 11.203 23 26.375 1 98.5 358 ALA B CA 1
ATOM 5481 C C . ALA B 1 358 ? 12.484 23.672 25.891 1 98.5 358 ALA B C 1
ATOM 5483 O O . ALA B 1 358 ? 12.445 24.734 25.266 1 98.5 358 ALA B O 1
ATOM 5484 N N . GLU B 1 359 ? 13.555 22.969 26.125 1 98.38 359 GLU B N 1
ATOM 5485 C CA . GLU B 1 359 ? 14.852 23.484 25.688 1 98.38 359 GLU B CA 1
ATOM 5486 C C . GLU B 1 359 ? 14.945 23.531 24.172 1 98.38 359 GLU B C 1
ATOM 5488 O O . GLU B 1 359 ? 15.586 24.422 23.609 1 98.38 359 GLU B O 1
ATOM 5493 N N . ASP B 1 360 ? 14.359 22.531 23.516 1 98.56 360 ASP B N 1
ATOM 5494 C CA . ASP B 1 360 ? 14.344 22.531 22.047 1 98.56 360 ASP B CA 1
ATOM 5495 C C . ASP B 1 360 ? 13.609 23.75 21.5 1 98.56 360 ASP B C 1
ATOM 5497 O O . ASP B 1 360 ? 14.055 24.359 20.531 1 98.56 360 ASP B O 1
ATOM 5501 N N . ILE B 1 361 ? 12.539 24.141 22.141 1 98.75 361 ILE B N 1
ATOM 5502 C CA . ILE B 1 361 ? 11.742 25.281 21.719 1 98.75 361 ILE B CA 1
ATOM 5503 C C . ILE B 1 361 ? 12.531 26.578 21.953 1 98.75 361 ILE B C 1
ATOM 5505 O O . ILE B 1 361 ? 12.547 27.453 21.094 1 98.75 361 ILE B O 1
ATOM 5509 N N . ALA B 1 362 ? 13.195 26.672 23.078 1 98.62 362 ALA B N 1
ATOM 5510 C CA . ALA B 1 362 ? 14.031 27.828 23.359 1 98.62 362 ALA B CA 1
ATOM 5511 C C . ALA B 1 362 ? 15.125 27.984 22.312 1 98.62 362 ALA B C 1
ATOM 5513 O O . ALA B 1 362 ? 15.391 29.109 21.844 1 98.62 362 ALA B O 1
ATOM 5514 N N . ARG B 1 363 ? 15.742 26.875 21.984 1 98.56 363 ARG B N 1
ATOM 5515 C CA . ARG B 1 363 ? 16.812 26.906 21 1 98.56 363 ARG B CA 1
ATOM 5516 C C . ARG B 1 363 ? 16.266 27.281 19.625 1 98.56 363 ARG B C 1
ATOM 5518 O O . ARG B 1 363 ? 16.938 27.969 18.844 1 98.56 363 ARG B O 1
ATOM 5525 N N . LEU B 1 364 ? 15.047 26.812 19.297 1 98.69 364 LEU B N 1
ATOM 5526 C CA . LEU B 1 364 ? 14.414 27.188 18.031 1 98.69 364 LEU B CA 1
ATOM 5527 C C . LEU B 1 364 ? 14.18 28.688 17.953 1 98.69 364 LEU B C 1
ATOM 5529 O O . LEU B 1 364 ? 14.484 29.328 16.953 1 98.69 364 LEU B O 1
ATOM 5533 N N . LEU B 1 365 ? 13.648 29.281 19.016 1 98.69 365 LEU B N 1
ATOM 5534 C CA . LEU B 1 365 ? 13.375 30.719 19.062 1 98.69 365 LEU B CA 1
ATOM 5535 C C . LEU B 1 365 ? 14.672 31.516 18.938 1 98.69 365 LEU B C 1
ATOM 5537 O O . LEU B 1 365 ? 14.711 32.531 18.25 1 98.69 365 LEU B O 1
ATOM 5541 N N . ALA B 1 366 ? 15.719 31.031 19.547 1 98.5 366 ALA B N 1
ATOM 5542 C CA . ALA B 1 366 ? 17.031 31.672 19.438 1 98.5 366 ALA B CA 1
ATOM 5543 C C . ALA B 1 366 ? 17.547 31.609 18 1 98.5 366 ALA B C 1
ATOM 5545 O O . ALA B 1 366 ? 18.141 32.562 17.5 1 98.5 366 ALA B O 1
ATOM 5546 N N . ALA B 1 367 ? 17.391 30.438 17.391 1 98.31 367 ALA B N 1
ATOM 5547 C CA . ALA B 1 367 ? 17.781 30.297 15.992 1 98.31 367 ALA B CA 1
ATOM 5548 C C . ALA B 1 367 ? 17.031 31.281 15.102 1 98.31 367 ALA B C 1
ATOM 5550 O O . ALA B 1 367 ? 17.594 31.844 14.164 1 98.31 367 ALA B O 1
ATOM 5551 N N . ILE B 1 368 ? 15.766 31.484 15.344 1 98.31 368 ILE B N 1
ATOM 5552 C CA . ILE B 1 368 ? 14.945 32.438 14.594 1 98.31 368 ILE B CA 1
ATOM 5553 C C . ILE B 1 368 ? 15.523 33.844 14.734 1 98.31 368 ILE B C 1
ATOM 5555 O O . ILE B 1 368 ? 15.641 34.562 13.75 1 98.31 368 ILE B O 1
ATOM 5559 N N . ASP B 1 369 ? 15.938 34.188 15.914 1 98 369 ASP B N 1
ATOM 5560 C CA . ASP B 1 369 ? 16.531 35.5 16.141 1 98 369 ASP B CA 1
ATOM 5561 C C . ASP B 1 369 ? 17.812 35.688 15.328 1 98 369 ASP B C 1
ATOM 5563 O O . ASP B 1 369 ? 18.047 36.7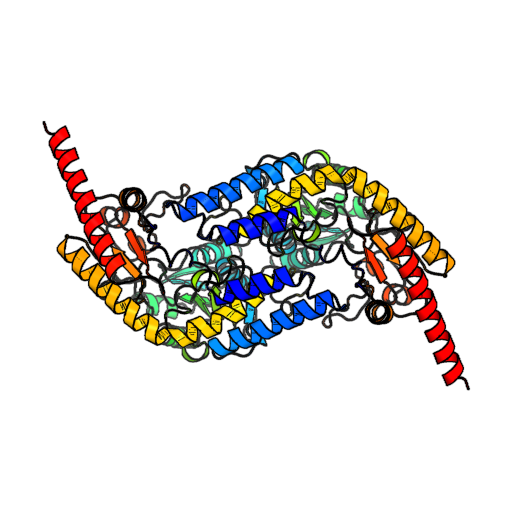19 14.734 1 98 369 ASP B O 1
ATOM 5567 N N . ARG B 1 370 ? 18.578 34.656 15.289 1 97.31 370 ARG B N 1
ATOM 5568 C CA . ARG B 1 370 ? 19.828 34.719 14.547 1 97.31 370 ARG B CA 1
ATOM 5569 C C . ARG B 1 370 ? 19.562 34.875 13.047 1 97.31 370 ARG B C 1
ATOM 5571 O O . ARG B 1 370 ? 20.25 35.656 12.375 1 97.31 370 ARG B O 1
ATOM 5578 N N . ILE B 1 371 ? 18.641 34.125 12.562 1 96.5 371 ILE B N 1
ATOM 5579 C CA . ILE B 1 371 ? 18.312 34.156 11.141 1 96.5 371 ILE B CA 1
ATOM 5580 C C . ILE B 1 371 ? 17.781 35.562 10.789 1 96.5 371 ILE B C 1
ATOM 5582 O O . ILE B 1 371 ? 18.188 36.156 9.781 1 96.5 371 ILE B O 1
ATOM 5586 N N . ARG B 1 372 ? 16.922 36.094 11.609 1 94.31 372 ARG B N 1
ATOM 5587 C CA . ARG B 1 372 ? 16.344 37.406 11.352 1 94.31 372 ARG B CA 1
ATOM 5588 C C . ARG B 1 372 ? 17.422 38.5 11.406 1 94.31 372 ARG B C 1
ATOM 5590 O O . ARG B 1 372 ? 17.375 39.469 10.648 1 94.31 372 ARG B O 1
ATOM 5597 N N . GLU B 1 373 ? 18.359 38.344 12.266 1 93.56 373 GLU B N 1
ATOM 5598 C CA . GLU B 1 373 ? 19.484 39.281 12.328 1 93.56 373 GLU B CA 1
ATOM 5599 C C . GLU B 1 373 ? 20.297 39.219 11.039 1 93.56 373 GLU B C 1
ATOM 5601 O O . GLU B 1 373 ? 20.719 40.281 10.539 1 93.56 373 GLU B O 1
ATOM 5606 N N . ARG B 1 374 ? 20.469 38.062 10.516 1 91.56 374 ARG B N 1
ATOM 5607 C CA . ARG B 1 374 ? 21.188 37.906 9.258 1 91.56 374 ARG B CA 1
ATOM 5608 C C . ARG B 1 374 ? 20.438 38.562 8.109 1 91.56 374 ARG B C 1
ATOM 5610 O O . ARG B 1 374 ? 21.031 39.156 7.227 1 91.56 374 ARG B O 1
ATOM 5617 N N . HIS B 1 375 ? 19.109 38.375 8.148 1 88.12 375 HIS B N 1
ATOM 5618 C CA . HIS B 1 375 ? 18.281 39 7.125 1 88.12 375 HIS B CA 1
ATOM 5619 C C . HIS B 1 375 ? 18.391 40.531 7.172 1 88.12 375 HIS B C 1
ATOM 5621 O O . HIS B 1 375 ? 18.438 41.188 6.125 1 88.12 375 HIS B O 1
ATOM 5627 N N . ARG B 1 376 ? 18.484 41.125 8.32 1 85.38 376 ARG B N 1
ATOM 5628 C CA . ARG B 1 376 ? 18.594 42.562 8.5 1 85.38 376 ARG B CA 1
ATOM 5629 C C . ARG B 1 376 ? 19.938 43.062 8.023 1 85.38 376 ARG B C 1
ATOM 5631 O O . ARG B 1 376 ? 20.031 44.125 7.402 1 85.38 376 ARG B O 1
ATOM 5638 N N . GLN B 1 377 ? 20.875 42.312 8.273 1 85.69 377 GLN B N 1
ATOM 5639 C CA . GLN B 1 377 ? 22.234 42.719 7.883 1 85.69 377 GLN B CA 1
ATOM 5640 C C . GLN B 1 377 ? 22.406 42.656 6.367 1 85.69 377 GLN B C 1
ATOM 5642 O O . GLN B 1 377 ? 23.094 43.5 5.781 1 85.69 377 GLN B O 1
ATOM 5647 N N . ALA B 1 378 ? 21.812 41.625 5.723 1 78.69 378 ALA B N 1
ATOM 5648 C CA . ALA B 1 378 ? 21.906 41.469 4.27 1 78.69 378 ALA B CA 1
ATOM 5649 C C . ALA B 1 378 ? 21.203 42.625 3.562 1 78.69 378 ALA B C 1
ATOM 5651 O O . ALA B 1 378 ? 21.703 43.156 2.553 1 78.69 378 ALA B O 1
ATOM 5652 N N . VAL B 1 379 ? 20.109 43.094 4.102 1 72.81 379 VAL B N 1
ATOM 5653 C CA . VAL B 1 379 ? 19.375 44.219 3.527 1 72.81 379 VAL B CA 1
ATOM 5654 C C . VAL B 1 379 ? 20.156 45.5 3.725 1 72.81 379 VAL B C 1
ATOM 5656 O O . VAL B 1 379 ? 20.219 46.344 2.826 1 72.81 379 VAL B O 1
ATOM 5659 N N . ALA B 1 380 ? 20.844 45.625 4.812 1 73.88 380 ALA B N 1
ATOM 5660 C CA . ALA B 1 380 ? 21.641 46.812 5.105 1 73.88 380 ALA B CA 1
ATOM 5661 C C . ALA B 1 380 ? 22.875 46.875 4.207 1 73.88 380 ALA B C 1
ATOM 5663 O O . ALA B 1 380 ? 23.297 47.938 3.781 1 73.88 380 ALA B O 1
ATOM 5664 N N . ALA B 1 381 ? 23.344 45.75 3.943 1 71.81 381 ALA B N 1
ATOM 5665 C CA . ALA B 1 381 ? 24.547 45.688 3.133 1 71.81 381 ALA B CA 1
ATOM 5666 C C . ALA B 1 381 ? 24.266 46.062 1.679 1 71.81 381 ALA B C 1
ATOM 5668 O O . ALA B 1 381 ? 25.094 46.625 0.994 1 71.81 381 ALA B O 1
ATOM 5669 N N . VAL B 1 382 ? 23.109 45.562 1.195 1 65.06 382 VAL B N 1
ATOM 5670 C CA . VAL B 1 382 ? 22.75 45.844 -0.186 1 65.06 382 VAL B CA 1
ATOM 5671 C C . VAL B 1 382 ? 22.375 47.344 -0.312 1 65.06 382 VAL B C 1
ATOM 5673 O O . VAL B 1 382 ? 22.484 47.906 -1.39 1 65.06 382 VAL B O 1
ATOM 5676 N N . ALA B 1 383 ? 21.875 48 0.737 1 63.75 383 ALA B N 1
ATOM 5677 C CA . ALA B 1 383 ? 21.484 49.406 0.713 1 63.75 383 ALA B CA 1
ATOM 5678 C C . ALA B 1 383 ? 22.703 50.312 0.751 1 63.75 383 ALA B C 1
ATOM 5680 O O . ALA B 1 383 ? 22.641 51.469 0.331 1 63.75 383 ALA B O 1
ATOM 5681 N N . TRP B 1 384 ? 23.859 49.812 1.094 1 57.69 384 TRP B N 1
ATOM 5682 C CA . TRP B 1 384 ? 25.078 50.625 1.037 1 57.69 384 TRP B CA 1
ATOM 5683 C C . TRP B 1 384 ? 25.875 50.281 -0.216 1 57.69 384 TRP B C 1
ATOM 5685 O O . TRP B 1 384 ? 25.984 49.125 -0.606 1 57.69 384 TRP B O 1
#

Secondary structure (DSSP, 8-state):
-PPEE-BTTT-PPPPHHHHHHHHHHHHTT----TT-SSHHHHHHHHHHHHHHHHHHHHHT--GGGEEEESSHHHHHHHHHHHHHHH-SS--EEEEETT--HHHHHHHHHGGGGT-EEEEE-B-TTSPBPHHHHHHHHHT--SEEE--SB-TTT-BBP-HHHHHHHHHHTT-EEEEE-TTTBTTB---HHHHT-SEEEEEGGGTTSPSS-EEEEE-TTS----SS-SS-TGGGTS-S---HHHHHHHHHHHHHHHHHHHHHHHHHHHHHHHHHHHHHHTTPEETTTTS-B-TTEEEEE-TTS-HHHHHHHHHHTTEE-EESSB--TTS-BS-HHHHHTT--HHHHTTEEEEE--TT--HHHHHHHHHHHHHHHHHHHHHHHHHH-/-PPEE-BTTT-PPPPHHHHHHHHHHHHTT----TT-SSHHHHHHHHHHHHHHHHHHHHHT--GGGEEEESSHHHHHHHHHHHHHHH-SS--EEEEETT--HHHHHHHHHGGGGT-EEEEE-B-TTSPBPHHHHHHHHHT--SEEE--SB-TTT-BBP-HHHHHHHHHHTT-EEEEE-TTTBTTB---HHHHT-SEEEEEGGGTTSPSS-EEEEE-TTS----SS-SS-TGGGTS-S---HHHHHHHHHHHHHHHHHHHHHHHHHHHHHHHHHHHHHHTTPEETTTTS-B-TTEEEEE-TTS-HHHHHHHHHHTTEE-EESSB--TTS-BS-HHHHHTT--HHHHTTEEEEE--TT--HHHHHHHHHHHHHHHHHHHHHHHHHH-

Foldseek 3Di:
DAFAEFALLVFHAADVLLVVLLVVCVVVVQDDFLPDPDPSNVVLVVLLQLLLCLLCVLQVHDSLQKFKFQWLLQLLLFFVQFLQVQDPDAWEEEEELQDDCSNVVSLVVCVVVVHHYHYQFAALLLEGDPVSLVVVLVRLTQEYEYEQAHSAQQFGYLQLVSLVSNVVSPYQYEYEDAQVQLQHRHYPVSSNHQKYKYGQRSQNQDRGIIIIGGHPVRGTAAPDADDCPSNRNYDDGDPSSSSSSSSSRRNVSSVCNVVFQVQLQVLVVLLVVLCVVVPKAWRSPVGDGRSFKTKIFRQPDAQVVCQVQVVVVSYHWDGQAPPPPVDGAFHSSSVSSVHDRRRRRRIIMTGDDPVDDSVNSVSSSVSVVVVVVVVVVVVVVVVD/DAFAEFALLVFHAADVLLVVLLVVCVVVVQDDFLPDPDPSNVVLVVLLQLLLCLLCVLQVHDSLQKFKFQWLLQLLLFFVQFLQVQDPDAWEEEEELQDDCSNVVSLVVCVVVVHHYHYQFAALLLEGDPVSLVVVLVRLTQEYEYEQAHSAQQFGYLQLVSLVSNVVSVYQYEYEDAQVQLQHRHYPVSSNHQKYKYGQRSQNQDRGIIIIGGHPVRGTAAPDADDCPSNRNYDDGDPSSSSSSSSSRRNVSSVCNVVFQVQLQVLVCLLVVLCVVVPKAWRSPVGDGRSFKTKIFRQPDAQVVCQVQVVVVSYHWDGQAPPPPVDGAFHSSSVSNVHDRRRRRRIIMTGDDPVDDSVNSVSSSVSVVVVVVVVVVVVVVVVD

=== Feature glossary ===
A reading guide for the features in this record.

Start from the sequence.

  · Sequence gives the chain of amino acids in standard one-letter code (A=alanine, C=cysteine, …, Y=tyrosine), read N→C. It is the only feature that is directly encoded by the gene; all structural features are derived from the folded form of this sequence.

Fold it, and you get atomic coordinates and the backbone conformation that goes with them.

  · Structure coordinates are given as an mmCIF _atom_site loop: one row per atom with element, residue name, chain id, sequence number, and x/y/z position in Å. Only the four main-chain atoms per residue are included here; side chains are omitted to keep the record compact.

  · Backbone dihedral angles. Every residue except chain termini has a φ (preceding-C → N → Cα → C) and a ψ (N → Cα → C → next-N). They are reported in degrees following the IUPAC sign convention. Secondary structure is essentially a statement about which (φ, ψ) basin each residue occupies.

  · Eight-state secondary structure (DSSP): H is the canonical α-helix, G the tighter 3₁₀-helix, I the wider π-helix; E/B are β-structure, T and S are turns and bends, and '-' is everything else. DSSP derives these from the pattern of main-chain N–H···O=C hydrogen bonds, not from the sequence.

  · SS3 is a coarse helix/strand/coil call (letters a/b/c) made by the P-SEA algorithm from inter-Cα distances and dihedrals. It is less detailed than DSSP but needs only Cα positions.

Summarize the fold with a handful of shape descriptors and a per-residue structural alphabet.

  · Radius of gyration (Rg) is the root-mean-square distance of Cα atoms from their centroid — a single number for overall size and compactness. A globular domain of N residues has Rg ≈ 2.2·N^0.38 Å; an extended or disordered chain has a much larger Rg. The Cα contact count is the number of residue pairs whose Cα atoms are within 8 Å and are more than four positions apart in sequence — a standard proxy for tertiary packing density. The bounding box is the smallest axis-aligned box enclosing all Cα atoms.

  · 3Di is Foldseek's structural alphabet. Each residue is assigned one of twenty discrete states based on how its Cα sits relative to its spatial (not sequential) neighbors. Aligning 3Di strings finds structural homologs roughly as well as full 3D superposition, but orders of magnitude faster.

  · Solvent-accessible surface area (SASA) is the area in Å² traced out by the centre of a 1.4 Å probe sphere (a water molecule) rolled over the protein's van der Waals surface (Shrake–Rupley / Lee–Richards construction). Buried residues have near-zero SASA; fully exposed residues can exceed 200 Å². The total SASA scales roughly with the number of surface residues.

Ask how reliable the model is.

  · For AlphaFold models, the B-factor field carries pLDDT — the model's own estimate of local accuracy on a 0–100 scale. Regions with pLDDT<50 should be treated as essentially unmodeled; they often correspond to intrinsically disordered segments.

  · For experimental (PDB) structures, the B-factor (temperature factor) quantifies the positional spread of each atom in the crystal — a combination of thermal vibration and static disorder — in units of Å². High B-factors mark flexible loops or poorly resolved regions; low B-factors mark the rigid, well-ordered core.

  · Predicted Aligned Error (PAE) is an AlphaFold confidence matrix: entry (i, j) is the expected error in the position of residue j, in ångströms, when the prediction is superimposed on the true structure at residue i. Low PAE within a block of residues means that block is internally rigid and well-predicted; high PAE between two blocks means their relative placement is uncertain even if each block individually is confident.

Place it in context: what it resembles, what it is annotated as, and how it looks.

  · Structural nearest neighbors (via Foldseek easy-search vs the PDB). Reported per hit: target PDB id, E-value, and alignment TM-score. A TM-score above ~0.5 is the conventional threshold for 'same fold'.

  · Functional annotations link the protein to curated databases. InterPro entries identify conserved domains and families by matching the sequence against member-database signatures (Pfam, PROSITE, CDD, …). Gene Ontology (GO) terms describe molecular function, biological process, and cellular component in a controlled vocabulary. CATH places the structure in a hierarchical fold classification (Class/Architecture/Topology/Homologous-superfamily). The organism is the source species.

  · The contact map is a binary N×N matrix image: pixel (i, j) is dark where Cα_i and Cα_j are within 8 Å and |i−j|>4. Because the |i−j|>4 filter removes local helical contacts, off-diagonal stripes parallel to the main diagonal indicate parallel β-sheets; stripes perpendicular to it indicate antiparallel β-sheets. The Ramachandran plot scatters every residue's (φ, ψ) pair against the sterically allowed regions. The PAE heatmap renders the predicted-aligned-error matrix.

  · Six rendered views show the 3D structure from the faces of a cube — i.e. along ±x, ±y, ±z. Rendering representation is drawn randomly per protein from cartoon (secondary-structure ribbons), sticks (backbone bonds), or molecular surface; coloring is either N→C rainbow (blue at the N-terminus through red at the C-terminus) or one color per chain.